Protein AF-0000000084384420 (afdb_homodimer)

Solvent-accessible surface area (backbone atoms only — not comparable to full-atom values): 23681 Å² total; per-residue (Å²): 130,63,54,29,36,36,32,38,37,40,47,90,44,54,33,41,25,32,50,52,41,36,42,75,72,52,31,43,47,34,39,24,30,66,80,54,64,86,73,62,70,37,65,38,90,86,78,58,31,35,37,35,56,37,54,49,58,39,52,69,42,40,53,47,50,55,51,52,48,22,66,72,71,74,45,54,49,39,31,39,34,44,50,50,74,52,70,59,60,27,83,38,77,90,33,63,60,53,36,53,63,70,58,46,49,51,33,29,30,34,33,26,49,20,45,50,50,44,51,32,52,40,52,52,30,45,62,74,59,61,42,89,86,60,46,38,28,38,37,34,64,50,51,58,48,72,80,46,70,58,69,45,48,58,45,42,40,32,32,22,16,51,21,23,32,46,36,45,35,43,23,49,17,62,56,28,33,84,79,65,48,27,43,25,31,34,39,20,59,29,36,92,88,62,44,70,44,74,94,63,73,52,23,65,28,48,7,51,30,51,48,41,57,61,74,64,53,78,84,56,64,34,72,35,36,25,40,85,36,35,84,44,91,123,130,64,54,29,34,37,34,38,37,43,47,89,42,55,33,42,24,32,50,53,42,37,43,74,72,54,30,42,46,35,37,23,30,66,78,53,66,86,72,62,71,36,64,37,90,86,78,59,32,34,36,36,55,35,54,48,58,38,54,69,43,40,54,46,51,55,52,51,49,22,68,73,70,73,46,55,50,40,31,39,36,44,49,51,75,53,71,58,60,24,83,38,78,90,33,64,61,55,35,54,64,69,57,48,50,51,34,27,29,34,32,27,48,19,45,50,50,45,50,33,53,40,53,51,30,45,61,73,59,62,40,89,87,63,48,38,30,39,38,36,64,50,51,56,49,71,81,45,70,59,67,46,47,58,46,41,41,33,32,22,15,50,21,22,33,46,36,45,34,41,23,49,17,61,57,29,33,84,80,65,50,26,43,24,30,35,40,19,60,30,37,92,87,62,45,70,43,74,93,61,74,52,23,63,28,47,7,49,32,52,48,43,56,64,74,64,51,79,85,57,62,34,73,35,38,25,39,85,37,34,82,45,90,124

Secondary structure (DSSP, 8-state):
---EEEEES--TTHHHHHHHHHHHTT-EEEEEETTPPSSSSEE-TTT-PEEEE--TTSHHHHHHHHHHHHHHHSS--SEEEE--------SSTT-GGGS-HHHHHHHHIIIIIIHHHHHHHHHHHHHHT--TT---EEEEE--GGGT-----GGGHHHHHHHHHHHHHHHHHHHHHHHHH--EEEEEEEB-TTS-B-TT---HHHHHHHHHHHHHT-TT--SEEEEETTEE---/---EEEEES--TTHHHHHHHHHHHTT-EEEEEETTPPSSSSEE-TTT-PEEEE--TTSHHHHHHHHHHHHHHHSS--SEEEE--------SSTT-GGGS-HHHHHHHHIIIIIIHHHHHHHHHHHHHHT--TT---EEEEE--GGGT-----GGGHHHHHHHHHHHHHHHHHHHHHHHHH--EEEEEEEB-TTS-B-TT---HHHHHHHHHHHHHT-TT--SEEEEETTEE---

Sequence (468 aa):
MAPVVLILGAGRNIGAGVAAHFSAAGYSVAVVTRSFPTPSPSPDPETGYLRIRADLSDVAQVRDTFAQARKHFGKAPRVVVYNAAALTPPPDAENLFSLPVEQVEADLRLMNSGAWVAAGEAVSGWTEDAEEGAKGRFIYTGNLLNAIPLPVPLLVSLGIGKNAAWSWVSVADAVYKEKKGWRFFYADERKADGSSIGNVPDAESNGKFYVELAEGAKDLPSTVTFVDGKYQKFMAPVVLILGAGRNIGAGVAAHFSAAGYSVAVVTRSFPTPSPSPDPETGYLRIRADLSDVAQVRDTFAQARKHFGKAPRVVVYNAAALTPPPDAENLFSLPVEQVEADLRLMNSGAWVAAGEAVSGWTEDAEEGAKGRFIYTGNLLNAIPLPVPLLVSLGIGKNAAWSWVSVADAVYKEKKGWRFFYADERKADGSSIGNVPDAESNGKFYVELAEGAKDLPSTVTFVDGKYQKF

Radius of gyration: 23.21 Å; Cα contacts (8 Å, |Δi|>4): 1020; chains: 2; bounding box: 40×70×51 Å

Structure (mmCIF, N/CA/C/O backbone):
data_AF-0000000084384420-model_v1
#
loop_
_entity.id
_entity.type
_entity.pdbx_description
1 polymer 'Short-chain dehydrogenase/reductase SDR'
#
loop_
_atom_site.group_PDB
_atom_site.id
_atom_site.type_symbol
_atom_site.label_atom_id
_atom_site.label_alt_id
_atom_site.label_comp_id
_atom_site.label_asym_id
_atom_site.label_entity_id
_atom_site.label_seq_id
_atom_site.pdbx_PDB_ins_code
_atom_site.Cartn_x
_atom_site.Cartn_y
_atom_site.Cartn_z
_atom_site.occupancy
_atom_site.B_iso_or_equiv
_atom_site.auth_seq_id
_atom_site.auth_comp_id
_atom_site.auth_asym_id
_atom_site.auth_atom_id
_atom_site.pdbx_PDB_model_num
ATOM 1 N N . MET A 1 1 ? 4.414 -34.5 -16.422 1 79.56 1 MET A N 1
ATOM 2 C CA . MET A 1 1 ? 3.615 -34.312 -15.219 1 79.56 1 MET A CA 1
ATOM 3 C C . MET A 1 1 ? 2.848 -33 -15.273 1 79.56 1 MET A C 1
ATOM 5 O O . MET A 1 1 ? 3.316 -32 -15.859 1 79.56 1 MET A O 1
ATOM 9 N N . ALA A 1 2 ? 1.581 -33 -14.828 1 93.12 2 ALA A N 1
ATOM 10 C CA . ALA A 1 2 ? 0.711 -31.844 -14.906 1 93.12 2 ALA A CA 1
ATOM 11 C C . ALA A 1 2 ? 1.294 -30.672 -14.125 1 93.12 2 ALA A C 1
ATOM 13 O O . ALA A 1 2 ? 1.86 -30.859 -13.047 1 93.12 2 ALA A O 1
ATOM 14 N N . PRO A 1 3 ? 1.291 -29.531 -14.781 1 95.62 3 PRO A N 1
ATOM 15 C CA . PRO A 1 3 ? 1.71 -28.391 -13.969 1 95.62 3 PRO A CA 1
ATOM 16 C C . PRO A 1 3 ? 0.812 -28.172 -12.758 1 95.62 3 PRO A C 1
ATOM 18 O O . PRO A 1 3 ? -0.347 -28.594 -12.75 1 95.62 3 PRO A O 1
ATOM 21 N N . VAL A 1 4 ? 1.348 -27.531 -11.719 1 97.88 4 VAL A N 1
ATOM 22 C CA . VAL A 1 4 ? 0.626 -27.344 -10.469 1 97.88 4 VAL A CA 1
ATOM 23 C C . VAL A 1 4 ? 0.204 -25.891 -10.328 1 97.88 4 VAL A C 1
ATOM 25 O O . VAL A 1 4 ? 0.979 -24.984 -10.633 1 97.88 4 VAL A O 1
ATOM 28 N N . VAL A 1 5 ? -1.028 -25.625 -9.898 1 98.69 5 VAL A N 1
ATOM 29 C CA . VAL A 1 5 ? -1.483 -24.312 -9.445 1 98.69 5 VAL A CA 1
ATOM 30 C C . VAL A 1 5 ? -1.773 -24.359 -7.949 1 98.69 5 VAL A C 1
ATOM 32 O O . VAL A 1 5 ? -2.352 -25.312 -7.445 1 98.69 5 VAL A O 1
ATOM 35 N N . LEU A 1 6 ? -1.242 -23.422 -7.219 1 98.94 6 LEU A N 1
ATOM 36 C CA . LEU A 1 6 ? -1.53 -23.219 -5.805 1 98.94 6 LEU A CA 1
ATOM 37 C C . LEU A 1 6 ? -2.395 -21.969 -5.613 1 98.94 6 LEU A C 1
ATOM 39 O O . LEU A 1 6 ? -1.98 -20.859 -5.953 1 98.94 6 LEU A O 1
ATOM 43 N N . ILE A 1 7 ? -3.59 -22.125 -5.109 1 98.94 7 ILE A N 1
ATOM 44 C CA . ILE A 1 7 ? -4.547 -21.047 -4.918 1 98.94 7 ILE A CA 1
ATOM 45 C C . ILE A 1 7 ? -4.664 -20.719 -3.432 1 98.94 7 ILE A C 1
ATOM 47 O O . ILE A 1 7 ? -5.184 -21.516 -2.652 1 98.94 7 ILE A O 1
ATOM 51 N N . LEU A 1 8 ? -4.152 -19.562 -3.043 1 98.88 8 LEU A N 1
ATOM 52 C CA . LEU A 1 8 ? -4.148 -19.094 -1.665 1 98.88 8 LEU A CA 1
ATOM 53 C C . LEU A 1 8 ? -5.363 -18.203 -1.394 1 98.88 8 LEU A C 1
ATOM 55 O O . LEU A 1 8 ? -5.5 -17.125 -1.976 1 98.88 8 LEU A O 1
ATOM 59 N N . GLY A 1 9 ? -6.141 -18.531 -0.451 1 97.25 9 GLY A N 1
ATOM 60 C CA . GLY A 1 9 ? -7.434 -17.891 -0.252 1 97.25 9 GLY A CA 1
ATOM 61 C C . GLY A 1 9 ? -8.516 -18.438 -1.165 1 97.25 9 GLY A C 1
ATOM 62 O O . GLY A 1 9 ? -9.195 -17.672 -1.856 1 97.25 9 GLY A O 1
ATOM 63 N N . ALA A 1 10 ? -8.711 -19.734 -1.108 1 95.19 10 ALA A N 1
ATOM 64 C CA . ALA A 1 10 ? -9.672 -20.391 -1.985 1 95.19 10 ALA A CA 1
ATOM 65 C C . ALA A 1 10 ? -11.062 -20.406 -1.362 1 95.19 10 ALA A C 1
ATOM 67 O O . ALA A 1 10 ? -11.508 -21.438 -0.852 1 95.19 10 ALA A O 1
ATOM 68 N N . GLY A 1 11 ? -11.719 -19.297 -1.511 1 89.62 11 GLY A N 1
ATOM 69 C CA . GLY A 1 11 ? -13.086 -19.219 -1.028 1 89.62 11 GLY A CA 1
ATOM 70 C C . GLY A 1 11 ? -14.094 -19.828 -1.995 1 89.62 11 GLY A C 1
ATOM 71 O O . GLY A 1 11 ? -13.719 -20.531 -2.928 1 89.62 11 GLY A O 1
ATOM 72 N N . ARG A 1 12 ? -15.352 -19.641 -1.817 1 89.31 12 ARG A N 1
ATOM 73 C CA . ARG A 1 12 ? -16.438 -20.359 -2.471 1 89.31 12 ARG A CA 1
ATOM 74 C C . ARG A 1 12 ? -16.781 -19.734 -3.82 1 89.31 12 ARG A C 1
ATOM 76 O O . ARG A 1 12 ? -17.562 -20.297 -4.594 1 89.31 12 ARG A O 1
ATOM 83 N N . ASN A 1 13 ? -16.156 -18.547 -4.152 1 95.94 13 ASN A N 1
ATOM 84 C CA . ASN A 1 13 ? -16.469 -17.906 -5.426 1 95.94 13 ASN A CA 1
ATOM 85 C C . ASN A 1 13 ? -15.242 -17.828 -6.332 1 95.94 13 ASN A C 1
ATOM 87 O O . ASN A 1 13 ? -14.93 -18.781 -7.051 1 95.94 13 ASN A O 1
ATOM 91 N N . ILE A 1 14 ? -14.43 -16.797 -6.191 1 97.44 14 ILE A N 1
ATOM 92 C CA . ILE A 1 14 ? -13.289 -16.625 -7.082 1 97.44 14 ILE A CA 1
ATOM 93 C C . ILE A 1 14 ? -12.367 -17.828 -6.977 1 97.44 14 ILE A C 1
ATOM 95 O O . ILE A 1 14 ? -11.992 -18.422 -7.988 1 97.44 14 ILE A O 1
ATOM 99 N N . GLY A 1 15 ? -12.047 -18.266 -5.762 1 97.5 15 GLY A N 1
ATOM 100 C CA . GLY A 1 15 ? -11.172 -19.406 -5.551 1 97.5 15 GLY A CA 1
ATOM 101 C C . GLY A 1 15 ? -11.695 -20.688 -6.172 1 97.5 15 GLY A C 1
ATOM 102 O O . GLY A 1 15 ? -10.945 -21.422 -6.809 1 97.5 15 GLY A O 1
ATOM 103 N N . ALA A 1 16 ? -12.984 -20.891 -5.996 1 97.06 16 ALA A N 1
ATOM 104 C CA . ALA A 1 16 ? -13.609 -22.094 -6.539 1 97.06 16 ALA A CA 1
ATOM 105 C C . ALA A 1 16 ? -13.609 -22.078 -8.062 1 97.06 16 ALA A C 1
ATOM 107 O O . ALA A 1 16 ? -13.312 -23.078 -8.711 1 97.06 16 ALA A O 1
ATOM 108 N N . GLY A 1 17 ? -13.977 -20.906 -8.656 1 98.44 17 GLY A N 1
ATOM 109 C CA . GLY A 1 17 ? -13.969 -20.781 -10.109 1 98.44 17 GLY A CA 1
ATOM 110 C C . GLY A 1 17 ? -12.594 -20.969 -10.719 1 98.44 17 GLY A C 1
ATOM 111 O O . GLY A 1 17 ? -12.445 -21.656 -11.727 1 98.44 17 GLY A O 1
ATOM 112 N N . VAL A 1 18 ? -11.609 -20.391 -10.078 1 98.88 18 VAL A N 1
ATOM 113 C CA . VAL A 1 18 ? -10.227 -20.5 -10.547 1 98.88 18 VAL A CA 1
ATOM 114 C C . VAL A 1 18 ? -9.766 -21.953 -10.461 1 98.88 18 VAL A C 1
ATOM 116 O O . VAL A 1 18 ? -9.195 -22.484 -11.414 1 98.88 18 VAL A O 1
ATOM 119 N N . ALA A 1 19 ? -10.047 -22.641 -9.359 1 98.75 19 ALA A N 1
ATOM 120 C CA . ALA A 1 19 ? -9.656 -24.031 -9.18 1 98.75 19 ALA A CA 1
ATOM 121 C C . ALA A 1 19 ? -10.273 -24.922 -10.266 1 98.75 19 ALA A C 1
ATOM 123 O O . ALA A 1 19 ? -9.578 -25.734 -10.875 1 98.75 19 ALA A O 1
ATOM 124 N N . ALA A 1 20 ? -11.508 -24.75 -10.523 1 98.62 20 ALA A N 1
ATOM 125 C CA . ALA A 1 20 ? -12.227 -25.562 -11.5 1 98.62 20 ALA A CA 1
ATOM 126 C C . ALA A 1 20 ? -11.648 -25.375 -12.898 1 98.62 20 ALA A C 1
ATOM 128 O O . ALA A 1 20 ? -11.469 -26.344 -13.641 1 98.62 20 ALA A O 1
ATOM 129 N N . HIS A 1 21 ? -11.375 -24.156 -13.234 1 98.81 21 HIS A N 1
ATOM 130 C CA . HIS A 1 21 ? -10.883 -23.875 -14.578 1 98.81 21 HIS A CA 1
ATOM 131 C C . HIS A 1 21 ? -9.469 -24.406 -14.773 1 98.81 21 HIS A C 1
ATOM 133 O O . HIS A 1 21 ? -9.141 -24.953 -15.828 1 98.81 21 HIS A O 1
ATOM 139 N N . PHE A 1 22 ? -8.617 -24.25 -13.758 1 98.75 22 PHE A N 1
ATOM 140 C CA . PHE A 1 22 ? -7.27 -24.797 -13.867 1 98.75 22 PHE A CA 1
ATOM 141 C C . PHE A 1 22 ? -7.316 -26.312 -13.93 1 98.75 22 PHE A C 1
ATOM 143 O O . PHE A 1 22 ? -6.555 -26.938 -14.68 1 98.75 22 PHE A O 1
ATOM 150 N N . SER A 1 23 ? -8.203 -26.922 -13.125 1 98.69 23 SER A N 1
ATOM 151 C CA . SER A 1 23 ? -8.367 -28.375 -13.188 1 98.69 23 SER A CA 1
ATOM 152 C C . SER A 1 23 ? -8.773 -28.812 -14.586 1 98.69 23 SER A C 1
ATOM 154 O O . SER A 1 23 ? -8.188 -29.75 -15.133 1 98.69 23 SER A O 1
ATOM 156 N N . ALA A 1 24 ? -9.695 -28.141 -15.156 1 98.38 24 ALA A N 1
ATOM 157 C CA . ALA A 1 24 ? -10.172 -28.453 -16.5 1 98.38 24 ALA A CA 1
ATOM 158 C C . ALA A 1 24 ? -9.062 -28.266 -17.531 1 98.38 24 ALA A C 1
ATOM 160 O O . ALA A 1 24 ? -9.039 -28.938 -18.562 1 98.38 24 ALA A O 1
ATOM 161 N N . ALA A 1 25 ? -8.156 -27.406 -17.25 1 97.81 25 ALA A N 1
ATOM 162 C CA . ALA A 1 25 ? -7.047 -27.109 -18.156 1 97.81 25 ALA A CA 1
ATOM 163 C C . ALA A 1 25 ? -5.898 -28.094 -17.953 1 97.81 25 ALA A C 1
ATOM 165 O O . ALA A 1 25 ? -4.84 -27.969 -18.578 1 97.81 25 ALA A O 1
ATOM 166 N N . GLY A 1 26 ? -6.066 -29.016 -16.969 1 97.81 26 GLY A N 1
ATOM 167 C CA . GLY A 1 26 ? -5.102 -30.109 -16.844 1 97.81 26 GLY A CA 1
ATOM 168 C C . GLY A 1 26 ? -4.105 -29.891 -15.727 1 97.81 26 GLY A C 1
ATOM 169 O O . GLY A 1 26 ? -3.135 -30.641 -15.602 1 97.81 26 GLY A O 1
ATOM 170 N N . TYR A 1 27 ? -4.336 -28.922 -14.898 1 98.12 27 TYR A N 1
ATOM 171 C CA . TYR A 1 27 ? -3.43 -28.656 -13.781 1 98.12 27 TYR A CA 1
ATOM 172 C C . TYR A 1 27 ? -3.74 -29.562 -12.602 1 98.12 27 TYR A C 1
ATOM 174 O O . TYR A 1 27 ? -4.898 -29.906 -12.367 1 98.12 27 TYR A O 1
ATOM 182 N N . SER A 1 28 ? -2.717 -29.938 -11.898 1 98.44 28 SER A N 1
ATOM 183 C CA . SER A 1 28 ? -2.906 -30.359 -10.508 1 98.44 28 SER A CA 1
ATOM 184 C C . SER A 1 28 ? -3.193 -29.172 -9.602 1 98.44 28 SER A C 1
ATOM 186 O O . SER A 1 28 ? -2.51 -28.141 -9.68 1 98.44 28 SER A O 1
ATOM 188 N N . VAL A 1 29 ? -4.199 -29.297 -8.727 1 98.81 29 VAL A N 1
ATOM 189 C CA . VAL A 1 29 ? -4.711 -28.109 -8.039 1 98.81 29 VAL A CA 1
ATOM 190 C C . VAL A 1 29 ? -4.527 -28.266 -6.535 1 98.81 29 VAL A C 1
ATOM 192 O O . VAL A 1 29 ? -4.906 -29.281 -5.957 1 98.81 29 VAL A O 1
ATOM 195 N N . ALA A 1 30 ? -3.93 -27.328 -5.883 1 98.88 30 ALA A N 1
ATOM 196 C CA . ALA A 1 30 ? -3.936 -27.156 -4.434 1 98.88 30 ALA A CA 1
ATOM 197 C C . ALA A 1 30 ? -4.695 -25.906 -4.031 1 98.88 30 ALA A C 1
ATOM 199 O O . ALA A 1 30 ? -4.539 -24.844 -4.652 1 98.88 30 ALA A O 1
ATOM 200 N N . VAL A 1 31 ? -5.539 -26.047 -3.023 1 98.69 31 VAL A N 1
ATOM 201 C CA . VAL A 1 31 ? -6.34 -24.938 -2.521 1 98.69 31 VAL A CA 1
ATOM 202 C C . VAL A 1 31 ? -6.074 -24.734 -1.029 1 98.69 31 VAL A C 1
ATOM 204 O O . VAL A 1 31 ? -5.898 -25.703 -0.291 1 98.69 31 VAL A O 1
ATOM 207 N N . VAL A 1 32 ? -6.016 -23.469 -0.608 1 98.75 32 VAL A N 1
ATOM 208 C CA . VAL A 1 32 ? -5.668 -23.141 0.771 1 98.75 32 VAL A CA 1
ATOM 209 C C . VAL A 1 32 ? -6.738 -22.234 1.37 1 98.75 32 VAL A C 1
ATOM 211 O O . VAL A 1 32 ? -7.102 -21.219 0.775 1 98.75 32 VAL A O 1
ATOM 214 N N . THR A 1 33 ? -7.254 -22.484 2.447 1 97.19 33 THR A N 1
ATOM 215 C CA . THR A 1 33 ? -8.094 -21.609 3.26 1 97.19 33 THR A CA 1
ATOM 216 C C . THR A 1 33 ? -7.977 -21.969 4.738 1 97.19 33 THR A C 1
ATOM 218 O O . THR A 1 33 ? -7.516 -23.062 5.082 1 97.19 33 THR A O 1
ATOM 221 N N . ARG A 1 34 ? -8.352 -21.125 5.586 1 95.38 34 ARG A N 1
ATOM 222 C CA . ARG A 1 34 ? -8.281 -21.344 7.027 1 95.38 34 ARG A CA 1
ATOM 223 C C . ARG A 1 34 ? -9.422 -22.25 7.492 1 95.38 34 ARG A C 1
ATOM 225 O O . ARG A 1 34 ? -9.383 -22.781 8.602 1 95.38 34 ARG A O 1
ATOM 232 N N . SER A 1 35 ? -10.398 -22.469 6.617 1 93.44 35 SER A N 1
ATOM 233 C CA . SER A 1 35 ? -11.641 -23.109 7.047 1 93.44 35 SER A CA 1
ATOM 234 C C . SER A 1 35 ? -11.602 -24.609 6.789 1 93.44 35 SER A C 1
ATOM 236 O O . SER A 1 35 ? -12.516 -25.344 7.191 1 93.44 35 SER A O 1
ATOM 238 N N . PHE A 1 36 ? -10.594 -25.094 6.121 1 93.5 36 PHE A N 1
ATOM 239 C CA . PHE A 1 36 ? -10.562 -26.516 5.82 1 93.5 36 PHE A CA 1
ATOM 240 C C . PHE A 1 36 ? -10.445 -27.328 7.102 1 93.5 36 PHE A C 1
ATOM 242 O O . PHE A 1 36 ? -9.797 -26.906 8.062 1 93.5 36 PHE A O 1
ATOM 249 N N . PRO A 1 37 ? -11.039 -28.391 7.117 1 88 37 PRO A N 1
ATOM 250 C CA . PRO A 1 37 ? -10.992 -29.234 8.312 1 88 37 PRO A CA 1
ATOM 251 C C . PRO A 1 37 ? -9.664 -29.984 8.461 1 88 37 PRO A C 1
ATOM 253 O O . PRO A 1 37 ? -8.875 -30.031 7.512 1 88 37 PRO A O 1
ATOM 256 N N . THR A 1 38 ? -9.414 -30.5 9.633 1 88.62 38 THR A N 1
ATOM 257 C CA . THR A 1 38 ? -8.336 -31.453 9.836 1 88.62 38 THR A CA 1
ATOM 258 C C . THR A 1 38 ? -8.758 -32.844 9.375 1 88.62 38 THR A C 1
ATOM 260 O O . THR A 1 38 ? -9.93 -33.219 9.5 1 88.62 38 THR A O 1
ATOM 263 N N . PRO A 1 39 ? -7.781 -33.656 8.805 1 92.88 39 PRO A N 1
ATOM 264 C CA . PRO A 1 39 ? -6.336 -33.438 8.703 1 92.88 39 PRO A CA 1
ATOM 265 C C . PRO A 1 39 ? -5.957 -32.531 7.535 1 92.88 39 PRO A C 1
ATOM 267 O O . PRO A 1 39 ? -6.68 -32.469 6.539 1 92.88 39 PRO A O 1
ATOM 270 N N . SER A 1 40 ? -4.996 -31.938 7.555 1 93.81 40 SER A N 1
ATOM 271 C CA . SER A 1 40 ? -4.371 -31.094 6.535 1 93.81 40 SER A CA 1
ATOM 272 C C . SER A 1 40 ? -2.865 -31.328 6.48 1 93.81 40 SER A C 1
ATOM 274 O O . SER A 1 40 ? -2.203 -31.391 7.52 1 93.81 40 SER A O 1
ATOM 276 N N . PRO A 1 41 ? -2.336 -31.547 5.219 1 97.12 41 PRO A N 1
ATOM 277 C CA . PRO A 1 41 ? -3.07 -31.5 3.953 1 97.12 41 PRO A CA 1
ATOM 278 C C . PRO A 1 41 ? -3.814 -32.812 3.656 1 97.12 41 PRO A C 1
ATOM 280 O O . PRO A 1 41 ? -3.461 -33.844 4.188 1 97.12 41 PRO A O 1
ATOM 283 N N . SER A 1 42 ? -4.816 -32.719 2.857 1 97.25 42 SER A N 1
ATOM 284 C CA . SER A 1 42 ? -5.547 -33.906 2.424 1 97.25 42 SER A CA 1
ATOM 285 C C . SER A 1 42 ? -6.191 -33.688 1.058 1 97.25 42 SER A C 1
ATOM 287 O O . SER A 1 42 ? -6.633 -32.594 0.744 1 97.25 42 SER A O 1
ATOM 289 N N . PRO A 1 43 ? -6.312 -34.75 0.247 1 96.88 43 PRO A N 1
ATOM 290 C CA . PRO A 1 43 ? -7.031 -34.625 -1.024 1 96.88 43 PRO A CA 1
ATOM 291 C C . PRO A 1 43 ? -8.547 -34.531 -0.843 1 96.88 43 PRO A C 1
ATOM 293 O O . PRO A 1 43 ? -9.109 -35.188 0.021 1 96.88 43 PRO A O 1
ATOM 296 N N . ASP A 1 44 ? -9.141 -33.594 -1.515 1 95.62 44 ASP A N 1
ATOM 297 C CA . ASP A 1 44 ? -10.602 -33.562 -1.575 1 95.62 44 ASP A CA 1
ATOM 298 C C . ASP A 1 44 ? -11.148 -34.781 -2.316 1 95.62 44 ASP A C 1
ATOM 300 O O . ASP A 1 44 ? -10.812 -35 -3.479 1 95.62 44 ASP A O 1
ATOM 304 N N . PRO A 1 45 ? -11.938 -35.594 -1.775 1 94.5 45 PRO A N 1
ATOM 305 C CA . PRO A 1 45 ? -12.383 -36.844 -2.4 1 94.5 45 PRO A CA 1
ATOM 306 C C . PRO A 1 45 ? -13.211 -36.625 -3.658 1 94.5 45 PRO A C 1
ATOM 308 O O . PRO A 1 45 ? -13.281 -37.5 -4.527 1 94.5 45 PRO A O 1
ATOM 311 N N . GLU A 1 46 ? -13.82 -35.469 -3.738 1 95.44 46 GLU A N 1
ATOM 312 C CA . GLU A 1 46 ? -14.688 -35.188 -4.879 1 95.44 46 GLU A CA 1
ATOM 313 C C . GLU A 1 46 ? -13.898 -34.594 -6.039 1 95.44 46 GLU A C 1
ATOM 315 O O . GLU A 1 46 ? -14.062 -35.031 -7.188 1 95.44 46 GLU A O 1
ATOM 320 N N . THR A 1 47 ? -13.008 -33.719 -5.797 1 95.94 47 THR A N 1
ATOM 321 C CA . THR A 1 47 ? -12.336 -32.969 -6.852 1 95.94 47 THR A CA 1
ATOM 322 C C . THR A 1 47 ? -10.914 -33.469 -7.055 1 95.94 47 THR A C 1
ATOM 324 O O . THR A 1 47 ? -10.289 -33.188 -8.086 1 95.94 47 THR A O 1
ATOM 327 N N . GLY A 1 48 ? -10.383 -34.062 -5.977 1 96.75 48 GLY A N 1
ATOM 328 C CA . GLY A 1 48 ? -8.984 -34.469 -6.008 1 96.75 48 GLY A CA 1
ATOM 329 C C . GLY A 1 48 ? -8.031 -33.344 -5.664 1 96.75 48 GLY A C 1
ATOM 330 O O . GLY A 1 48 ? -6.816 -33.562 -5.586 1 96.75 48 GLY A O 1
ATOM 331 N N . TYR A 1 49 ? -8.555 -32.156 -5.477 1 98.38 49 TYR A N 1
ATOM 332 C CA . TYR A 1 49 ? -7.688 -31.031 -5.117 1 98.38 49 TYR A CA 1
ATOM 333 C C . TYR A 1 49 ? -6.98 -31.297 -3.793 1 98.38 49 TYR A C 1
ATOM 335 O O . TYR A 1 49 ? -7.586 -31.828 -2.854 1 98.38 49 TYR A O 1
ATOM 343 N N . LEU A 1 50 ? -5.723 -30.984 -3.727 1 98.62 50 LEU A N 1
ATOM 344 C CA . LEU A 1 50 ? -5.078 -30.969 -2.416 1 98.62 50 LEU A CA 1
ATOM 345 C C . LEU A 1 50 ? -5.602 -29.828 -1.562 1 98.62 50 LEU A C 1
ATOM 347 O O . LEU A 1 50 ? -5.508 -28.656 -1.961 1 98.62 50 LEU A O 1
ATOM 351 N N . ARG A 1 51 ? -6.164 -30.156 -0.397 1 98.31 51 ARG A N 1
ATOM 352 C CA . ARG A 1 51 ? -6.625 -29.141 0.556 1 98.31 51 ARG A CA 1
ATOM 353 C C . ARG A 1 51 ? -5.578 -28.891 1.634 1 98.31 51 ARG A C 1
ATOM 355 O O . ARG A 1 51 ? -5.109 -29.828 2.287 1 98.31 51 ARG A O 1
ATOM 362 N N . ILE A 1 52 ? -5.211 -27.641 1.783 1 98.75 52 ILE A N 1
ATOM 363 C CA . ILE A 1 52 ? -4.266 -27.25 2.822 1 98.75 52 ILE A CA 1
ATOM 364 C C . ILE A 1 52 ? -4.898 -26.188 3.721 1 98.75 52 ILE A C 1
ATOM 366 O O . ILE A 1 52 ? -5.414 -25.172 3.234 1 98.75 52 ILE A O 1
ATOM 370 N N . ARG A 1 53 ? -4.926 -26.422 5.004 1 98.44 53 ARG A N 1
ATOM 371 C CA . ARG A 1 53 ? -5.41 -25.438 5.973 1 98.44 53 ARG A CA 1
ATOM 372 C C . ARG A 1 53 ? -4.293 -24.5 6.402 1 98.44 53 ARG A C 1
ATOM 374 O O . ARG A 1 53 ? -3.238 -24.938 6.863 1 98.44 53 ARG A O 1
ATOM 381 N N . ALA A 1 54 ? -4.52 -23.188 6.242 1 98.5 54 ALA A N 1
ATOM 382 C CA . ALA A 1 54 ? -3.514 -22.219 6.695 1 98.5 54 ALA A CA 1
ATOM 383 C C . ALA A 1 54 ? -4.133 -20.844 6.918 1 98.5 54 ALA A C 1
ATOM 385 O O . ALA A 1 54 ? -5.07 -20.453 6.219 1 98.5 54 ALA A O 1
ATOM 386 N N . ASP A 1 55 ? -3.672 -20.141 7.941 1 98.31 55 ASP A N 1
ATOM 387 C CA . ASP A 1 55 ? -3.877 -18.703 8.094 1 98.31 55 ASP A CA 1
ATOM 388 C C . ASP A 1 55 ? -2.83 -17.922 7.309 1 98.31 55 ASP A C 1
ATOM 390 O O . ASP A 1 55 ? -1.661 -17.875 7.699 1 98.31 55 ASP A O 1
ATOM 394 N N . LEU A 1 56 ? -3.234 -17.281 6.277 1 98.62 56 LEU A N 1
ATOM 395 C CA . LEU A 1 56 ? -2.305 -16.656 5.34 1 98.62 56 LEU A CA 1
ATOM 396 C C . LEU A 1 56 ? -1.782 -15.336 5.895 1 98.62 56 LEU A C 1
ATOM 398 O O . LEU A 1 56 ? -0.901 -14.711 5.297 1 98.62 56 LEU A O 1
ATOM 402 N N . SER A 1 57 ? -2.289 -14.828 7.055 1 98.06 57 SER A N 1
ATOM 403 C CA . SER A 1 57 ? -1.682 -13.703 7.746 1 98.06 57 SER A CA 1
ATOM 404 C C . SER A 1 57 ? -0.466 -14.133 8.555 1 98.06 57 SER A C 1
ATOM 406 O O . SER A 1 57 ? 0.301 -13.297 9.039 1 98.06 57 SER A O 1
ATOM 408 N N . ASP A 1 58 ? -0.367 -15.391 8.766 1 98.44 58 ASP A N 1
ATOM 409 C CA . ASP A 1 58 ? 0.812 -15.977 9.391 1 98.44 58 ASP A CA 1
ATOM 410 C C . ASP A 1 58 ? 1.834 -16.422 8.344 1 98.44 58 ASP A C 1
ATOM 412 O O . ASP A 1 58 ? 1.668 -17.453 7.703 1 98.44 58 ASP A O 1
ATOM 416 N N . VAL A 1 59 ? 2.934 -15.742 8.219 1 98.19 59 VAL A N 1
ATOM 417 C CA . VAL A 1 59 ? 3.865 -15.914 7.105 1 98.19 59 VAL A CA 1
ATOM 418 C C . VAL A 1 59 ? 4.547 -17.281 7.207 1 98.19 59 VAL A C 1
ATOM 420 O O . VAL A 1 59 ? 4.918 -17.859 6.188 1 98.19 59 VAL A O 1
ATOM 423 N N . ALA A 1 60 ? 4.707 -17.797 8.398 1 98.69 60 ALA A N 1
ATOM 424 C CA . ALA A 1 60 ? 5.25 -19.141 8.547 1 98.69 60 ALA A CA 1
ATOM 425 C C . ALA A 1 60 ? 4.305 -20.172 7.938 1 98.69 60 ALA A C 1
ATOM 427 O O . ALA A 1 60 ? 4.75 -21.141 7.32 1 98.69 60 ALA A O 1
ATOM 428 N N . GLN A 1 61 ? 3.037 -19.984 8.148 1 98.81 61 GLN A N 1
ATOM 429 C CA . GLN A 1 61 ? 2.062 -20.906 7.578 1 98.81 61 GLN A CA 1
ATOM 430 C C . GLN A 1 61 ? 2.014 -20.797 6.059 1 98.81 61 GLN A C 1
ATOM 432 O O . GLN A 1 61 ? 1.767 -21.781 5.359 1 98.81 61 GLN A O 1
ATOM 437 N N . VAL A 1 62 ? 2.24 -19.594 5.527 1 98.88 62 VAL A N 1
ATOM 438 C CA . VAL A 1 62 ? 2.336 -19.422 4.082 1 98.88 62 VAL A CA 1
ATOM 439 C C . VAL A 1 62 ? 3.48 -20.266 3.533 1 98.88 62 VAL A C 1
ATOM 441 O O . VAL A 1 62 ? 3.303 -21.016 2.568 1 98.88 62 VAL A O 1
ATOM 444 N N . ARG A 1 63 ? 4.605 -20.188 4.176 1 98.81 63 ARG A N 1
ATOM 445 C CA . ARG A 1 63 ? 5.754 -20.984 3.748 1 98.81 63 ARG A CA 1
ATOM 446 C C . ARG A 1 63 ? 5.441 -22.469 3.818 1 98.81 63 ARG A C 1
ATOM 448 O O . ARG A 1 63 ? 5.789 -23.234 2.91 1 98.81 63 ARG A O 1
ATOM 455 N N . ASP A 1 64 ? 4.805 -22.828 4.844 1 98.75 64 ASP A N 1
ATOM 456 C CA . ASP A 1 64 ? 4.457 -24.234 5.047 1 98.75 64 ASP A CA 1
ATOM 457 C C . ASP A 1 64 ? 3.529 -24.734 3.945 1 98.75 64 ASP A C 1
ATOM 459 O O . ASP A 1 64 ? 3.613 -25.891 3.537 1 98.75 64 ASP A O 1
ATOM 463 N N . THR A 1 65 ? 2.605 -23.891 3.502 1 98.81 65 THR A N 1
ATOM 464 C CA . THR A 1 65 ? 1.695 -24.281 2.43 1 98.81 65 THR A CA 1
ATOM 465 C C . THR A 1 65 ? 2.471 -24.672 1.173 1 98.81 65 THR A C 1
ATOM 467 O O . THR A 1 65 ? 2.119 -25.625 0.485 1 98.81 65 THR A O 1
ATOM 470 N N . PHE A 1 66 ? 3.482 -23.922 0.818 1 98.88 66 PHE A N 1
ATOM 471 C CA . PHE A 1 66 ? 4.305 -24.234 -0.347 1 98.88 66 PHE A CA 1
ATOM 472 C C . PHE A 1 66 ? 5.059 -25.531 -0.153 1 98.88 66 PHE A C 1
ATOM 474 O O . PHE A 1 66 ? 5.148 -26.344 -1.076 1 98.88 66 PHE A O 1
ATOM 481 N N . ALA A 1 67 ? 5.582 -25.719 1.065 1 98.75 67 ALA A N 1
ATOM 482 C CA . ALA A 1 67 ? 6.285 -26.969 1.381 1 98.75 67 ALA A CA 1
ATOM 483 C C . ALA A 1 67 ? 5.355 -28.172 1.249 1 98.75 67 ALA A C 1
ATOM 485 O O . ALA A 1 67 ? 5.742 -29.203 0.689 1 98.75 67 ALA A O 1
ATOM 486 N N . GLN A 1 68 ? 4.152 -28.062 1.742 1 98.75 68 GLN A N 1
ATOM 487 C CA . GLN A 1 68 ? 3.172 -29.141 1.686 1 98.75 68 GLN A CA 1
ATOM 488 C C . GLN A 1 68 ? 2.777 -29.453 0.244 1 98.75 68 GLN A C 1
ATOM 490 O O . GLN A 1 68 ? 2.672 -30.609 -0.14 1 98.75 68 GLN A O 1
ATOM 495 N N . ALA A 1 69 ? 2.541 -28.391 -0.558 1 98.75 69 ALA A N 1
ATOM 496 C CA . ALA A 1 69 ? 2.205 -28.594 -1.965 1 98.75 69 ALA A CA 1
ATOM 497 C C . ALA A 1 69 ? 3.342 -29.297 -2.705 1 98.75 69 ALA A C 1
ATOM 499 O O . ALA A 1 69 ? 3.113 -30.25 -3.451 1 98.75 69 ALA A O 1
ATOM 500 N N . ARG A 1 70 ? 4.535 -28.828 -2.479 1 97.94 70 ARG A N 1
ATOM 501 C CA . ARG A 1 70 ? 5.695 -29.438 -3.131 1 97.94 70 ARG A CA 1
ATOM 502 C C . ARG A 1 70 ? 5.848 -30.891 -2.732 1 97.94 70 ARG A C 1
ATOM 504 O O . ARG A 1 70 ? 6.133 -31.75 -3.578 1 97.94 70 ARG A O 1
ATOM 511 N N . LYS A 1 71 ? 5.742 -31.125 -1.466 1 98.19 71 LYS A N 1
ATOM 512 C CA . LYS A 1 71 ? 5.848 -32.5 -0.99 1 98.19 71 LYS A CA 1
ATOM 513 C C . LYS A 1 71 ? 4.812 -33.406 -1.666 1 98.19 71 LYS A C 1
ATOM 515 O O . LYS A 1 71 ? 5.117 -34.531 -2.045 1 98.19 71 LYS A O 1
ATOM 520 N N . HIS A 1 72 ? 3.607 -32.938 -1.83 1 98.38 72 HIS A N 1
ATOM 521 C CA . HIS A 1 72 ? 2.514 -33.719 -2.387 1 98.38 72 HIS A CA 1
ATOM 522 C C . HIS A 1 72 ? 2.705 -33.969 -3.881 1 98.38 72 HIS A C 1
ATOM 524 O O . HIS A 1 72 ? 2.521 -35.062 -4.371 1 98.38 72 HIS A O 1
ATOM 530 N N . PHE A 1 73 ? 3.092 -32.906 -4.602 1 97.94 73 PHE A N 1
ATOM 531 C CA . PHE A 1 73 ? 3.092 -33 -6.059 1 97.94 73 PHE A CA 1
ATOM 532 C C . PHE A 1 73 ? 4.484 -33.312 -6.586 1 97.94 73 PHE A C 1
ATOM 534 O O . PHE A 1 73 ? 4.641 -33.656 -7.762 1 97.94 73 PHE A O 1
ATOM 541 N N . GLY A 1 74 ? 5.531 -33.156 -5.73 1 97 74 GLY A N 1
ATOM 542 C CA . GLY A 1 74 ? 6.902 -33.469 -6.109 1 97 74 GLY A CA 1
ATOM 543 C C . GLY A 1 74 ? 7.582 -32.344 -6.867 1 97 74 GLY A C 1
ATOM 544 O O . GLY A 1 74 ? 8.672 -32.531 -7.41 1 97 74 GLY A O 1
ATOM 545 N N . LYS A 1 75 ? 6.934 -31.25 -7 1 96.12 75 LYS A N 1
ATOM 546 C CA . LYS A 1 75 ? 7.473 -30.094 -7.691 1 96.12 75 LYS A CA 1
ATOM 547 C C . LYS A 1 75 ? 6.812 -28.797 -7.195 1 96.12 75 LYS A C 1
ATOM 549 O O . LYS A 1 75 ? 5.766 -28.844 -6.547 1 96.12 75 LYS A O 1
ATOM 554 N N . ALA A 1 76 ? 7.414 -27.688 -7.508 1 96.88 76 ALA A N 1
ATOM 555 C CA . ALA A 1 76 ? 6.867 -26.391 -7.133 1 96.88 76 ALA A CA 1
ATOM 556 C C . ALA A 1 76 ? 5.676 -26.016 -8.008 1 96.88 76 ALA A C 1
ATOM 558 O O . ALA A 1 76 ? 5.621 -26.391 -9.18 1 96.88 76 ALA A O 1
ATOM 559 N N . PRO A 1 77 ? 4.75 -25.266 -7.41 1 97.88 77 PRO A N 1
ATOM 560 C CA . PRO A 1 77 ? 3.684 -24.75 -8.273 1 97.88 77 PRO A CA 1
ATOM 561 C C . PRO A 1 77 ? 4.203 -23.812 -9.359 1 97.88 77 PRO A C 1
ATOM 563 O O . PRO A 1 77 ? 4.957 -22.875 -9.062 1 97.88 77 PRO A O 1
ATOM 566 N N . ARG A 1 78 ? 3.799 -24.078 -10.547 1 97.12 78 ARG A N 1
ATOM 567 C CA . ARG A 1 78 ? 4.121 -23.188 -11.656 1 97.12 78 ARG A CA 1
ATOM 568 C C . ARG A 1 78 ? 3.303 -21.906 -11.578 1 97.12 78 ARG A C 1
ATOM 570 O O . ARG A 1 78 ? 3.789 -20.828 -11.938 1 97.12 78 ARG A O 1
ATOM 577 N N . VAL A 1 79 ? 2.061 -22 -11.172 1 98.31 79 VAL A N 1
ATOM 578 C CA . VAL A 1 79 ? 1.147 -20.875 -11.047 1 98.31 79 VAL A CA 1
ATOM 579 C C . VAL A 1 79 ? 0.731 -20.703 -9.586 1 98.31 79 VAL A C 1
ATOM 581 O O . VAL A 1 79 ? 0.364 -21.672 -8.922 1 98.31 79 VAL A O 1
ATOM 584 N N . VAL A 1 80 ? 0.887 -19.516 -9.07 1 98.88 80 VAL A N 1
ATOM 585 C CA . VAL A 1 80 ? 0.401 -19.156 -7.742 1 98.88 80 VAL A CA 1
ATOM 586 C C . VAL A 1 80 ? -0.636 -18.047 -7.852 1 98.88 80 VAL A C 1
ATOM 588 O O . VAL A 1 80 ? -0.387 -17.016 -8.492 1 98.88 80 VAL A O 1
ATOM 591 N N . VAL A 1 81 ? -1.805 -18.281 -7.328 1 98.94 81 VAL A N 1
ATOM 592 C CA . VAL A 1 81 ? -2.859 -17.281 -7.246 1 98.94 81 VAL A CA 1
ATOM 593 C C . VAL A 1 81 ? -3.033 -16.828 -5.797 1 98.94 81 VAL A C 1
ATOM 595 O O . VAL A 1 81 ? -3.25 -17.641 -4.906 1 98.94 81 VAL A O 1
ATOM 598 N N . TYR A 1 82 ? -2.85 -15.609 -5.559 1 98.94 82 TYR A N 1
ATOM 599 C CA . TYR A 1 82 ? -3.121 -15.039 -4.242 1 98.94 82 TYR A CA 1
ATOM 600 C C . TYR A 1 82 ? -4.445 -14.289 -4.238 1 98.94 82 TYR A C 1
ATOM 602 O O . TYR A 1 82 ? -4.527 -13.156 -4.723 1 98.94 82 TYR A O 1
ATOM 610 N N . ASN A 1 83 ? -5.395 -14.875 -3.619 1 98.5 83 ASN A N 1
ATOM 611 C CA . ASN A 1 83 ? -6.762 -14.375 -3.668 1 98.5 83 ASN A CA 1
ATOM 612 C C . ASN A 1 83 ? -7.242 -13.914 -2.291 1 98.5 83 ASN A C 1
ATOM 614 O O . ASN A 1 83 ? -8.297 -13.289 -2.172 1 98.5 83 ASN A O 1
ATOM 618 N N . ALA A 1 84 ? -6.477 -14.188 -1.247 1 97.94 84 ALA A N 1
ATOM 619 C CA . ALA A 1 84 ? -6.887 -13.828 0.109 1 97.94 84 ALA A CA 1
ATOM 620 C C . ALA A 1 84 ? -6.988 -12.312 0.271 1 97.94 84 ALA A C 1
ATOM 622 O O . ALA A 1 84 ? -6.121 -11.57 -0.201 1 97.94 84 ALA A O 1
ATOM 623 N N . ALA A 1 85 ? -8.023 -11.852 0.861 1 96.94 85 ALA A N 1
ATOM 624 C CA . ALA A 1 85 ? -8.234 -10.43 1.104 1 96.94 85 ALA A CA 1
ATOM 625 C C . ALA A 1 85 ? -9.031 -10.203 2.381 1 96.94 85 ALA A C 1
ATOM 627 O O . ALA A 1 85 ? -9.711 -11.109 2.863 1 96.94 85 ALA A O 1
ATOM 628 N N . ALA A 1 86 ? -8.898 -9.062 2.883 1 96.69 86 ALA A N 1
ATOM 629 C CA . ALA A 1 86 ? -9.656 -8.656 4.062 1 96.69 86 ALA A CA 1
ATOM 630 C C . ALA A 1 86 ? -10.117 -7.203 3.943 1 96.69 86 ALA A C 1
ATOM 632 O O . ALA A 1 86 ? -9.484 -6.398 3.252 1 96.69 86 ALA A O 1
ATOM 633 N N . LEU A 1 87 ? -11.188 -6.953 4.473 1 96.56 87 LEU A N 1
ATOM 634 C CA . LEU A 1 87 ? -11.828 -5.652 4.617 1 96.56 87 LEU A CA 1
ATOM 635 C C . LEU A 1 87 ? -12.367 -5.465 6.031 1 96.56 87 LEU A C 1
ATOM 637 O O . LEU A 1 87 ? -13.148 -6.285 6.516 1 96.56 87 LEU A O 1
ATOM 641 N N . THR A 1 88 ? -11.906 -4.422 6.77 1 98.44 88 THR A N 1
ATOM 642 C CA . THR A 1 88 ? -12.414 -4.074 8.094 1 98.44 88 THR A CA 1
ATOM 643 C C . THR A 1 88 ? -13.023 -2.676 8.086 1 98.44 88 THR A C 1
ATOM 645 O O . THR A 1 88 ? -12.312 -1.688 7.875 1 98.44 88 THR A O 1
ATOM 648 N N . PRO A 1 89 ? -14.25 -2.584 8.344 1 97.62 89 PRO A N 1
ATOM 649 C CA . PRO A 1 89 ? -14.898 -1.267 8.32 1 97.62 89 PRO A CA 1
ATOM 650 C C . PRO A 1 89 ? -14.477 -0.388 9.5 1 97.62 89 PRO A C 1
ATOM 652 O O . PRO A 1 89 ? -14.281 -0.889 10.609 1 97.62 89 PRO A O 1
ATOM 655 N N . PRO A 1 90 ? -14.344 0.964 9.25 1 98.56 90 PRO A N 1
ATOM 656 C CA . PRO A 1 90 ? -14.203 1.847 10.414 1 98.56 90 PRO A CA 1
ATOM 657 C C . PRO A 1 90 ? -15.422 1.804 11.328 1 98.56 90 PRO A C 1
ATOM 659 O O . PRO A 1 90 ? -16.562 1.776 10.852 1 98.56 90 PRO A O 1
ATOM 662 N N . PRO A 1 91 ? -15.211 1.746 12.648 1 98.5 91 PRO A N 1
ATOM 663 C CA . PRO A 1 91 ? -16.344 1.759 13.578 1 98.5 91 PRO A CA 1
ATOM 664 C C . PRO A 1 91 ? -17.281 2.953 13.359 1 98.5 91 PRO A C 1
ATOM 666 O O . PRO A 1 91 ? -18.5 2.826 13.492 1 98.5 91 PRO A O 1
ATOM 669 N N . ASP A 1 92 ? -16.688 4.094 13.031 1 97.44 92 ASP A N 1
ATOM 670 C CA . ASP A 1 92 ? -17.438 5.285 12.648 1 97.44 92 ASP A CA 1
ATOM 671 C C . ASP A 1 92 ? -17.391 5.508 11.141 1 97.44 92 ASP A C 1
ATOM 673 O O . ASP A 1 92 ? -16.359 5.906 10.602 1 97.44 92 ASP A O 1
ATOM 677 N N . ALA A 1 93 ? -18.547 5.336 10.484 1 94.38 93 ALA A N 1
ATOM 678 C CA . ALA A 1 93 ? -18.625 5.367 9.023 1 94.38 93 ALA A CA 1
ATOM 679 C C . ALA A 1 93 ? -18.25 6.75 8.492 1 94.38 93 ALA A C 1
ATOM 681 O O . ALA A 1 93 ? -17.938 6.898 7.305 1 94.38 93 ALA A O 1
ATOM 682 N N . GLU A 1 94 ? -18.297 7.75 9.336 1 91.88 94 GLU A N 1
ATOM 683 C CA . GLU A 1 94 ? -18.031 9.117 8.891 1 91.88 94 GLU A CA 1
ATOM 684 C C . GLU A 1 94 ? -16.609 9.547 9.227 1 91.88 94 GLU A C 1
ATOM 686 O O . GLU A 1 94 ? -16.219 10.68 8.938 1 91.88 94 GLU A O 1
ATOM 691 N N . ASN A 1 95 ? -15.922 8.664 9.883 1 95.62 95 ASN A N 1
ATOM 692 C CA . ASN A 1 95 ? -14.539 8.938 10.258 1 95.62 95 ASN A CA 1
ATOM 693 C C . ASN A 1 95 ? -13.617 7.781 9.875 1 95.62 95 ASN A C 1
ATOM 695 O O . ASN A 1 95 ? -13.5 6.809 10.617 1 95.62 95 ASN A O 1
ATOM 699 N N . LEU A 1 96 ? -12.961 7.941 8.836 1 96.62 96 LEU A N 1
ATOM 700 C CA . LEU A 1 96 ? -12.039 6.949 8.297 1 96.62 96 LEU A CA 1
ATOM 701 C C . LEU A 1 96 ? -11.039 6.496 9.359 1 96.62 96 LEU A C 1
ATOM 703 O O . LEU A 1 96 ? -10.727 5.309 9.453 1 96.62 96 LEU A O 1
ATOM 707 N N . PHE A 1 97 ? -10.633 7.387 10.148 1 98.5 97 PHE A N 1
ATOM 708 C CA . PHE A 1 97 ? -9.516 7.152 11.062 1 98.5 97 PHE A CA 1
ATOM 709 C C . PHE A 1 97 ? -10.008 6.598 12.391 1 98.5 97 PHE A C 1
ATOM 711 O O . PHE A 1 97 ? -9.227 6.402 13.32 1 98.5 97 PHE A O 1
ATOM 718 N N . SER A 1 98 ? -11.336 6.289 12.453 1 98.62 98 SER A N 1
ATOM 719 C CA . SER A 1 98 ? -11.859 5.531 13.586 1 98.62 98 SER A CA 1
ATOM 720 C C . SER A 1 98 ? -11.453 4.062 13.5 1 98.62 98 SER A C 1
ATOM 722 O O . SER A 1 98 ? -11.578 3.318 14.477 1 98.62 98 SER A O 1
ATOM 724 N N . LEU A 1 99 ? -11 3.65 12.344 1 98.81 99 LEU A N 1
ATOM 725 C CA . LEU A 1 99 ? -10.438 2.311 12.219 1 98.81 99 LEU A CA 1
ATOM 726 C C . LEU A 1 99 ? -9.117 2.199 12.977 1 98.81 99 LEU A C 1
ATOM 728 O O . LEU A 1 99 ? -8.141 2.873 12.641 1 98.81 99 LEU A O 1
ATOM 732 N N . PRO A 1 100 ? -9.07 1.363 13.984 1 98.75 100 PRO A N 1
ATOM 733 C CA . PRO A 1 100 ? -7.828 1.241 14.742 1 98.75 100 PRO A CA 1
ATOM 734 C C . PRO A 1 100 ? -6.648 0.797 13.875 1 98.75 100 PRO A C 1
ATOM 736 O O . PRO A 1 100 ? -6.812 -0.044 12.992 1 98.75 100 PRO A O 1
ATOM 739 N N . VAL A 1 101 ? -5.492 1.333 14.164 1 98.88 101 VAL A N 1
ATOM 740 C CA . VAL A 1 101 ? -4.312 1.08 13.352 1 98.88 101 VAL A CA 1
ATOM 741 C C . VAL A 1 101 ? -3.977 -0.409 13.375 1 98.88 101 VAL A C 1
ATOM 743 O O . VAL A 1 101 ? -3.506 -0.961 12.375 1 98.88 101 VAL A O 1
ATOM 746 N N . GLU A 1 102 ? -4.258 -1.065 14.484 1 98.69 102 GLU A N 1
ATOM 747 C CA . GLU A 1 102 ? -3.975 -2.492 14.609 1 98.69 102 GLU A CA 1
ATOM 748 C C . GLU A 1 102 ? -4.762 -3.303 13.578 1 98.69 102 GLU A C 1
ATOM 750 O O . GLU A 1 102 ? -4.281 -4.324 13.086 1 98.69 102 GLU A O 1
ATOM 755 N N . GLN A 1 103 ? -5.965 -2.828 13.266 1 98.81 103 GLN A N 1
ATOM 756 C CA . GLN A 1 103 ? -6.785 -3.518 12.273 1 98.81 103 GLN A CA 1
ATOM 757 C C . GLN A 1 103 ? -6.297 -3.227 10.859 1 98.81 103 GLN A C 1
ATOM 759 O O . GLN A 1 103 ? -6.348 -4.098 9.984 1 98.81 103 GLN A O 1
ATOM 764 N N . VAL A 1 104 ? -5.82 -2.031 10.609 1 98.88 104 VAL A N 1
ATOM 765 C CA . VAL A 1 104 ? -5.184 -1.705 9.336 1 98.88 104 VAL A CA 1
ATOM 766 C C . VAL A 1 104 ? -3.984 -2.625 9.109 1 98.88 104 VAL A C 1
ATOM 768 O O . VAL A 1 104 ? -3.848 -3.221 8.039 1 98.88 104 VAL A O 1
ATOM 771 N N . GLU A 1 105 ? -3.195 -2.781 10.164 1 98.75 105 GLU A N 1
ATOM 772 C CA . GLU A 1 105 ? -1.986 -3.596 10.078 1 98.75 105 GLU A CA 1
ATOM 773 C C . GLU A 1 105 ? -2.326 -5.07 9.883 1 98.75 105 GLU A C 1
ATOM 775 O O . GLU A 1 105 ? -1.621 -5.785 9.164 1 98.75 105 GLU A O 1
ATOM 780 N N . ALA A 1 106 ? -3.334 -5.496 10.531 1 98.75 106 ALA A N 1
ATOM 781 C CA . ALA A 1 106 ? -3.752 -6.887 10.383 1 98.75 106 ALA A CA 1
ATOM 782 C C . ALA A 1 106 ? -4.176 -7.18 8.945 1 98.75 106 ALA A C 1
ATOM 784 O O . ALA A 1 106 ? -3.787 -8.203 8.367 1 98.75 106 ALA A O 1
ATOM 785 N N . ASP A 1 107 ? -4.938 -6.305 8.367 1 98.81 107 ASP A N 1
ATOM 786 C CA . ASP A 1 107 ? -5.363 -6.477 6.984 1 98.81 107 ASP A CA 1
ATOM 787 C C . ASP A 1 107 ? -4.168 -6.426 6.031 1 98.81 107 ASP A C 1
ATOM 789 O O . ASP A 1 107 ? -4.098 -7.203 5.078 1 98.81 107 ASP A O 1
ATOM 793 N N . LEU A 1 108 ? -3.238 -5.559 6.289 1 98.69 108 LEU A N 1
ATOM 794 C CA . LEU A 1 108 ? -2.023 -5.449 5.488 1 98.69 108 LEU A CA 1
ATOM 795 C C . LEU A 1 108 ? -1.202 -6.73 5.57 1 98.69 108 LEU A C 1
ATOM 797 O O . LEU A 1 108 ? -0.595 -7.148 4.578 1 98.69 108 LEU A O 1
ATOM 801 N N . ARG A 1 109 ? -1.15 -7.246 6.762 1 98.56 109 ARG A N 1
ATOM 802 C CA . ARG A 1 109 ? -0.388 -8.484 6.93 1 98.56 109 ARG A CA 1
ATOM 803 C C . ARG A 1 109 ? -0.924 -9.586 6.02 1 98.56 109 ARG A C 1
ATOM 805 O O . ARG A 1 109 ? -0.151 -10.281 5.363 1 98.56 109 ARG A O 1
ATOM 812 N N . LEU A 1 110 ? -2.16 -9.711 5.984 1 98.75 110 LEU A N 1
ATOM 813 C CA . LEU A 1 110 ? -2.779 -10.711 5.125 1 98.75 110 LEU A CA 1
ATOM 814 C C . LEU A 1 110 ? -2.547 -10.383 3.654 1 98.75 110 LEU A C 1
ATOM 816 O O . LEU A 1 110 ? -2.045 -11.219 2.898 1 98.75 110 LEU A O 1
ATOM 820 N N . MET A 1 111 ? -2.791 -9.164 3.236 1 98.88 111 MET A N 1
ATOM 821 C CA . MET A 1 111 ? -2.914 -8.836 1.82 1 98.88 111 MET A CA 1
ATOM 822 C C . MET A 1 111 ? -1.551 -8.508 1.218 1 98.88 111 MET A C 1
ATOM 824 O O . MET A 1 111 ? -1.373 -8.578 0.001 1 98.88 111 MET A O 1
ATOM 828 N N . ASN A 1 112 ? -0.644 -8.133 2.119 1 98.88 112 ASN A N 1
ATOM 829 C CA . ASN A 1 112 ? 0.658 -7.758 1.58 1 98.88 112 ASN A CA 1
ATOM 830 C C . ASN A 1 112 ? 1.758 -8.703 2.055 1 98.88 112 ASN A C 1
ATOM 832 O O . ASN A 1 112 ? 2.439 -9.328 1.241 1 98.88 112 ASN A O 1
ATOM 836 N N . SER A 1 113 ? 1.889 -8.859 3.387 1 98.88 113 SER A N 1
ATOM 837 C CA . SER A 1 113 ? 2.971 -9.688 3.91 1 98.88 113 SER A CA 1
ATOM 838 C C . SER A 1 113 ? 2.809 -11.141 3.486 1 98.88 113 SER A C 1
ATOM 840 O O . SER A 1 113 ? 3.773 -11.781 3.059 1 98.88 113 SER A O 1
ATOM 842 N N . GLY A 1 114 ? 1.606 -11.648 3.643 1 98.94 114 GLY A N 1
ATOM 843 C CA . GLY A 1 114 ? 1.345 -13 3.176 1 98.94 114 GLY A CA 1
ATOM 844 C C . GLY A 1 114 ? 1.626 -13.188 1.697 1 98.94 114 GLY A C 1
ATOM 845 O O . GLY A 1 114 ? 2.27 -14.164 1.3 1 98.94 114 GLY A O 1
ATOM 846 N N . ALA A 1 115 ? 1.207 -12.25 0.896 1 98.94 115 ALA A N 1
ATOM 847 C CA . ALA A 1 115 ? 1.415 -12.305 -0.549 1 98.94 115 ALA A CA 1
ATOM 848 C C . ALA A 1 115 ? 2.895 -12.172 -0.896 1 98.94 115 ALA A C 1
ATOM 850 O O . ALA A 1 115 ? 3.387 -12.844 -1.808 1 98.94 115 ALA A O 1
ATOM 851 N N . TRP A 1 116 ? 3.582 -11.305 -0.227 1 98.94 116 TRP A N 1
ATOM 852 C CA . TRP A 1 116 ? 5.016 -11.109 -0.421 1 98.94 116 TRP A CA 1
ATOM 853 C C . TRP A 1 116 ? 5.781 -12.406 -0.195 1 98.94 116 TRP A C 1
ATOM 855 O O . TRP A 1 116 ? 6.598 -12.805 -1.026 1 98.94 116 TRP A O 1
ATOM 865 N N . VAL A 1 117 ? 5.461 -13.039 0.883 1 98.94 117 VAL A N 1
ATOM 866 C CA . VAL A 1 117 ? 6.121 -14.297 1.233 1 98.94 117 VAL A CA 1
ATOM 867 C C . VAL A 1 117 ? 5.754 -15.375 0.217 1 98.94 117 VAL A C 1
A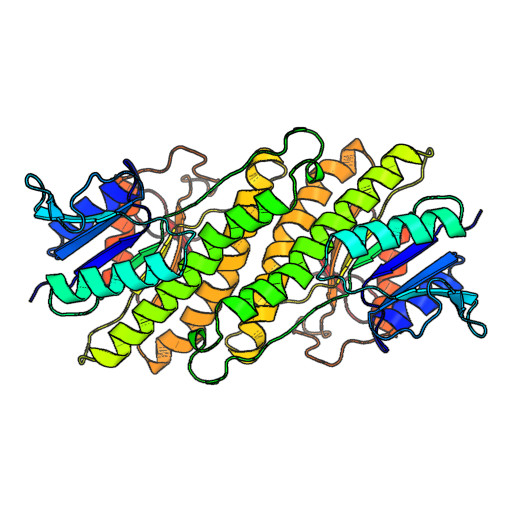TOM 869 O O . VAL A 1 117 ? 6.613 -16.141 -0.224 1 98.94 117 VAL A O 1
ATOM 872 N N . ALA A 1 118 ? 4.516 -15.414 -0.174 1 98.94 118 ALA A N 1
ATOM 873 C CA . ALA A 1 118 ? 4.082 -16.375 -1.188 1 98.94 118 ALA A CA 1
ATOM 874 C C . ALA A 1 118 ? 4.859 -16.188 -2.486 1 98.94 118 ALA A C 1
ATOM 876 O O . ALA A 1 118 ? 5.301 -17.156 -3.1 1 98.94 118 ALA A O 1
ATOM 877 N N . ALA A 1 119 ? 4.992 -14.938 -2.898 1 98.94 119 ALA A N 1
ATOM 878 C CA . ALA A 1 119 ? 5.73 -14.641 -4.121 1 98.94 119 ALA A CA 1
ATOM 879 C C . ALA A 1 119 ? 7.188 -15.07 -4 1 98.94 119 ALA A C 1
ATOM 881 O O . ALA A 1 119 ? 7.766 -15.609 -4.949 1 98.94 119 ALA A O 1
ATOM 882 N N . GLY A 1 120 ? 7.762 -14.82 -2.824 1 98.75 120 GLY A N 1
ATOM 883 C CA . GLY A 1 120 ? 9.117 -15.289 -2.588 1 98.75 120 GLY A CA 1
ATOM 884 C C . GLY A 1 120 ? 9.258 -16.797 -2.691 1 98.75 120 GLY A C 1
ATOM 885 O O . GLY A 1 120 ? 10.211 -17.297 -3.287 1 98.75 120 GLY A O 1
ATOM 886 N N . GLU A 1 121 ? 8.32 -17.484 -2.127 1 98.81 121 GLU A N 1
ATOM 887 C CA . GLU A 1 121 ? 8.32 -18.953 -2.207 1 98.81 121 GLU A CA 1
ATOM 888 C C . GLU A 1 121 ? 8.148 -19.422 -3.648 1 98.81 121 GLU A C 1
ATOM 890 O O . GLU A 1 121 ? 8.766 -20.406 -4.062 1 98.81 121 GLU A O 1
ATOM 895 N N . ALA A 1 122 ? 7.293 -18.734 -4.395 1 98.56 122 ALA A N 1
ATOM 896 C CA . ALA A 1 122 ? 7.102 -19.078 -5.801 1 98.56 122 ALA A CA 1
ATOM 897 C C . ALA A 1 122 ? 8.406 -18.938 -6.582 1 98.56 122 ALA A C 1
ATOM 899 O O . ALA A 1 122 ? 8.82 -19.859 -7.285 1 98.56 122 ALA A O 1
ATOM 900 N N . VAL A 1 123 ? 9.039 -17.812 -6.414 1 97.38 123 VAL A N 1
ATOM 901 C CA . VAL A 1 123 ? 10.281 -17.516 -7.121 1 97.38 123 VAL A CA 1
ATOM 902 C C . VAL A 1 123 ? 11.352 -18.547 -6.738 1 97.38 123 VAL A C 1
ATOM 904 O O . VAL A 1 123 ? 12.086 -19.031 -7.602 1 97.38 123 VAL A O 1
ATOM 907 N N . SER A 1 124 ? 11.406 -18.875 -5.473 1 97.19 124 SER A N 1
ATOM 908 C CA . SER A 1 124 ? 12.344 -19.906 -5.023 1 97.19 124 SER A CA 1
ATOM 909 C C . SER A 1 124 ? 12.062 -21.234 -5.695 1 97.19 124 SER A C 1
ATOM 911 O O . SER A 1 124 ? 12.984 -21.906 -6.176 1 97.19 124 SER A O 1
ATOM 913 N N . GLY A 1 125 ? 10.859 -21.594 -5.77 1 97.19 125 GLY A N 1
ATOM 914 C CA . GLY A 1 125 ? 10.469 -22.828 -6.43 1 97.19 125 GLY A CA 1
ATOM 915 C C . GLY A 1 125 ? 10.766 -22.828 -7.914 1 97.19 125 GLY A C 1
ATOM 916 O O . GLY A 1 125 ? 11.25 -23.828 -8.453 1 97.19 125 GLY A O 1
ATOM 917 N N . TRP A 1 126 ? 10.422 -21.688 -8.539 1 96.88 126 TRP A N 1
ATOM 918 C CA . TRP A 1 126 ? 10.68 -21.562 -9.969 1 96.88 126 TRP A CA 1
ATOM 919 C C . TRP A 1 126 ? 12.172 -21.672 -10.266 1 96.88 126 TRP A C 1
ATOM 921 O O . TRP A 1 126 ? 12.578 -22.203 -11.305 1 96.88 126 TRP A O 1
ATOM 931 N N . THR A 1 127 ? 12.953 -21.141 -9.367 1 94.62 127 THR A N 1
ATOM 932 C CA . THR A 1 127 ? 14.398 -21.188 -9.508 1 94.62 127 THR A CA 1
ATOM 933 C C . THR A 1 127 ? 14.906 -22.625 -9.336 1 94.62 127 THR A C 1
ATOM 935 O O . THR A 1 127 ? 15.727 -23.094 -10.117 1 94.62 127 THR A O 1
ATOM 938 N N . GLU A 1 128 ? 14.359 -23.25 -8.398 1 94.19 128 GLU A N 1
ATOM 939 C CA . GLU A 1 128 ? 14.82 -24.594 -8.062 1 94.19 128 GLU A CA 1
ATOM 940 C C . GLU A 1 128 ? 14.406 -25.609 -9.141 1 94.19 128 GLU A C 1
ATOM 942 O O . GLU A 1 128 ? 15.172 -26.5 -9.477 1 94.19 128 GLU A O 1
ATOM 947 N N . ASP A 1 129 ? 13.188 -25.375 -9.609 1 91.94 129 ASP A N 1
ATOM 948 C CA . ASP A 1 129 ? 12.648 -26.344 -10.57 1 91.94 129 ASP A CA 1
ATOM 949 C C . ASP A 1 129 ? 12.859 -25.859 -12 1 91.94 129 ASP A C 1
ATOM 951 O O . ASP A 1 129 ? 12.195 -26.328 -12.922 1 91.94 129 ASP A O 1
ATOM 955 N N . ALA A 1 130 ? 13.766 -25.031 -12.148 1 80.44 130 ALA A N 1
ATOM 956 C CA . ALA A 1 130 ? 13.977 -24.359 -13.43 1 80.44 130 ALA A CA 1
ATOM 957 C C . ALA A 1 130 ? 14.047 -25.375 -14.57 1 80.44 130 ALA A C 1
ATOM 959 O O . ALA A 1 130 ? 14.805 -26.344 -14.5 1 80.44 130 ALA A O 1
ATOM 960 N N . GLU A 1 131 ? 12.961 -25.344 -15.273 1 68.88 131 GLU A N 1
ATOM 961 C CA . GLU A 1 131 ? 12.938 -26.125 -16.516 1 68.88 131 GLU A CA 1
ATOM 962 C C . GLU A 1 131 ? 12.805 -25.203 -17.719 1 68.88 131 GLU A C 1
ATOM 964 O O . GLU A 1 131 ? 12.148 -24.156 -17.656 1 68.88 131 GLU A O 1
ATOM 969 N N . GLU A 1 132 ? 13.453 -25.641 -18.656 1 61.66 132 GLU A N 1
ATOM 970 C CA . GLU A 1 132 ? 13.383 -24.859 -19.906 1 61.66 132 GLU A CA 1
ATOM 971 C C . GLU A 1 132 ? 11.938 -24.656 -20.328 1 61.66 132 GLU A C 1
ATOM 973 O O . GLU A 1 132 ? 11.148 -25.594 -20.391 1 61.66 132 GLU A O 1
ATOM 978 N N . GLY A 1 133 ? 11.531 -23.5 -20.531 1 59.66 133 GLY A N 1
ATOM 979 C CA . GLY A 1 133 ? 10.188 -23.219 -21.031 1 59.66 133 GLY A CA 1
ATOM 980 C C . GLY A 1 133 ? 9.195 -22.953 -19.906 1 59.66 133 GLY A C 1
ATOM 981 O O . GLY A 1 133 ? 8.094 -22.469 -20.156 1 59.66 133 GLY A O 1
ATOM 982 N N . ALA A 1 134 ? 9.594 -23.5 -18.703 1 62.47 134 ALA A N 1
ATOM 983 C CA . ALA A 1 134 ? 8.648 -23.328 -17.609 1 62.47 134 ALA A CA 1
ATOM 984 C C . ALA A 1 134 ? 8.602 -21.875 -17.156 1 62.47 134 ALA A C 1
ATOM 986 O O . ALA A 1 134 ? 9.641 -21.281 -16.844 1 62.47 134 ALA A O 1
ATOM 987 N N . LYS A 1 135 ? 7.383 -21.391 -17.297 1 86.12 135 LYS A N 1
ATOM 988 C CA . LYS A 1 135 ? 7.242 -19.969 -17.031 1 86.12 135 LYS A CA 1
ATOM 989 C C . LYS A 1 135 ? 6.383 -19.719 -15.797 1 86.12 135 LYS A C 1
ATOM 991 O O . LYS A 1 135 ? 5.188 -20 -15.797 1 86.12 135 LYS A O 1
ATOM 996 N N . GLY A 1 136 ? 6.965 -19.312 -14.711 1 95.56 136 GLY A N 1
ATOM 997 C CA . GLY A 1 136 ? 6.301 -18.984 -13.453 1 95.56 136 GLY A CA 1
ATOM 998 C C . GLY A 1 136 ? 5.312 -17.844 -13.578 1 95.56 136 GLY A C 1
ATOM 999 O O . GLY A 1 136 ? 5.566 -16.875 -14.297 1 95.56 136 GLY A O 1
ATOM 1000 N N . ARG A 1 137 ? 4.066 -18.078 -13.086 1 97.81 137 ARG A N 1
ATOM 1001 C CA . ARG A 1 137 ? 3.031 -17.047 -13.062 1 97.81 137 ARG A CA 1
ATOM 1002 C C . ARG A 1 137 ? 2.529 -16.812 -11.641 1 97.81 137 ARG A C 1
ATOM 1004 O O . ARG A 1 137 ? 2.172 -17.75 -10.938 1 97.81 137 ARG A O 1
ATOM 1011 N N . PHE A 1 138 ? 2.645 -15.578 -11.219 1 98.62 138 PHE A N 1
ATOM 1012 C CA . PHE A 1 138 ? 2.023 -15.141 -9.969 1 98.62 138 PHE A CA 1
ATOM 1013 C C . PHE A 1 138 ? 0.865 -14.188 -10.25 1 98.62 138 PHE A C 1
ATOM 1015 O O . PHE A 1 138 ? 1.05 -13.141 -10.875 1 98.62 138 PHE A O 1
ATOM 1022 N N . ILE A 1 139 ? -0.332 -14.578 -9.789 1 98.94 139 ILE A N 1
ATOM 1023 C CA . ILE A 1 139 ? -1.524 -13.773 -10.039 1 98.94 139 ILE A CA 1
ATOM 1024 C C . ILE A 1 139 ? -2.102 -13.289 -8.711 1 98.94 139 ILE A C 1
ATOM 1026 O O . ILE A 1 139 ? -2.525 -14.094 -7.879 1 98.94 139 ILE A O 1
ATOM 1030 N N . TYR A 1 140 ? -2.041 -12.031 -8.492 1 98.94 140 TYR A N 1
ATOM 1031 C CA . TYR A 1 140 ? -2.678 -11.367 -7.363 1 98.94 140 TYR A CA 1
ATOM 1032 C C . TYR A 1 140 ? -4.074 -10.875 -7.73 1 98.94 140 TYR A C 1
ATOM 1034 O O . TYR A 1 140 ? -4.23 -10.094 -8.672 1 98.94 140 TYR A O 1
ATOM 1042 N N . THR A 1 141 ? -5.09 -11.367 -7.023 1 98.75 141 THR A N 1
ATOM 1043 C CA . THR A 1 141 ? -6.445 -10.891 -7.266 1 98.75 141 THR A CA 1
ATOM 1044 C C . THR A 1 141 ? -6.609 -9.461 -6.758 1 98.75 141 THR A C 1
ATOM 1046 O O . THR A 1 141 ? -6.699 -9.234 -5.547 1 98.75 141 THR A O 1
ATOM 1049 N N . GLY A 1 142 ? -6.617 -8.586 -7.699 1 98.19 142 GLY A N 1
ATOM 1050 C CA . GLY A 1 142 ? -6.699 -7.168 -7.367 1 98.19 142 GLY A CA 1
ATOM 1051 C C . GLY A 1 142 ? -8.094 -6.594 -7.555 1 98.19 142 GLY A C 1
ATOM 1052 O O . GLY A 1 142 ? -9.086 -7.297 -7.383 1 98.19 142 GLY A O 1
ATOM 1053 N N . ASN A 1 143 ? -8.234 -5.391 -7.691 1 97.88 143 ASN A N 1
ATOM 1054 C CA . ASN A 1 143 ? -9.438 -4.613 -7.996 1 97.88 143 ASN A CA 1
ATOM 1055 C C . ASN A 1 143 ? -9.086 -3.209 -8.484 1 97.88 143 ASN A C 1
ATOM 1057 O O . ASN A 1 143 ? -7.922 -2.924 -8.781 1 97.88 143 ASN A O 1
ATOM 1061 N N . LEU A 1 144 ? -10.062 -2.354 -8.531 1 97.69 144 LEU A N 1
ATOM 1062 C CA . LEU A 1 144 ? -9.969 -1.065 -9.211 1 97.69 144 LEU A CA 1
ATOM 1063 C C . LEU A 1 144 ? -9.289 -0.029 -8.32 1 97.69 144 LEU A C 1
ATOM 1065 O O . LEU A 1 144 ? -8.961 1.068 -8.773 1 97.69 144 LEU A O 1
ATOM 1069 N N . LEU A 1 145 ? -8.961 -0.265 -7.078 1 96.81 145 LEU A N 1
ATOM 1070 C CA . LEU A 1 145 ? -8.695 0.762 -6.078 1 96.81 145 LEU A CA 1
ATOM 1071 C C . LEU A 1 145 ? -7.285 1.322 -6.242 1 96.81 145 LEU A C 1
ATOM 1073 O O . LEU A 1 145 ? -6.961 2.377 -5.691 1 96.81 145 LEU A O 1
ATOM 1077 N N . ASN A 1 146 ? -6.422 0.625 -6.984 1 95.31 146 ASN A N 1
ATOM 1078 C CA . ASN A 1 146 ? -5.098 1.172 -7.27 1 95.31 146 ASN A CA 1
ATOM 1079 C C . ASN A 1 146 ? -5.168 2.285 -8.312 1 95.31 146 ASN A C 1
ATOM 1081 O O . ASN A 1 146 ? -4.242 3.094 -8.422 1 95.31 146 ASN A O 1
ATOM 1085 N N . ALA A 1 147 ? -6.273 2.299 -9.055 1 94.56 147 ALA A N 1
ATOM 1086 C CA . ALA A 1 147 ? -6.41 3.244 -10.164 1 94.56 147 ALA A CA 1
ATOM 1087 C C . ALA A 1 147 ? -7.375 4.371 -9.805 1 94.56 147 ALA A C 1
ATOM 1089 O O . ALA A 1 147 ? -7.195 5.512 -10.234 1 94.56 147 ALA A O 1
ATOM 1090 N N . ILE A 1 148 ? -8.367 4.035 -9.039 1 94.06 148 ILE A N 1
ATOM 1091 C CA . ILE A 1 148 ? -9.422 4.992 -8.727 1 94.06 148 ILE A CA 1
ATOM 1092 C C . ILE A 1 148 ? -9.742 4.938 -7.23 1 94.06 148 ILE A C 1
ATOM 1094 O O . ILE A 1 148 ? -10.422 4.023 -6.766 1 94.06 148 ILE A O 1
ATOM 1098 N N . PRO A 1 149 ? -9.289 5.949 -6.547 1 92.12 149 PRO A N 1
ATOM 1099 C CA . PRO A 1 149 ? -9.727 6.012 -5.152 1 92.12 149 PRO A CA 1
ATOM 1100 C C . PRO A 1 149 ? -11.227 6.254 -5.012 1 92.12 149 PRO A C 1
ATOM 1102 O O . PRO A 1 149 ? -11.758 7.207 -5.582 1 92.12 149 PRO A O 1
ATOM 1105 N N . LEU A 1 150 ? -11.938 5.406 -4.344 1 95.12 150 LEU A N 1
ATOM 1106 C CA . LEU A 1 150 ? -13.359 5.574 -4.078 1 95.12 150 LEU A CA 1
ATOM 1107 C C . LEU A 1 150 ? -13.586 6.191 -2.701 1 95.12 150 LEU A C 1
ATOM 1109 O O . LEU A 1 150 ? -13.039 5.715 -1.705 1 95.12 150 LEU A O 1
ATOM 1113 N N . PRO A 1 151 ? -14.391 7.246 -2.641 1 95.62 151 PRO A N 1
ATOM 1114 C CA . PRO A 1 151 ? -14.656 7.891 -1.353 1 95.62 151 PRO A CA 1
ATOM 1115 C C . PRO A 1 151 ? -15.633 7.094 -0.484 1 95.62 151 PRO A C 1
ATOM 1117 O O . PRO A 1 151 ? -16.672 7.621 -0.067 1 95.62 151 PRO A O 1
ATOM 1120 N N . VAL A 1 152 ? -15.328 5.855 -0.215 1 95.81 152 VAL A N 1
ATOM 1121 C CA . VAL A 1 152 ? -16.109 4.91 0.571 1 95.81 152 VAL A CA 1
ATOM 1122 C C . VAL A 1 152 ? -15.281 4.395 1.744 1 95.81 152 VAL A C 1
ATOM 1124 O O . VAL A 1 152 ? -14.531 3.43 1.601 1 95.81 152 VAL A O 1
ATOM 1127 N N . PRO A 1 153 ? -15.484 4.996 2.955 1 97.19 153 PRO A N 1
ATOM 1128 C CA . PRO A 1 153 ? -14.672 4.652 4.121 1 97.19 153 PRO A CA 1
ATOM 1129 C C . PRO A 1 153 ? -14.641 3.15 4.402 1 97.19 153 PRO A C 1
ATOM 1131 O O . PRO A 1 153 ? -13.617 2.617 4.836 1 97.19 153 PRO A O 1
ATOM 1134 N N . LEU A 1 154 ? -15.695 2.48 4.078 1 97.12 154 LEU A N 1
ATOM 1135 C CA . LEU A 1 154 ? -15.82 1.04 4.285 1 97.12 154 LEU A CA 1
ATOM 1136 C C . LEU A 1 154 ? -14.68 0.296 3.586 1 97.12 154 LEU A C 1
ATOM 1138 O O . LEU A 1 154 ? -14.242 -0.758 4.055 1 97.12 154 LEU A O 1
ATOM 1142 N N . LEU A 1 155 ? -14.094 0.839 2.512 1 97.62 155 LEU A N 1
ATOM 1143 C CA . LEU A 1 155 ? -13.156 0.142 1.644 1 97.62 155 LEU A CA 1
ATOM 1144 C C . LEU A 1 155 ? -11.719 0.532 1.978 1 97.62 155 LEU A C 1
ATOM 1146 O O . LEU A 1 155 ? -10.781 0.074 1.323 1 97.62 155 LEU A O 1
ATOM 1150 N N . VAL A 1 156 ? -11.531 1.306 3.016 1 98.38 156 VAL A N 1
ATOM 1151 C CA . VAL A 1 156 ? -10.242 1.983 3.166 1 98.38 156 VAL A CA 1
ATOM 1152 C C . VAL A 1 156 ? -9.148 0.957 3.443 1 98.38 156 VAL A C 1
ATOM 1154 O O . VAL A 1 156 ? -8.07 1.014 2.848 1 98.38 156 VAL A O 1
ATOM 1157 N N . SER A 1 157 ? -9.414 -0.028 4.344 1 98.62 157 SER A N 1
ATOM 1158 C CA . SER A 1 157 ? -8.352 -0.983 4.648 1 98.62 157 SER A CA 1
ATOM 11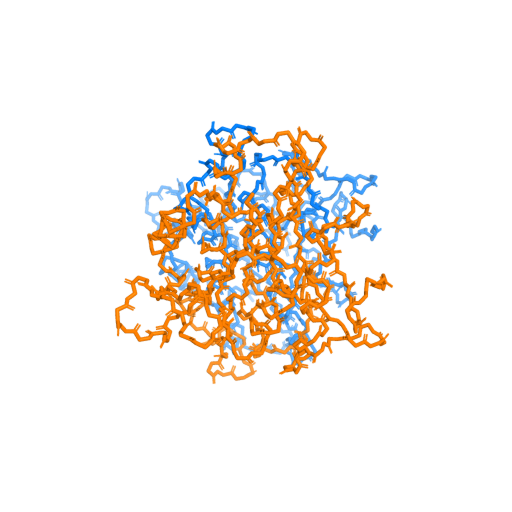59 C C . SER A 1 157 ? -8.086 -1.909 3.469 1 98.62 157 SER A C 1
ATOM 1161 O O . SER A 1 157 ? -6.941 -2.311 3.234 1 98.62 157 SER A O 1
ATOM 1163 N N . LEU A 1 158 ? -9.109 -2.238 2.711 1 98.44 158 LEU A N 1
ATOM 1164 C CA . LEU A 1 158 ? -8.953 -3.027 1.494 1 98.44 158 LEU A CA 1
ATOM 1165 C C . LEU A 1 158 ? -8.07 -2.301 0.487 1 98.44 158 LEU A C 1
ATOM 1167 O O . LEU A 1 158 ? -7.148 -2.895 -0.079 1 98.44 158 LEU A O 1
ATOM 1171 N N . GLY A 1 159 ? -8.359 -1.008 0.299 1 98.44 159 GLY A N 1
ATOM 1172 C CA . GLY A 1 159 ? -7.562 -0.194 -0.608 1 98.44 159 GLY A CA 1
ATOM 1173 C C . GLY A 1 159 ? -6.102 -0.11 -0.21 1 98.44 159 GLY A C 1
ATOM 1174 O O . GLY A 1 159 ? -5.211 -0.226 -1.058 1 98.44 159 GLY A O 1
ATOM 1175 N N . ILE A 1 160 ? -5.855 0.054 1.081 1 98.81 160 ILE A N 1
ATOM 1176 C CA . ILE A 1 160 ? -4.488 0.134 1.58 1 98.81 160 ILE A CA 1
ATOM 1177 C C . ILE A 1 160 ? -3.736 -1.15 1.238 1 98.81 160 ILE A C 1
ATOM 1179 O O . ILE A 1 160 ? -2.645 -1.105 0.666 1 98.81 160 ILE A O 1
ATOM 1183 N N . GLY A 1 161 ? -4.309 -2.25 1.543 1 98.75 161 GLY A N 1
ATOM 1184 C CA . GLY A 1 161 ? -3.662 -3.533 1.32 1 98.75 161 GLY A CA 1
ATOM 1185 C C . GLY A 1 161 ? -3.416 -3.832 -0.147 1 98.75 161 GLY A C 1
ATOM 1186 O O . GLY A 1 161 ? -2.326 -4.266 -0.524 1 98.75 161 GLY A O 1
ATOM 1187 N N . LYS A 1 162 ? -4.41 -3.611 -0.965 1 98.5 162 LYS A N 1
ATOM 1188 C CA . LYS A 1 162 ? -4.297 -3.945 -2.383 1 98.5 162 LYS A CA 1
ATOM 1189 C C . LYS A 1 162 ? -3.322 -3.012 -3.092 1 98.5 162 LYS A C 1
ATOM 1191 O O . LYS A 1 162 ? -2.627 -3.422 -4.023 1 98.5 162 LYS A O 1
ATOM 1196 N N . ASN A 1 163 ? -3.258 -1.776 -2.684 1 98.69 163 ASN A N 1
ATOM 1197 C CA . ASN A 1 163 ? -2.295 -0.848 -3.268 1 98.69 163 ASN A CA 1
ATOM 1198 C C . ASN A 1 163 ? -0.863 -1.203 -2.875 1 98.69 163 ASN A C 1
ATOM 1200 O O . ASN A 1 163 ? 0.053 -1.104 -3.691 1 98.69 163 ASN A O 1
ATOM 1204 N N . ALA A 1 164 ? -0.682 -1.576 -1.6 1 98.81 164 ALA A N 1
ATOM 1205 C CA . ALA A 1 164 ? 0.636 -2.051 -1.187 1 98.81 164 ALA A CA 1
ATOM 1206 C C . ALA A 1 164 ? 1.1 -3.213 -2.062 1 98.81 164 ALA A C 1
ATOM 1208 O O . ALA A 1 164 ? 2.225 -3.205 -2.566 1 98.81 164 ALA A O 1
ATOM 1209 N N . ALA A 1 165 ? 0.219 -4.129 -2.318 1 98.81 165 ALA A N 1
ATOM 1210 C CA . ALA A 1 165 ? 0.553 -5.312 -3.105 1 98.81 165 ALA A CA 1
ATOM 1211 C C . ALA A 1 165 ? 0.772 -4.953 -4.57 1 98.81 165 ALA A C 1
ATOM 1213 O O . ALA A 1 165 ? 1.704 -5.453 -5.207 1 98.81 165 ALA A O 1
ATOM 1214 N N . TRP A 1 166 ? -0.087 -4.121 -5.086 1 98.75 166 TRP A N 1
ATOM 1215 C CA . TRP A 1 166 ? 0.065 -3.715 -6.477 1 98.75 166 TRP A CA 1
ATOM 1216 C C . TRP A 1 166 ? 1.468 -3.178 -6.738 1 98.75 166 TRP A C 1
ATOM 1218 O O . TRP A 1 166 ? 2.051 -3.436 -7.797 1 98.75 166 TRP A O 1
ATOM 1228 N N . SER A 1 167 ? 1.982 -2.465 -5.805 1 98.69 167 SER A N 1
ATOM 1229 C CA . SER A 1 167 ? 3.293 -1.835 -5.941 1 98.69 167 SER A CA 1
ATOM 1230 C C . SER A 1 167 ? 4.371 -2.865 -6.258 1 98.69 167 SER A C 1
ATOM 1232 O O . SER A 1 167 ? 5.043 -2.771 -7.289 1 98.69 167 SER A O 1
ATOM 1234 N N . TRP A 1 168 ? 4.465 -3.889 -5.48 1 98.81 168 TRP A N 1
ATOM 1235 C CA . TRP A 1 168 ? 5.57 -4.816 -5.676 1 98.81 168 TRP A CA 1
ATOM 1236 C C . TRP A 1 168 ? 5.25 -5.828 -6.77 1 98.81 168 TRP A C 1
ATOM 1238 O O . TRP A 1 168 ? 6.152 -6.359 -7.418 1 98.81 168 TRP A O 1
ATOM 1248 N N . VAL A 1 169 ? 3.971 -6.121 -7.027 1 98.88 169 VAL A N 1
ATOM 1249 C CA . VAL A 1 169 ? 3.604 -7.004 -8.125 1 98.88 169 VAL A CA 1
ATOM 1250 C C . VAL A 1 169 ? 4.082 -6.41 -9.453 1 98.88 169 VAL A C 1
ATOM 1252 O O . VAL A 1 169 ? 4.68 -7.105 -10.273 1 98.88 169 VAL A O 1
ATOM 1255 N N . SER A 1 170 ? 3.84 -5.137 -9.625 1 98.19 170 SER A N 1
ATOM 1256 C CA . SER A 1 170 ? 4.238 -4.445 -10.852 1 98.19 170 SER A CA 1
ATOM 1257 C C . SER A 1 170 ? 5.754 -4.41 -10.992 1 98.19 170 SER A C 1
ATOM 1259 O O . SER A 1 170 ? 6.285 -4.633 -12.086 1 98.19 170 SER A O 1
ATOM 1261 N N . VAL A 1 171 ? 6.418 -4.18 -9.914 1 98.12 171 VAL A N 1
ATOM 1262 C CA . VAL A 1 171 ? 7.875 -4.141 -9.93 1 98.12 171 VAL A CA 1
ATOM 1263 C C . VAL A 1 171 ? 8.43 -5.527 -10.242 1 98.12 171 VAL A C 1
ATOM 1265 O O . VAL A 1 171 ? 9.336 -5.672 -11.062 1 98.12 171 VAL A O 1
ATOM 1268 N N . ALA A 1 172 ? 7.883 -6.512 -9.617 1 98.44 172 ALA A N 1
ATOM 1269 C CA . ALA A 1 172 ? 8.336 -7.883 -9.844 1 98.44 172 ALA A CA 1
ATOM 1270 C C . ALA A 1 172 ? 8.195 -8.273 -11.312 1 98.44 172 ALA A C 1
ATOM 1272 O O . ALA A 1 172 ? 9.117 -8.844 -11.906 1 98.44 172 ALA A O 1
ATOM 1273 N N . ASP A 1 173 ? 7.059 -7.961 -11.891 1 97.19 173 ASP A N 1
ATOM 1274 C CA . ASP A 1 173 ? 6.852 -8.273 -13.297 1 97.19 173 ASP A CA 1
ATOM 1275 C C . ASP A 1 173 ? 7.922 -7.625 -14.172 1 97.19 173 ASP A C 1
ATOM 1277 O O . ASP A 1 173 ? 8.531 -8.289 -15.016 1 97.19 173 ASP A O 1
ATOM 1281 N N . ALA A 1 174 ? 8.133 -6.379 -13.914 1 96.44 174 ALA A N 1
ATOM 1282 C CA . ALA A 1 174 ? 9.078 -5.613 -14.727 1 96.44 174 ALA A CA 1
ATOM 1283 C C . ALA A 1 174 ? 10.492 -6.156 -14.578 1 96.44 174 ALA A C 1
ATOM 1285 O O . ALA A 1 174 ? 11.273 -6.137 -15.531 1 96.44 174 ALA A O 1
ATOM 1286 N N . VAL A 1 175 ? 10.812 -6.656 -13.43 1 96.06 175 VAL A N 1
ATOM 1287 C CA . VAL A 1 175 ? 12.164 -7.102 -13.117 1 96.06 175 VAL A CA 1
ATOM 1288 C C . VAL A 1 175 ? 12.398 -8.492 -13.711 1 96.06 175 VAL A C 1
ATOM 1290 O O . VAL A 1 175 ? 13.484 -8.773 -14.234 1 96.06 175 VAL A O 1
ATOM 1293 N N . TYR A 1 176 ? 11.359 -9.305 -13.758 1 94.75 176 TYR A N 1
ATOM 1294 C CA . TYR A 1 176 ? 11.633 -10.719 -13.984 1 94.75 176 TYR A CA 1
ATOM 1295 C C . TYR A 1 176 ? 11.195 -11.133 -15.383 1 94.75 176 TYR A C 1
ATOM 1297 O O . TYR A 1 176 ? 11.68 -12.141 -15.914 1 94.75 176 TYR A O 1
ATOM 1305 N N . LYS A 1 177 ? 10.281 -10.422 -15.992 1 94.12 177 LYS A N 1
ATOM 1306 C CA . LYS A 1 177 ? 9.625 -10.938 -17.203 1 94.12 177 LYS A CA 1
ATOM 1307 C C . LYS A 1 177 ? 10.633 -11.148 -18.328 1 94.12 177 LYS A C 1
ATOM 1309 O O . LYS A 1 177 ? 10.625 -12.195 -18.984 1 94.12 177 LYS A O 1
ATOM 1314 N N . GLU A 1 178 ? 11.531 -10.227 -18.562 1 91.56 178 GLU A N 1
ATOM 1315 C CA . GLU A 1 178 ? 12.461 -10.352 -19.672 1 91.56 178 GLU A CA 1
ATOM 1316 C C . GLU A 1 178 ? 13.602 -11.312 -19.344 1 91.56 178 GLU A C 1
ATOM 1318 O O . GLU A 1 178 ? 14.008 -12.117 -20.188 1 91.56 178 GLU A O 1
ATOM 1323 N N . LYS A 1 179 ? 14.047 -11.344 -18.141 1 90.06 179 LYS A N 1
ATOM 1324 C CA . LYS A 1 179 ? 15.25 -12.086 -17.781 1 90.06 179 LYS A CA 1
ATOM 1325 C C . LYS A 1 179 ? 14.914 -13.539 -17.438 1 90.06 179 LYS A C 1
ATOM 1327 O O . LYS A 1 179 ? 15.719 -14.438 -17.688 1 90.06 179 LYS A O 1
ATOM 1332 N N . LYS A 1 180 ? 13.734 -13.742 -16.844 1 91.44 180 LYS A N 1
ATOM 1333 C CA . LYS A 1 180 ? 13.43 -15.07 -16.312 1 91.44 180 LYS A CA 1
ATOM 1334 C C . LYS A 1 180 ? 12.227 -15.68 -17.031 1 91.44 180 LYS A C 1
ATOM 1336 O O . LYS A 1 180 ? 11.992 -16.891 -16.938 1 91.44 180 LYS A O 1
ATOM 1341 N N . GLY A 1 181 ? 11.5 -14.836 -17.672 1 92.5 181 GLY A N 1
ATOM 1342 C CA . GLY A 1 181 ? 10.266 -15.305 -18.281 1 92.5 181 GLY A CA 1
ATOM 1343 C C . GLY A 1 181 ? 9.125 -15.461 -17.297 1 92.5 181 GLY A C 1
ATOM 1344 O O . GLY A 1 181 ? 8.07 -15.992 -17.641 1 92.5 181 GLY A O 1
ATOM 1345 N N . TRP A 1 182 ? 9.328 -15.086 -16 1 95.44 182 TRP A N 1
ATOM 1346 C CA . TRP A 1 182 ? 8.266 -15.094 -15 1 95.44 182 TRP A CA 1
ATOM 1347 C C . TRP A 1 182 ? 7.375 -13.867 -15.141 1 95.44 182 TRP A C 1
ATOM 1349 O O . TRP A 1 182 ? 7.848 -12.789 -15.508 1 95.44 182 TRP A O 1
ATOM 1359 N N . ARG A 1 183 ? 6.121 -14.047 -14.883 1 97 183 ARG A N 1
ATOM 1360 C CA . ARG A 1 183 ? 5.195 -12.922 -14.93 1 97 183 ARG A CA 1
ATOM 1361 C C . ARG A 1 183 ? 4.465 -12.766 -13.602 1 97 183 ARG A C 1
ATOM 1363 O O . ARG A 1 183 ? 4.145 -13.758 -12.938 1 97 183 ARG A O 1
ATOM 1370 N N . PHE A 1 184 ? 4.266 -11.602 -13.227 1 97.94 184 PHE A N 1
ATOM 1371 C CA . PHE A 1 184 ? 3.445 -11.203 -12.094 1 97.94 184 PHE A CA 1
ATOM 1372 C C . PHE A 1 184 ? 2.295 -10.312 -12.547 1 97.94 184 PHE A C 1
ATOM 1374 O O . PHE A 1 184 ? 2.506 -9.328 -13.258 1 97.94 184 PHE A O 1
ATOM 1381 N N . PHE A 1 185 ? 1.069 -10.688 -12.102 1 98.5 185 PHE A N 1
ATOM 1382 C CA . PHE A 1 185 ? -0.099 -9.938 -12.555 1 98.5 185 PHE A CA 1
ATOM 1383 C C . PHE A 1 185 ? -0.921 -9.453 -11.367 1 98.5 185 PHE A C 1
ATOM 1385 O O . PHE A 1 185 ? -1.094 -10.172 -10.391 1 98.5 185 PHE A O 1
ATOM 1392 N N . TYR A 1 186 ? -1.329 -8.242 -11.398 1 98.69 186 TYR A N 1
ATOM 1393 C CA . TYR A 1 186 ? -2.443 -7.688 -10.641 1 98.69 186 TYR A CA 1
ATOM 1394 C C . TYR A 1 186 ? -3.719 -7.672 -11.469 1 98.69 186 TYR A C 1
ATOM 1396 O O . TYR A 1 186 ? -3.852 -6.871 -12.398 1 98.69 186 TYR A O 1
ATOM 1404 N N . ALA A 1 187 ? -4.672 -8.547 -11.133 1 98.75 187 ALA A N 1
ATOM 1405 C CA . ALA A 1 187 ? -5.816 -8.773 -12.008 1 98.75 187 ALA A CA 1
ATOM 1406 C C . ALA A 1 187 ? -7.066 -8.094 -11.469 1 98.75 187 ALA A C 1
ATOM 1408 O O . ALA A 1 187 ? -7.508 -8.383 -10.352 1 98.75 187 ALA A O 1
ATOM 1409 N N . ASP A 1 188 ? -7.684 -7.254 -12.234 1 98.62 188 ASP A N 1
ATOM 1410 C CA . ASP A 1 188 ? -8.789 -6.383 -11.844 1 98.62 188 ASP A CA 1
ATOM 1411 C C . ASP A 1 188 ? -10.016 -6.621 -12.719 1 98.62 188 ASP A C 1
ATOM 1413 O O . ASP A 1 188 ? -10.055 -6.176 -13.867 1 98.62 188 ASP A O 1
ATOM 1417 N N . GLU A 1 189 ? -10.961 -7.355 -12.18 1 98.69 189 GLU A N 1
ATOM 1418 C CA . GLU A 1 189 ? -12.227 -7.551 -12.891 1 98.69 189 GLU A CA 1
ATOM 1419 C C . GLU A 1 189 ? -13.07 -6.285 -12.875 1 98.69 189 GLU A C 1
ATOM 1421 O O . GLU A 1 189 ? -13.211 -5.637 -11.836 1 98.69 189 GLU A O 1
ATOM 1426 N N . ARG A 1 190 ? -13.609 -5.945 -13.992 1 98.5 190 ARG A N 1
ATOM 1427 C CA . ARG A 1 190 ? -14.422 -4.746 -14.164 1 98.5 190 ARG A CA 1
ATOM 1428 C C . ARG A 1 190 ? -15.781 -5.09 -14.766 1 98.5 190 ARG A C 1
ATOM 1430 O O . ARG A 1 190 ? -15.953 -6.152 -15.359 1 98.5 190 ARG A O 1
ATOM 1437 N N . LYS A 1 191 ? -16.781 -4.168 -14.531 1 97.75 191 LYS A N 1
ATOM 1438 C CA . LYS A 1 191 ? -17.984 -4.172 -15.367 1 97.75 191 LYS A CA 1
ATOM 1439 C C . LYS A 1 191 ? -17.656 -3.707 -16.781 1 97.75 191 LYS A C 1
ATOM 1441 O O . LYS A 1 191 ? -16.594 -3.139 -17.031 1 97.75 191 LYS A O 1
ATOM 1446 N N . ALA A 1 192 ? -18.562 -3.914 -17.656 1 97.56 192 ALA A N 1
ATOM 1447 C CA . ALA A 1 192 ? -18.344 -3.617 -19.062 1 97.56 192 ALA A CA 1
ATOM 1448 C C . ALA A 1 192 ? -18.016 -2.141 -19.281 1 97.56 192 ALA A C 1
ATOM 1450 O O . ALA A 1 192 ? -17.25 -1.788 -20.172 1 97.56 192 ALA A O 1
ATOM 1451 N N . ASP A 1 193 ? -18.5 -1.249 -18.453 1 97.31 193 ASP A N 1
ATOM 1452 C CA . ASP A 1 193 ? -18.297 0.187 -18.609 1 97.31 193 ASP A CA 1
ATOM 1453 C C . ASP A 1 193 ? -17 0.628 -17.906 1 97.31 193 ASP A C 1
ATOM 1455 O O . ASP A 1 193 ? -16.703 1.823 -17.844 1 97.31 193 ASP A O 1
ATOM 1459 N N . GLY A 1 194 ? -16.266 -0.312 -17.328 1 97.44 194 GLY A N 1
ATOM 1460 C CA . GLY A 1 194 ? -14.992 -0.024 -16.719 1 97.44 194 GLY A CA 1
ATOM 1461 C C . GLY A 1 194 ? -15.094 0.219 -15.219 1 97.44 194 GLY A C 1
ATOM 1462 O O . GLY A 1 194 ? -14.078 0.345 -14.531 1 97.44 194 GLY A O 1
ATOM 1463 N N . SER A 1 195 ? -16.328 0.24 -14.742 1 96.75 195 SER A N 1
ATOM 1464 C CA . SER A 1 195 ? -16.5 0.467 -13.312 1 96.75 195 SER A CA 1
ATOM 1465 C C . SER A 1 195 ? -16.25 -0.807 -12.516 1 96.75 195 SER A C 1
ATOM 1467 O O . SER A 1 195 ? -16.062 -1.88 -13.086 1 96.75 195 SER A O 1
ATOM 1469 N N . SER A 1 196 ? -16.141 -0.66 -11.242 1 95.94 196 SER A N 1
ATOM 1470 C CA . SER A 1 196 ? -15.836 -1.761 -10.328 1 95.94 196 SER A CA 1
ATOM 1471 C C . SER A 1 196 ? -16.906 -2.846 -10.406 1 95.94 196 SER A C 1
ATOM 1473 O O . SER A 1 196 ? -18.094 -2.545 -10.523 1 95.94 196 SER A O 1
ATOM 1475 N N . ILE A 1 197 ? -16.5 -4.074 -10.211 1 96.25 197 ILE A N 1
ATOM 1476 C CA . ILE A 1 197 ? -17.422 -5.199 -10.164 1 96.25 197 ILE A CA 1
ATOM 1477 C C . ILE A 1 197 ? -18.109 -5.242 -8.805 1 96.25 197 ILE A C 1
ATOM 1479 O O . ILE A 1 197 ? -19.094 -5.965 -8.625 1 96.25 197 ILE A O 1
ATOM 1483 N N . GLY A 1 198 ? -17.578 -4.461 -7.84 1 92.62 198 GLY A N 1
ATOM 1484 C CA . GLY A 1 198 ? -18.156 -4.398 -6.508 1 92.62 198 GLY A CA 1
ATOM 1485 C C . GLY A 1 198 ? -18 -5.695 -5.734 1 92.62 198 GLY A C 1
ATOM 1486 O O . GLY A 1 198 ? -16.922 -6.289 -5.715 1 92.62 198 GLY A O 1
ATOM 1487 N N . ASN A 1 199 ? -19.016 -6.129 -5.062 1 90.94 199 ASN A N 1
ATOM 1488 C CA . ASN A 1 199 ? -18.938 -7.297 -4.188 1 90.94 199 ASN A CA 1
ATOM 1489 C C . ASN A 1 199 ? -19.5 -8.539 -4.863 1 90.94 199 ASN A C 1
ATOM 1491 O O . ASN A 1 199 ? -19.812 -9.523 -4.195 1 90.94 199 ASN A O 1
ATOM 1495 N N . VAL A 1 200 ? -19.562 -8.492 -6.199 1 93.56 200 VAL A N 1
ATOM 1496 C CA . VAL A 1 200 ? -20.172 -9.625 -6.887 1 93.56 200 VAL A CA 1
ATOM 1497 C C . VAL A 1 200 ? -19.25 -10.109 -8.008 1 93.56 200 VAL A C 1
ATOM 1499 O O . VAL A 1 200 ? -19.688 -10.266 -9.148 1 93.56 200 VAL A O 1
ATOM 1502 N N . PRO A 1 201 ? -18 -10.383 -7.641 1 95.69 201 PRO A N 1
ATOM 1503 C CA . PRO A 1 201 ? -17.125 -10.922 -8.695 1 95.69 201 PRO A CA 1
ATOM 1504 C C . PRO A 1 201 ? -17.656 -12.234 -9.273 1 95.69 201 PRO A C 1
ATOM 1506 O O . PRO A 1 201 ? -18.422 -12.945 -8.617 1 95.69 201 PRO A O 1
ATOM 1509 N N . ASP A 1 202 ? -17.297 -12.477 -10.492 1 97.69 202 ASP A N 1
ATOM 1510 C CA . ASP A 1 202 ? -17.812 -13.617 -11.234 1 97.69 202 ASP A CA 1
ATOM 1511 C C . ASP A 1 202 ? -16.797 -14.766 -11.25 1 97.69 202 ASP A C 1
ATOM 1513 O O . ASP A 1 202 ? -15.695 -14.625 -11.781 1 97.69 202 ASP A O 1
ATOM 1517 N N . ALA A 1 203 ? -17.172 -15.883 -10.727 1 97.94 203 ALA A N 1
ATOM 1518 C CA . ALA A 1 203 ? -16.312 -17.062 -10.602 1 97.94 203 ALA A CA 1
ATOM 1519 C C . ALA A 1 203 ? -15.82 -17.531 -11.969 1 97.94 203 ALA A C 1
ATOM 1521 O O . ALA A 1 203 ? -14.641 -17.844 -12.133 1 97.94 203 ALA A O 1
ATOM 1522 N N . GLU A 1 204 ? -16.734 -17.578 -12.906 1 98.12 204 GLU A N 1
ATOM 1523 C CA . GLU A 1 204 ? -16.391 -18.031 -14.25 1 98.12 204 GLU A CA 1
ATOM 1524 C C . GLU A 1 204 ? -15.438 -17.062 -14.945 1 98.12 204 GLU A C 1
ATOM 1526 O O . GLU A 1 204 ? -14.477 -17.5 -15.594 1 98.12 204 GLU A O 1
ATOM 1531 N N . SER A 1 205 ? -15.789 -15.805 -14.812 1 98.62 205 SER A N 1
ATOM 1532 C CA . SER A 1 205 ? -14.953 -14.773 -15.414 1 98.62 205 SER A CA 1
ATOM 1533 C C . SER A 1 205 ? -13.523 -14.852 -14.898 1 98.62 205 SER A C 1
ATOM 1535 O O . SER A 1 205 ? -12.57 -14.859 -15.68 1 98.62 205 SER A O 1
ATOM 1537 N N . ASN A 1 206 ? -13.312 -14.945 -13.602 1 98.75 206 ASN A N 1
ATOM 1538 C CA . ASN A 1 206 ? -11.992 -15.016 -12.992 1 98.75 206 ASN A CA 1
ATOM 1539 C C . ASN A 1 206 ? -11.266 -16.312 -13.367 1 98.75 206 ASN A C 1
ATOM 1541 O O . ASN A 1 206 ? -10.094 -16.281 -13.734 1 98.75 206 ASN A O 1
ATOM 1545 N N . GLY A 1 207 ? -11.977 -17.406 -13.289 1 98.69 207 GLY A N 1
ATOM 1546 C CA . GLY A 1 207 ? -11.375 -18.688 -13.648 1 98.69 207 GLY A CA 1
ATOM 1547 C C . GLY A 1 207 ? -10.828 -18.703 -15.062 1 98.69 207 GLY A C 1
ATOM 1548 O O . GLY A 1 207 ? -9.672 -19.078 -15.281 1 98.69 207 GLY A O 1
ATOM 1549 N N . LYS A 1 208 ? -11.68 -18.281 -15.992 1 98 208 LYS A N 1
ATOM 1550 C CA . LYS A 1 208 ? -11.289 -18.25 -17.406 1 98 208 LYS A CA 1
ATOM 1551 C C . LYS A 1 208 ? -10.07 -17.359 -17.609 1 98 208 LYS A C 1
ATOM 1553 O O . LYS A 1 208 ? -9.102 -17.766 -18.266 1 98 208 LYS A O 1
ATOM 1558 N N . PHE A 1 209 ? -10.078 -16.172 -17.078 1 98.56 209 PHE A N 1
ATOM 1559 C CA . PHE A 1 209 ? -9.031 -15.203 -17.328 1 98.56 209 PHE A CA 1
ATOM 1560 C C . PHE A 1 209 ? -7.723 -15.625 -16.672 1 98.56 209 PHE A C 1
ATOM 1562 O O . PHE A 1 209 ? -6.645 -15.398 -17.234 1 98.56 209 PHE A O 1
ATOM 1569 N N . TYR A 1 210 ? -7.758 -16.219 -15.469 1 98.69 210 TYR A N 1
ATOM 1570 C CA . TYR A 1 210 ? -6.535 -16.594 -14.766 1 98.69 210 TYR A CA 1
ATOM 1571 C C . TYR A 1 210 ? -5.82 -17.719 -15.484 1 98.69 210 TYR A C 1
ATOM 1573 O O . TYR A 1 210 ? -4.59 -17.766 -15.516 1 98.69 210 TYR A O 1
ATOM 1581 N N . VAL A 1 211 ? -6.582 -18.641 -16.094 1 98.12 211 VAL A N 1
ATOM 1582 C CA . VAL A 1 211 ? -5.957 -19.672 -16.922 1 98.12 211 VAL A CA 1
ATOM 1583 C C . VAL A 1 211 ? -5.297 -19.016 -18.141 1 98.12 211 VAL A C 1
ATOM 1585 O O . VAL A 1 211 ? -4.191 -19.391 -18.531 1 98.12 211 VAL A O 1
ATOM 1588 N N . GLU A 1 212 ? -6.016 -18.047 -18.703 1 96.94 212 GLU A N 1
ATOM 1589 C CA . GLU A 1 212 ? -5.422 -17.312 -19.812 1 96.94 212 GLU A CA 1
ATOM 1590 C C . GLU A 1 212 ? -4.113 -16.641 -19.406 1 96.94 212 GLU A C 1
ATOM 1592 O O . GLU A 1 212 ? -3.135 -16.672 -20.156 1 96.94 212 GLU A O 1
ATOM 1597 N N . LEU A 1 213 ? -4.066 -16.031 -18.203 1 97.62 213 LEU A N 1
ATOM 1598 C CA . LEU A 1 213 ? -2.846 -15.406 -17.719 1 97.62 213 LEU A CA 1
ATOM 1599 C C . LEU A 1 213 ? -1.74 -16.438 -17.531 1 97.62 213 LEU A C 1
ATOM 1601 O O . LEU A 1 213 ? -0.566 -16.156 -17.766 1 97.62 213 LEU A O 1
ATOM 1605 N N . ALA A 1 214 ? -2.047 -17.625 -17.125 1 96.19 214 ALA A N 1
ATOM 1606 C CA . ALA A 1 214 ? -1.082 -18.688 -16.859 1 96.19 214 ALA A CA 1
ATOM 1607 C C . ALA A 1 214 ? -0.482 -19.219 -18.156 1 96.19 214 ALA A C 1
ATOM 1609 O O . ALA A 1 214 ? 0.701 -19.562 -18.203 1 96.19 214 ALA A O 1
ATOM 1610 N N . GLU A 1 215 ? -1.231 -19.219 -19.281 1 92 215 GLU A N 1
ATOM 1611 C CA . GLU A 1 215 ? -0.822 -19.953 -20.469 1 92 215 GLU A CA 1
ATOM 1612 C C . GLU A 1 215 ? -0.469 -19 -21.609 1 92 215 GLU A C 1
ATOM 1614 O O . GLU A 1 215 ? 0.249 -19.375 -22.547 1 92 215 GLU A O 1
ATOM 1619 N N . GLY A 1 216 ? -1.005 -17.859 -21.719 1 77.38 216 GLY A N 1
ATOM 1620 C CA . GLY A 1 216 ? -0.933 -17.172 -23 1 77.38 216 GLY A CA 1
ATOM 1621 C C . GLY A 1 216 ? -0.541 -15.719 -22.875 1 77.38 216 GLY A C 1
ATOM 1622 O O . GLY A 1 216 ? -0.265 -15.062 -23.891 1 77.38 216 GLY A O 1
ATOM 1623 N N . ALA A 1 217 ? -0.499 -15.055 -21.812 1 68.62 217 ALA A N 1
ATOM 1624 C CA . ALA A 1 217 ? -0.588 -13.602 -21.719 1 68.62 217 ALA A CA 1
ATOM 1625 C C . ALA A 1 217 ? 0.796 -12.961 -21.781 1 68.62 217 ALA A C 1
ATOM 1627 O O . ALA A 1 217 ? 1.146 -12.141 -20.938 1 68.62 217 ALA A O 1
ATOM 1628 N N . LYS A 1 218 ? 1.452 -13.148 -22.969 1 72.75 218 LYS A N 1
ATOM 1629 C CA . LYS A 1 218 ? 2.84 -12.688 -23 1 72.75 218 LYS A CA 1
ATOM 1630 C C . LYS A 1 218 ? 2.916 -11.172 -23.094 1 72.75 218 LYS A C 1
ATOM 1632 O O . LYS A 1 218 ? 3.771 -10.547 -22.469 1 72.75 218 LYS A O 1
ATOM 1637 N N . ASP A 1 219 ? 1.921 -10.586 -23.766 1 88.69 219 ASP A N 1
ATOM 1638 C CA . ASP A 1 219 ? 2.105 -9.164 -24.031 1 88.69 219 ASP A CA 1
ATOM 1639 C C . ASP A 1 219 ? 1.18 -8.32 -23.156 1 88.69 219 ASP A C 1
ATOM 1641 O O . ASP A 1 219 ? 1.008 -7.121 -23.406 1 88.69 219 ASP A O 1
ATOM 1645 N N . LEU A 1 220 ? 0.648 -8.883 -22.188 1 95.62 220 LEU A N 1
ATOM 1646 C CA . LEU A 1 220 ? -0.253 -8.133 -21.328 1 95.62 220 LEU A CA 1
ATOM 1647 C C . LEU A 1 220 ? 0.531 -7.324 -20.297 1 95.62 220 LEU A C 1
ATOM 1649 O O . LEU A 1 220 ? 1.622 -7.727 -19.891 1 95.62 220 LEU A O 1
ATOM 1653 N N . PRO A 1 221 ? 0.004 -6.137 -19.969 1 96.25 221 PRO A N 1
ATOM 1654 C CA . PRO A 1 221 ? 0.632 -5.426 -18.844 1 96.25 221 PRO A CA 1
ATOM 1655 C C . PRO A 1 221 ? 0.494 -6.172 -17.516 1 96.25 221 PRO A C 1
ATOM 1657 O O . PRO A 1 221 ? -0.27 -7.137 -17.422 1 96.25 221 PRO A O 1
ATOM 1660 N N . SER A 1 222 ? 1.3 -5.852 -16.578 1 96.81 222 SER A N 1
ATOM 1661 C CA . SER A 1 222 ? 1.242 -6.5 -15.273 1 96.81 222 SER A CA 1
ATOM 1662 C C . SER A 1 222 ? -0.073 -6.199 -14.562 1 96.81 222 SER A C 1
ATOM 1664 O O . SER A 1 222 ? -0.619 -7.059 -13.867 1 96.81 222 SER A O 1
ATOM 1666 N N . THR A 1 223 ? -0.543 -4.93 -14.656 1 97.5 223 THR A N 1
ATOM 1667 C CA . THR A 1 223 ? -1.88 -4.586 -14.188 1 97.5 223 THR A CA 1
ATOM 1668 C C . THR A 1 223 ? -2.918 -4.824 -15.281 1 97.5 223 THR A C 1
ATOM 1670 O O . THR A 1 223 ? -3.006 -4.055 -16.234 1 97.5 223 THR A O 1
ATOM 1673 N N . VAL A 1 224 ? -3.701 -5.855 -15.109 1 98 224 VAL A N 1
ATOM 1674 C CA . VAL A 1 224 ? -4.633 -6.234 -16.172 1 98 224 VAL A CA 1
ATOM 1675 C C . VAL A 1 224 ? -6.066 -6.039 -15.688 1 98 224 VAL A C 1
ATOM 1677 O O . VAL A 1 224 ? -6.383 -6.32 -14.523 1 98 224 VAL A O 1
ATOM 1680 N N . THR A 1 225 ? -6.867 -5.512 -16.531 1 98.25 225 THR A N 1
ATOM 1681 C CA . THR A 1 225 ? -8.312 -5.441 -16.328 1 98.25 225 THR A CA 1
ATOM 1682 C C . THR A 1 225 ? -9.031 -6.422 -17.25 1 98.25 225 THR A C 1
ATOM 1684 O O . THR A 1 225 ? -8.539 -6.734 -18.344 1 98.25 225 THR A O 1
ATOM 1687 N N . PHE A 1 226 ? -10.148 -6.898 -16.781 1 98.31 226 PHE A N 1
ATOM 1688 C CA . PHE A 1 226 ? -10.852 -7.848 -17.641 1 98.31 226 PHE A CA 1
ATOM 1689 C C . PHE A 1 226 ? -12.352 -7.816 -17.359 1 98.31 226 PHE A C 1
ATOM 1691 O O . PHE A 1 226 ? -12.781 -7.391 -16.281 1 98.31 226 PHE A O 1
ATOM 1698 N N . VAL A 1 227 ? -13.109 -8.172 -18.297 1 98.38 227 VAL A N 1
ATOM 1699 C CA . VAL A 1 227 ? -14.57 -8.289 -18.297 1 98.38 227 VAL A CA 1
ATOM 1700 C C . VAL A 1 227 ? -14.977 -9.633 -18.891 1 98.38 227 VAL A C 1
ATOM 1702 O O . VAL A 1 227 ? -14.539 -9.992 -19.984 1 98.38 227 VAL A O 1
ATOM 1705 N N . ASP A 1 228 ? -15.672 -10.406 -18.156 1 97.38 228 ASP A N 1
ATOM 1706 C CA . ASP A 1 228 ? -16.203 -11.68 -18.641 1 97.38 228 ASP A CA 1
ATOM 1707 C C . ASP A 1 228 ? -15.078 -12.602 -19.109 1 97.38 228 ASP A C 1
ATOM 1709 O O . ASP A 1 228 ? -15.164 -13.188 -20.188 1 97.38 228 ASP A O 1
ATOM 1713 N N . GLY A 1 229 ? -14.016 -12.617 -18.438 1 97.12 229 GLY A N 1
ATOM 1714 C CA . GLY A 1 229 ? -12.922 -13.539 -18.672 1 97.12 229 GLY A CA 1
ATOM 1715 C C . GLY A 1 229 ? -12.023 -13.133 -19.828 1 97.12 229 GLY A C 1
ATOM 1716 O O . GLY A 1 229 ? -11.273 -13.953 -20.375 1 97.12 229 GLY A O 1
ATOM 1717 N N . LYS A 1 230 ? -12.125 -11.867 -20.25 1 96.75 230 LYS A N 1
ATOM 1718 C CA . LYS A 1 230 ? -11.32 -11.375 -21.375 1 96.75 230 LYS A CA 1
ATOM 1719 C C . LYS A 1 230 ? -10.656 -10.047 -21.016 1 96.75 230 LYS A C 1
ATOM 1721 O O . LYS A 1 230 ? -11.281 -9.172 -20.406 1 96.75 230 LYS A O 1
ATOM 1726 N N . TYR A 1 231 ? -9.398 -9.984 -21.422 1 97.19 231 TYR A N 1
ATOM 1727 C CA . TYR A 1 231 ? -8.664 -8.75 -21.203 1 97.19 231 TYR A CA 1
ATOM 1728 C C . TYR A 1 231 ? -9.367 -7.57 -21.859 1 97.19 231 TYR A C 1
ATOM 1730 O O . TYR A 1 231 ? -9.812 -7.672 -23.016 1 97.19 231 TYR A O 1
ATOM 1738 N N . GLN A 1 232 ? -9.555 -6.543 -21.172 1 97.25 232 GLN A N 1
ATOM 1739 C CA . GLN A 1 232 ? -10.078 -5.289 -21.703 1 97.25 232 GLN A CA 1
ATOM 1740 C C . GLN A 1 232 ? -9.328 -4.09 -21.141 1 97.25 232 GLN A C 1
ATOM 1742 O O . GLN A 1 232 ? -9.242 -3.93 -19.922 1 97.25 232 GLN A O 1
ATOM 1747 N N . LYS A 1 233 ? -8.781 -3.258 -22 1 95.25 233 LYS A N 1
ATOM 1748 C CA . LYS A 1 233 ? -8.125 -2.025 -21.578 1 95.25 233 LYS A CA 1
ATOM 1749 C C . LYS A 1 233 ? -9.141 -0.908 -21.344 1 95.25 233 LYS A C 1
ATOM 1751 O O . LYS A 1 233 ? -10.062 -0.732 -22.141 1 95.25 233 LYS A O 1
ATOM 1756 N N . PHE A 1 234 ? -9.117 -0.301 -20.328 1 95.25 234 PHE A N 1
ATOM 1757 C CA . PHE A 1 234 ? -9.961 0.856 -20.062 1 95.25 234 PHE A CA 1
ATOM 1758 C C . PHE A 1 234 ? -9.133 2.135 -20.016 1 95.25 234 PHE A C 1
ATOM 1760 O O . PHE A 1 234 ? -7.945 2.102 -19.688 1 95.25 234 PHE A O 1
ATOM 1767 N N . MET B 1 1 ? -3.781 34.031 17.141 1 79.56 1 MET B N 1
ATOM 1768 C CA . MET B 1 1 ? -2.623 33.188 17.391 1 79.56 1 MET B CA 1
ATOM 1769 C C . MET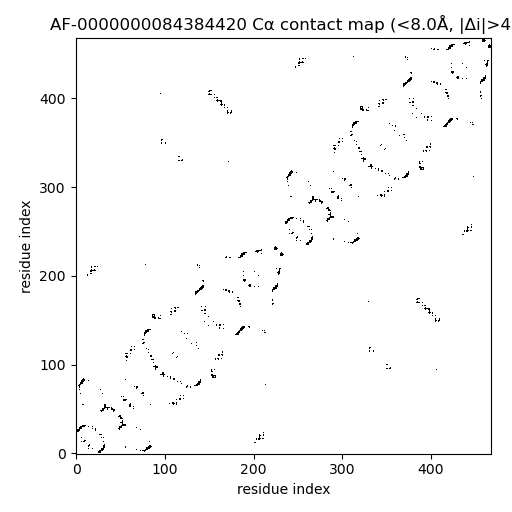 B 1 1 ? -2.168 32.5 16.125 1 79.56 1 MET B C 1
ATOM 1771 O O . MET B 1 1 ? -2.986 32.188 15.25 1 79.56 1 MET B O 1
ATOM 1775 N N . ALA B 1 2 ? -0.848 32.406 15.922 1 93.12 2 ALA B N 1
ATOM 1776 C CA . ALA B 1 2 ? -0.288 31.828 14.695 1 93.12 2 ALA B CA 1
ATOM 1777 C C . ALA B 1 2 ? -0.726 30.375 14.516 1 93.12 2 ALA B C 1
ATOM 1779 O O . ALA B 1 2 ? -0.804 29.625 15.484 1 93.12 2 ALA B O 1
ATOM 1780 N N . PRO B 1 3 ? -1.156 30.109 13.312 1 95.62 3 PRO B N 1
ATOM 1781 C CA . PRO B 1 3 ? -1.43 28.688 13.109 1 95.62 3 PRO B CA 1
ATOM 1782 C C . PRO B 1 3 ? -0.194 27.812 13.312 1 95.62 3 PRO B C 1
ATOM 1784 O O . PRO B 1 3 ? 0.935 28.297 13.188 1 95.62 3 PRO B O 1
ATOM 1787 N N . VAL B 1 4 ? -0.41 26.547 13.648 1 97.88 4 VAL B N 1
ATOM 1788 C CA . VAL B 1 4 ? 0.686 25.641 13.969 1 97.88 4 VAL B CA 1
ATOM 1789 C C . VAL B 1 4 ? 0.871 24.641 12.828 1 97.88 4 VAL B C 1
ATOM 1791 O O . VAL B 1 4 ? -0.107 24.125 12.281 1 97.88 4 VAL B O 1
ATOM 1794 N N . VAL B 1 5 ? 2.109 24.359 12.43 1 98.69 5 VAL B N 1
ATOM 1795 C CA . VAL B 1 5 ? 2.467 23.25 11.562 1 98.69 5 VAL B CA 1
ATOM 1796 C C . VAL B 1 5 ? 3.301 22.234 12.344 1 98.69 5 VAL B C 1
ATOM 1798 O O . VAL B 1 5 ? 4.18 22.609 13.117 1 98.69 5 VAL B O 1
ATOM 1801 N N . LEU B 1 6 ? 2.932 21 12.281 1 98.94 6 LEU B N 1
ATOM 1802 C CA . LEU B 1 6 ? 3.688 19.875 12.828 1 98.94 6 LEU B CA 1
ATOM 1803 C C . LEU B 1 6 ? 4.332 19.062 11.711 1 98.94 6 LEU B C 1
ATOM 1805 O O . LEU B 1 6 ? 3.633 18.5 10.867 1 98.94 6 LEU B O 1
ATOM 1809 N N . ILE B 1 7 ? 5.625 19 11.664 1 98.94 7 ILE B N 1
ATOM 1810 C CA . ILE B 1 7 ? 6.383 18.297 10.633 1 98.94 7 ILE B CA 1
ATOM 1811 C C . ILE B 1 7 ? 6.988 17.031 11.211 1 98.94 7 ILE B C 1
ATOM 1813 O O . ILE B 1 7 ? 7.891 17.094 12.047 1 98.94 7 ILE B O 1
ATOM 1817 N N . LEU B 1 8 ? 6.469 15.891 10.781 1 98.88 8 LEU B N 1
ATOM 1818 C CA . LEU B 1 8 ? 6.898 14.57 11.234 1 98.88 8 LEU B CA 1
ATOM 1819 C C . LEU B 1 8 ? 7.957 14 10.289 1 98.88 8 LEU B C 1
ATOM 1821 O O . LEU B 1 8 ? 7.668 13.719 9.125 1 98.88 8 LEU B O 1
ATOM 1825 N N . GLY B 1 9 ? 9.07 13.672 10.766 1 97.25 9 GLY B N 1
ATOM 1826 C CA . GLY B 1 9 ? 10.219 13.328 9.938 1 97.25 9 GLY B CA 1
ATOM 1827 C C . GLY B 1 9 ? 10.945 14.547 9.398 1 97.25 9 GLY B C 1
ATOM 1828 O O . GLY B 1 9 ? 11.172 14.656 8.188 1 97.25 9 GLY B O 1
ATOM 1829 N N . ALA B 1 10 ? 11.375 15.391 10.305 1 95.31 10 ALA B N 1
ATOM 1830 C CA . ALA B 1 10 ? 12.039 16.641 9.922 1 95.31 10 ALA B CA 1
ATOM 1831 C C . ALA B 1 10 ? 13.539 16.438 9.766 1 95.31 10 ALA B C 1
ATOM 1833 O O . ALA B 1 10 ? 14.32 16.828 10.633 1 95.31 10 ALA B O 1
ATOM 1834 N N . GLY B 1 11 ? 13.875 15.914 8.617 1 89.81 11 GLY B N 1
ATOM 1835 C CA . GLY B 1 11 ? 15.289 15.75 8.32 1 89.81 11 GLY B CA 1
ATOM 1836 C C . GLY B 1 11 ? 15.945 17.016 7.82 1 89.81 11 GLY B C 1
ATOM 1837 O O . GLY B 1 11 ? 15.383 18.109 7.945 1 89.81 11 GLY B O 1
ATOM 1838 N N . ARG B 1 12 ? 17.141 17 7.309 1 89.88 12 ARG B N 1
ATOM 1839 C CA . ARG B 1 12 ? 18.016 18.141 7.043 1 89.88 12 ARG B CA 1
ATOM 1840 C C . ARG B 1 12 ? 17.703 18.766 5.688 1 89.88 12 ARG B C 1
ATOM 1842 O O . ARG B 1 12 ? 18.219 19.828 5.363 1 89.88 12 ARG B O 1
ATOM 1849 N N . ASN B 1 13 ? 16.797 18.109 4.871 1 96.06 13 ASN B N 1
ATOM 1850 C CA . ASN B 1 13 ? 16.484 18.656 3.561 1 96.06 13 ASN B CA 1
ATOM 1851 C C . ASN B 1 13 ? 15.023 19.047 3.447 1 96.06 13 ASN B C 1
ATOM 1853 O O . ASN B 1 13 ? 14.633 20.141 3.861 1 96.06 13 ASN B O 1
ATOM 1857 N N . ILE B 1 14 ? 14.156 18.125 3.074 1 97.5 14 ILE B N 1
ATOM 1858 C CA . ILE B 1 14 ? 12.75 18.453 2.875 1 97.5 14 ILE B CA 1
ATOM 1859 C C . ILE B 1 14 ? 12.164 19.016 4.168 1 97.5 14 ILE B C 1
ATOM 1861 O O . ILE B 1 14 ? 11.547 20.094 4.16 1 97.5 14 ILE B O 1
ATOM 1865 N N . GLY B 1 15 ? 12.414 18.375 5.293 1 97.56 15 GLY B N 1
ATOM 1866 C CA . GLY B 1 15 ? 11.891 18.828 6.574 1 97.56 15 GLY B CA 1
ATOM 1867 C C . GLY B 1 15 ? 12.359 20.219 6.949 1 97.56 15 GLY B C 1
ATOM 1868 O O . GLY B 1 15 ? 11.562 21.047 7.41 1 97.56 15 GLY B O 1
ATOM 1869 N N . ALA B 1 16 ? 13.633 20.453 6.727 1 97.12 16 ALA B N 1
ATOM 1870 C CA . ALA B 1 16 ? 14.211 21.75 7.051 1 97.12 16 ALA B CA 1
ATOM 1871 C C . ALA B 1 16 ? 13.633 22.844 6.16 1 97.12 16 ALA B C 1
ATOM 1873 O O . ALA B 1 16 ? 13.297 23.938 6.637 1 97.12 16 ALA B O 1
ATOM 1874 N N . GLY B 1 17 ? 13.531 22.578 4.836 1 98.5 17 GLY B N 1
ATOM 1875 C CA . GLY B 1 17 ? 12.953 23.547 3.908 1 98.5 17 GLY B CA 1
ATOM 1876 C C . GLY B 1 17 ? 11.508 23.875 4.211 1 98.5 17 GLY B C 1
ATOM 1877 O O . GLY B 1 17 ? 11.109 25.031 4.184 1 98.5 17 GLY B O 1
ATOM 1878 N N . VAL B 1 18 ? 10.758 22.859 4.547 1 98.88 18 VAL B N 1
ATOM 1879 C CA . VAL B 1 18 ? 9.344 23.016 4.871 1 98.88 18 VAL B CA 1
ATOM 1880 C C . VAL B 1 18 ? 9.203 23.844 6.152 1 98.88 18 VAL B C 1
ATOM 1882 O O . VAL B 1 18 ? 8.414 24.797 6.199 1 98.88 18 VAL B O 1
ATOM 1885 N N . ALA B 1 19 ? 10 23.547 7.172 1 98.81 19 ALA B N 1
ATOM 1886 C CA . ALA B 1 19 ? 9.953 24.281 8.438 1 98.81 19 ALA B CA 1
ATOM 1887 C C . ALA B 1 19 ? 10.258 25.766 8.219 1 98.81 19 ALA B C 1
ATOM 1889 O O . ALA B 1 19 ? 9.539 26.625 8.727 1 98.81 19 ALA B O 1
ATOM 1890 N N . ALA B 1 20 ? 11.258 26.047 7.48 1 98.62 20 ALA B N 1
ATOM 1891 C CA . ALA B 1 20 ? 11.688 27.422 7.242 1 98.62 20 ALA B CA 1
ATOM 1892 C C . ALA B 1 20 ? 10.602 28.219 6.516 1 98.62 20 ALA B C 1
ATOM 1894 O O . ALA B 1 20 ? 10.32 29.375 6.863 1 98.62 20 ALA B O 1
ATOM 1895 N N . HIS B 1 21 ? 10.008 27.609 5.547 1 98.81 21 HIS B N 1
ATOM 1896 C CA . HIS B 1 21 ? 9.008 28.312 4.75 1 98.81 21 HIS B CA 1
ATOM 1897 C C . HIS B 1 21 ? 7.738 28.562 5.559 1 98.81 21 HIS B C 1
ATOM 1899 O O . HIS B 1 21 ? 7.141 29.625 5.469 1 98.81 21 HIS B O 1
ATOM 1905 N N . PHE B 1 22 ? 7.324 27.562 6.344 1 98.75 22 PHE B N 1
ATOM 1906 C CA . PHE B 1 22 ? 6.156 27.781 7.191 1 98.75 22 PHE B CA 1
ATOM 1907 C C . PHE B 1 22 ? 6.438 28.844 8.242 1 98.75 22 PHE B C 1
ATOM 1909 O O . PHE B 1 22 ? 5.57 29.672 8.547 1 98.75 22 PHE B O 1
ATOM 1916 N N . SER B 1 23 ? 7.652 28.812 8.82 1 98.69 23 SER B N 1
ATOM 1917 C CA . SER B 1 23 ? 8.031 29.844 9.773 1 98.69 23 SER B CA 1
ATOM 1918 C C . SER B 1 23 ? 7.953 31.234 9.141 1 98.69 23 SER B C 1
ATOM 1920 O O . SER B 1 23 ? 7.379 32.156 9.719 1 98.69 23 SER B O 1
ATOM 1922 N N . ALA B 1 24 ? 8.453 31.359 7.961 1 98.44 24 ALA B N 1
ATOM 1923 C CA . ALA B 1 24 ? 8.438 32.625 7.234 1 98.44 24 ALA B CA 1
ATOM 1924 C C . ALA B 1 24 ? 7.008 33.062 6.926 1 98.44 24 ALA B C 1
ATOM 1926 O O . ALA B 1 24 ? 6.719 34.25 6.828 1 98.44 24 ALA B O 1
ATOM 1927 N N . ALA B 1 25 ? 6.137 32.125 6.809 1 97.81 25 ALA B N 1
ATOM 1928 C CA . ALA B 1 25 ? 4.738 32.406 6.496 1 97.81 25 ALA B CA 1
ATOM 1929 C C . ALA B 1 25 ? 3.943 32.688 7.762 1 97.81 25 ALA B C 1
ATOM 1931 O O . ALA B 1 25 ? 2.725 32.875 7.707 1 97.81 25 ALA B O 1
ATOM 1932 N N . GLY B 1 26 ? 4.621 32.625 8.93 1 97.81 26 GLY B N 1
ATOM 1933 C CA . GLY B 1 26 ? 3.984 33.094 10.156 1 97.81 26 GLY B CA 1
ATOM 1934 C C . GLY B 1 26 ? 3.463 31.953 11.016 1 97.81 26 GLY B C 1
ATOM 1935 O O . GLY B 1 26 ? 2.764 32.188 12.008 1 97.81 26 GLY B O 1
ATOM 1936 N N . TYR B 1 27 ? 3.809 30.75 10.695 1 98.19 27 TYR B N 1
ATOM 1937 C CA . TYR B 1 27 ? 3.355 29.625 11.484 1 98.19 27 TYR B CA 1
ATOM 1938 C C . TYR B 1 27 ? 4.238 29.422 12.711 1 98.19 27 TYR B C 1
ATOM 1940 O O . TYR B 1 27 ? 5.441 29.672 12.664 1 98.19 27 TYR B O 1
ATOM 1948 N N . SER B 1 28 ? 3.639 28.969 13.773 1 98.44 28 SER B N 1
ATOM 1949 C CA . SER B 1 28 ? 4.402 28.281 14.805 1 98.44 28 SER B CA 1
ATOM 1950 C C . SER B 1 28 ? 4.801 26.875 14.359 1 98.44 28 SER B C 1
ATOM 1952 O O . SER B 1 28 ? 3.973 26.125 13.828 1 98.44 28 SER B O 1
ATOM 1954 N N . VAL B 1 29 ? 6.07 26.5 14.562 1 98.81 29 VAL B N 1
ATOM 1955 C CA . VAL B 1 29 ? 6.59 25.297 13.906 1 98.81 29 VAL B CA 1
ATOM 1956 C C . VAL B 1 29 ? 7.016 24.281 14.953 1 98.81 29 VAL B C 1
ATOM 1958 O O . VAL B 1 29 ? 7.758 24.609 15.883 1 98.81 29 VAL B O 1
ATOM 1961 N N . ALA B 1 30 ? 6.555 23.078 14.875 1 98.88 30 ALA B N 1
ATOM 1962 C CA . ALA B 1 30 ? 7.074 21.922 15.586 1 98.88 30 ALA B CA 1
ATOM 1963 C C . ALA B 1 30 ? 7.699 20.922 14.617 1 98.88 30 ALA B C 1
ATOM 1965 O O . ALA B 1 30 ? 7.141 20.641 13.547 1 98.88 30 ALA B O 1
ATOM 1966 N N . VAL B 1 31 ? 8.867 20.422 14.992 1 98.69 31 VAL B N 1
ATOM 1967 C CA . VAL B 1 31 ? 9.594 19.453 14.172 1 98.69 31 VAL B CA 1
ATOM 1968 C C . VAL B 1 31 ? 9.875 18.203 14.984 1 98.69 31 VAL B C 1
ATOM 1970 O O . VAL B 1 31 ? 10.156 18.281 16.188 1 98.69 31 VAL B O 1
ATOM 1973 N N . VAL B 1 32 ? 9.758 17.047 14.32 1 98.75 32 VAL B N 1
ATOM 1974 C CA . VAL B 1 32 ? 9.906 15.766 15 1 98.75 32 VAL B CA 1
ATOM 1975 C C . VAL B 1 32 ? 10.945 14.914 14.281 1 98.75 32 VAL B C 1
ATOM 1977 O O . VAL B 1 32 ? 10.875 14.727 13.07 1 98.75 32 VAL B O 1
ATOM 1980 N N . THR B 1 33 ? 11.867 14.383 14.898 1 97.25 33 THR B N 1
ATOM 1981 C CA . THR B 1 33 ? 12.781 13.359 14.414 1 97.25 33 THR B CA 1
ATOM 1982 C C . THR B 1 33 ? 13.289 12.5 15.57 1 97.25 33 THR B C 1
ATOM 1984 O O . THR B 1 33 ? 13.18 12.891 16.734 1 97.25 33 THR B O 1
ATOM 1987 N N . ARG B 1 34 ? 13.789 11.383 15.297 1 95.44 34 ARG B N 1
ATOM 1988 C CA . ARG B 1 34 ? 14.312 10.477 16.312 1 95.44 34 ARG B CA 1
ATOM 1989 C C . ARG B 1 34 ? 15.672 10.938 16.812 1 95.44 34 ARG B C 1
ATOM 1991 O O . ARG B 1 34 ? 16.156 10.469 17.844 1 95.44 34 ARG B O 1
ATOM 1998 N N . SER B 1 35 ? 16.281 11.883 16.109 1 93.5 35 SER B N 1
ATOM 1999 C CA . SER B 1 35 ? 17.688 12.211 16.359 1 93.5 35 SER B CA 1
ATOM 2000 C C . SER B 1 35 ? 17.812 13.391 17.312 1 93.5 35 SER B C 1
ATOM 2002 O O . SER B 1 35 ? 18.922 13.742 17.719 1 93.5 35 SER B O 1
ATOM 2004 N N . PHE B 1 36 ? 16.734 14.016 17.656 1 93.5 36 PHE B N 1
ATOM 2005 C CA . PHE B 1 36 ? 16.828 15.18 18.531 1 93.5 36 PHE B CA 1
ATOM 2006 C C . PHE B 1 36 ? 17.344 14.773 19.906 1 93.5 36 PHE B C 1
ATOM 2008 O O . PHE B 1 36 ? 17.047 13.68 20.391 1 93.5 36 PHE B O 1
ATOM 2015 N N . PRO B 1 37 ? 18.078 15.57 20.469 1 87.94 37 PRO B N 1
ATOM 2016 C CA . PRO B 1 37 ? 18.641 15.25 21.781 1 87.94 37 PRO B CA 1
ATOM 2017 C C . PRO B 1 37 ? 17.609 15.406 22.906 1 87.94 37 PRO B C 1
ATOM 2019 O O . PRO B 1 37 ? 16.547 15.992 22.688 1 87.94 37 PRO B O 1
ATOM 2022 N N . THR B 1 38 ? 17.906 14.852 24.047 1 88.62 38 THR B N 1
ATOM 2023 C CA . THR B 1 38 ? 17.172 15.148 25.266 1 88.62 38 THR B CA 1
ATOM 2024 C C . THR B 1 38 ? 17.625 16.484 25.859 1 88.62 38 THR B C 1
ATOM 2026 O O . THR B 1 38 ? 18.797 16.844 25.766 1 88.62 38 THR B O 1
ATOM 2029 N N . PRO B 1 39 ? 16.672 17.266 26.484 1 92.75 39 PRO B N 1
ATOM 2030 C CA . PRO B 1 39 ? 15.273 16.953 26.797 1 92.75 39 PRO B CA 1
ATOM 2031 C C . PRO B 1 39 ? 14.336 17.141 25.609 1 92.75 39 PRO B C 1
ATOM 2033 O O . PRO B 1 39 ? 14.617 17.953 24.719 1 92.75 39 PRO B O 1
ATOM 2036 N N . SER B 1 40 ? 13.367 16.562 25.531 1 93.75 40 SER B N 1
ATOM 2037 C CA . SER B 1 40 ? 12.266 16.641 24.578 1 93.75 40 SER B CA 1
ATOM 2038 C C . SER B 1 40 ? 10.914 16.578 25.281 1 93.75 40 SER B C 1
ATOM 2040 O O . SER B 1 40 ? 10.711 15.75 26.188 1 93.75 40 SER B O 1
ATOM 2042 N N . PRO B 1 41 ? 9.992 17.531 24.922 1 97.06 41 PRO B N 1
ATOM 2043 C CA . PRO B 1 41 ? 10.172 18.562 23.875 1 97.06 41 PRO B CA 1
ATOM 2044 C C . PRO B 1 41 ? 10.961 19.766 24.375 1 97.06 41 PRO B C 1
ATOM 2046 O O . PRO B 1 41 ? 11.016 20.031 25.578 1 97.06 41 PRO B O 1
ATOM 2049 N N . SER B 1 42 ? 11.57 20.469 23.484 1 97.25 42 SER B N 1
ATOM 2050 C CA . SER B 1 42 ? 12.273 21.703 23.812 1 97.25 42 SER B CA 1
ATOM 2051 C C . SER B 1 42 ? 12.312 22.656 22.641 1 97.25 42 SER B C 1
ATOM 2053 O O . SER B 1 42 ? 12.406 22.219 21.484 1 97.25 42 SER B O 1
ATOM 2055 N N . PRO B 1 43 ? 12.297 23.953 22.875 1 96.81 43 PRO B N 1
ATOM 2056 C CA . PRO B 1 43 ? 12.445 24.922 21.797 1 96.81 43 PRO B CA 1
ATOM 2057 C C . PRO B 1 43 ? 13.875 25 21.266 1 96.81 43 PRO B C 1
ATOM 2059 O O . PRO B 1 43 ? 14.828 24.906 22.047 1 96.81 43 PRO B O 1
ATOM 2062 N N . ASP B 1 44 ? 14.016 24.969 19.984 1 95.62 44 ASP B N 1
ATOM 2063 C CA . ASP B 1 44 ? 15.32 25.234 19.375 1 95.62 44 ASP B CA 1
ATOM 2064 C C . ASP B 1 44 ? 15.75 26.672 19.641 1 95.62 44 ASP B C 1
ATOM 2066 O O . ASP B 1 44 ? 15.055 27.625 19.25 1 95.62 44 ASP B O 1
ATOM 2070 N N . PRO B 1 45 ? 16.828 26.969 20.234 1 94.44 45 PRO B N 1
ATOM 2071 C CA . PRO B 1 45 ? 17.203 28.328 20.625 1 94.44 45 PRO B CA 1
ATOM 2072 C C . PRO B 1 45 ? 17.453 29.234 19.422 1 94.44 45 PRO B C 1
ATOM 2074 O O . PRO B 1 45 ? 17.359 30.469 19.531 1 94.44 45 PRO B O 1
ATOM 2077 N N . GLU B 1 46 ? 17.781 28.641 18.312 1 95.38 46 GLU B N 1
ATOM 2078 C CA . GLU B 1 46 ? 18.094 29.422 17.125 1 95.38 46 GLU B CA 1
ATOM 2079 C C . GLU B 1 46 ? 16.844 29.75 16.328 1 95.38 46 GLU B C 1
ATOM 2081 O O . GLU B 1 46 ? 16.641 30.875 15.898 1 95.38 46 GLU B O 1
ATOM 2086 N N . THR B 1 47 ? 15.953 28.828 16.156 1 95.88 47 THR B N 1
ATOM 2087 C CA . THR B 1 47 ? 14.828 28.969 15.258 1 95.88 47 THR B CA 1
ATOM 2088 C C . THR B 1 47 ? 13.531 29.203 16.031 1 95.88 47 THR B C 1
ATOM 2090 O O . THR B 1 47 ? 12.531 29.656 15.469 1 95.88 47 THR B O 1
ATOM 2093 N N . GLY B 1 48 ? 13.562 28.75 17.297 1 96.75 48 GLY B N 1
ATOM 2094 C CA . GLY B 1 48 ? 12.352 28.797 18.109 1 96.75 48 GLY B CA 1
ATOM 2095 C C . GLY B 1 48 ? 11.406 27.625 17.844 1 96.75 48 GLY B C 1
ATOM 2096 O O . GLY B 1 48 ? 10.367 27.516 18.5 1 96.75 48 GLY B O 1
ATOM 2097 N N . TYR B 1 49 ? 11.742 26.797 16.875 1 98.38 49 TYR B N 1
ATOM 2098 C CA . TYR B 1 49 ? 10.898 25.641 16.594 1 98.38 49 TYR B CA 1
ATOM 2099 C C . TYR B 1 49 ? 10.797 24.719 17.812 1 98.38 49 TYR B C 1
ATOM 2101 O O . TYR B 1 49 ? 11.789 24.5 18.516 1 98.38 49 TYR B O 1
ATOM 2109 N N . LEU B 1 50 ? 9.617 24.25 18.109 1 98.62 50 LEU B N 1
ATOM 2110 C CA . LEU B 1 50 ? 9.523 23.188 19.094 1 98.62 50 LEU B CA 1
ATOM 2111 C C . LEU B 1 50 ? 10.117 21.891 18.547 1 98.62 50 LEU B C 1
ATOM 2113 O O . LEU B 1 50 ? 9.688 21.391 17.5 1 98.62 50 LEU B O 1
ATOM 2117 N N . ARG B 1 51 ? 11.125 21.344 19.25 1 98.31 51 ARG B N 1
ATOM 2118 C CA . ARG B 1 51 ? 11.734 20.062 18.891 1 98.31 51 ARG B CA 1
ATOM 2119 C C . ARG B 1 51 ? 11.133 18.938 19.719 1 98.31 51 ARG B C 1
ATOM 2121 O O . ARG B 1 51 ? 11.117 19 20.953 1 98.31 51 ARG B O 1
ATOM 2128 N N . ILE B 1 52 ? 10.648 17.938 19.031 1 98.75 52 ILE B N 1
ATOM 2129 C CA . ILE B 1 52 ? 10.109 16.75 19.703 1 98.75 52 ILE B CA 1
ATOM 2130 C C . ILE B 1 52 ? 10.836 15.508 19.203 1 98.75 52 ILE B C 1
ATOM 2132 O O . ILE B 1 52 ? 10.953 15.281 18 1 98.75 52 ILE B O 1
ATOM 2136 N N . ARG B 1 53 ? 11.383 14.734 20.094 1 98.44 53 ARG B N 1
ATOM 2137 C CA . ARG B 1 53 ? 12.016 13.461 19.766 1 98.44 53 ARG B CA 1
ATOM 2138 C C . ARG B 1 53 ? 10.992 12.336 19.75 1 98.44 53 ARG B C 1
ATOM 2140 O O . ARG B 1 53 ? 10.281 12.117 20.734 1 98.44 53 ARG B O 1
ATOM 2147 N N . ALA B 1 54 ? 10.914 11.617 18.609 1 98.5 54 ALA B N 1
ATOM 2148 C CA . ALA B 1 54 ? 10 10.484 18.562 1 98.5 54 ALA B CA 1
ATOM 2149 C C . ALA B 1 54 ? 10.406 9.508 17.453 1 98.5 54 ALA B C 1
ATOM 2151 O O . ALA B 1 54 ? 10.93 9.922 16.422 1 98.5 54 ALA B O 1
ATOM 2152 N N . ASP B 1 55 ? 10.25 8.219 17.703 1 98.38 55 ASP B N 1
ATOM 2153 C CA . ASP B 1 55 ? 10.242 7.188 16.672 1 98.38 55 ASP B CA 1
ATOM 2154 C C . ASP B 1 55 ? 8.859 7.051 16.047 1 98.38 55 ASP B C 1
ATOM 2156 O O . ASP B 1 55 ? 7.934 6.531 16.672 1 98.38 55 ASP B O 1
ATOM 2160 N N . LEU B 1 56 ? 8.734 7.445 14.828 1 98.62 56 LEU B N 1
ATOM 2161 C CA . LEU B 1 56 ? 7.43 7.547 14.188 1 98.62 56 LEU B CA 1
ATOM 2162 C C . LEU B 1 56 ? 6.934 6.176 13.742 1 98.62 56 LEU B C 1
ATOM 2164 O O . LEU B 1 56 ? 5.797 6.043 13.273 1 98.62 56 LEU B O 1
ATOM 2168 N N . SER B 1 57 ? 7.742 5.094 13.859 1 98.12 57 SER B N 1
ATOM 2169 C CA . SER B 1 57 ? 7.254 3.732 13.664 1 98.12 57 SER B CA 1
ATOM 2170 C C . SER B 1 57 ? 6.527 3.223 14.898 1 98.12 57 SER B C 1
ATOM 2172 O O . SER B 1 57 ? 5.867 2.182 14.859 1 98.12 57 SER B O 1
ATOM 2174 N N . ASP B 1 58 ? 6.734 3.889 15.969 1 98.5 58 ASP B N 1
ATOM 2175 C CA . ASP B 1 58 ? 6 3.617 17.203 1 98.5 58 ASP B CA 1
ATOM 2176 C C . ASP B 1 58 ? 4.754 4.492 17.297 1 98.5 58 ASP B C 1
ATOM 2178 O O . ASP B 1 58 ? 4.844 5.68 17.625 1 98.5 58 ASP B O 1
ATOM 2182 N N . VAL B 1 59 ? 3.578 3.945 17.156 1 98.25 59 VAL B N 1
ATOM 2183 C CA . VAL B 1 59 ? 2.346 4.707 16.984 1 98.25 59 VAL B CA 1
ATOM 2184 C C . VAL B 1 59 ? 1.997 5.422 18.297 1 98.25 59 VAL B C 1
ATOM 2186 O O . VAL B 1 59 ? 1.384 6.488 18.281 1 98.25 59 VAL B O 1
ATOM 2189 N N . ALA B 1 60 ? 2.391 4.871 19.406 1 98.69 60 ALA B N 1
ATOM 2190 C CA . ALA B 1 60 ? 2.188 5.57 20.672 1 98.69 60 ALA B CA 1
ATOM 2191 C C . ALA B 1 60 ? 2.998 6.863 20.734 1 98.69 60 ALA B C 1
ATOM 2193 O O . ALA B 1 60 ? 2.527 7.879 21.25 1 98.69 60 ALA B O 1
ATOM 2194 N N . GLN B 1 61 ? 4.191 6.805 20.234 1 98.81 61 GLN B N 1
ATOM 2195 C CA . GLN B 1 61 ? 5.027 8 20.203 1 98.81 61 GLN B CA 1
ATOM 2196 C C . GLN B 1 61 ? 4.477 9.031 19.234 1 98.81 61 GLN B C 1
ATOM 2198 O O . GLN B 1 61 ? 4.609 10.242 19.453 1 98.81 61 GLN B O 1
ATOM 2203 N N . VAL B 1 62 ? 3.871 8.586 18.141 1 98.88 62 VAL B N 1
ATOM 2204 C CA . VAL B 1 62 ? 3.211 9.508 17.219 1 98.88 62 VAL B CA 1
ATOM 2205 C C . VAL B 1 62 ? 2.113 10.273 17.953 1 98.88 62 VAL B C 1
ATOM 2207 O O . VAL B 1 62 ? 2.043 11.5 17.859 1 98.88 62 VAL B O 1
ATOM 2210 N N . ARG B 1 63 ? 1.311 9.555 18.688 1 98.81 63 ARG B N 1
ATOM 2211 C CA . ARG B 1 63 ? 0.247 10.203 19.453 1 98.81 63 ARG B CA 1
ATOM 2212 C C . ARG B 1 63 ? 0.818 11.195 20.453 1 98.81 63 ARG B C 1
ATOM 2214 O O . ARG B 1 63 ? 0.291 12.297 20.609 1 98.81 63 ARG B O 1
ATOM 2221 N N . ASP B 1 64 ? 1.853 10.797 21.047 1 98.75 64 ASP B N 1
ATOM 2222 C CA . ASP B 1 64 ? 2.49 11.641 22.062 1 98.75 64 ASP B CA 1
ATOM 2223 C C . ASP B 1 64 ? 3.006 12.938 21.438 1 98.75 64 ASP B C 1
ATOM 2225 O O . ASP B 1 64 ? 2.975 13.992 22.078 1 98.75 64 ASP B O 1
ATOM 2229 N N . THR B 1 65 ? 3.525 12.867 20.219 1 98.81 65 THR B N 1
ATOM 2230 C CA . THR B 1 65 ? 4.02 14.062 19.547 1 98.81 65 THR B CA 1
ATOM 2231 C C . THR B 1 65 ? 2.904 15.094 19.406 1 98.81 65 THR B C 1
ATOM 2233 O O . THR B 1 65 ? 3.135 16.297 19.578 1 98.81 65 THR B O 1
ATOM 2236 N N . PHE B 1 66 ? 1.719 14.68 19.047 1 98.88 66 PHE B N 1
ATOM 2237 C CA . PHE B 1 66 ? 0.584 15.586 18.906 1 98.88 66 PHE B CA 1
ATOM 2238 C C . PHE B 1 66 ? 0.199 16.188 20.25 1 98.88 66 PHE B C 1
ATOM 2240 O O . PHE B 1 66 ? -0.089 17.375 20.344 1 98.88 66 PHE B O 1
ATOM 2247 N N . ALA B 1 67 ? 0.214 15.328 21.281 1 98.75 67 ALA B N 1
ATOM 2248 C CA . ALA B 1 67 ? -0.092 15.797 22.625 1 98.75 67 ALA B CA 1
ATOM 2249 C C . ALA B 1 67 ? 0.912 16.859 23.078 1 98.75 67 ALA B C 1
ATOM 2251 O O . ALA B 1 67 ? 0.529 17.875 23.641 1 98.75 67 ALA B O 1
ATOM 2252 N N . GLN B 1 68 ? 2.176 16.641 22.828 1 98.75 68 GLN B N 1
ATOM 2253 C CA . GLN B 1 68 ? 3.234 17.562 23.203 1 98.75 68 GLN B CA 1
ATOM 2254 C C . GLN B 1 68 ? 3.105 18.891 22.453 1 98.75 68 GLN B C 1
ATOM 2256 O O . GLN B 1 68 ? 3.264 19.953 23.031 1 98.75 68 GLN B O 1
ATOM 2261 N N . ALA B 1 69 ? 2.832 18.812 21.141 1 98.75 69 ALA B N 1
ATOM 2262 C CA . ALA B 1 69 ? 2.646 20.031 20.344 1 98.75 69 ALA B CA 1
ATOM 2263 C C . ALA B 1 69 ? 1.452 20.828 20.844 1 98.75 69 ALA B C 1
ATOM 2265 O O . ALA B 1 69 ? 1.546 22.047 21.016 1 98.75 69 ALA B O 1
ATOM 2266 N N . ARG B 1 70 ? 0.374 20.156 21.109 1 97.88 70 ARG B N 1
ATOM 2267 C CA . ARG B 1 70 ? -0.823 20.828 21.594 1 97.88 70 ARG B CA 1
ATOM 2268 C C . ARG B 1 70 ? -0.562 21.484 22.953 1 97.88 70 ARG B C 1
ATOM 2270 O O . ARG B 1 70 ? -0.989 22.609 23.188 1 97.88 70 ARG B O 1
ATOM 2277 N N . LYS B 1 71 ? 0.058 20.734 23.812 1 98.19 71 LYS B N 1
ATOM 2278 C CA . LYS B 1 71 ? 0.38 21.297 25.125 1 98.19 71 LYS B CA 1
ATOM 2279 C C . LYS B 1 71 ? 1.224 22.562 25 1 98.19 71 LYS B C 1
ATOM 2281 O O . LYS B 1 71 ? 1 23.531 25.719 1 98.19 71 LYS B O 1
ATOM 2286 N N . HIS B 1 72 ? 2.178 22.578 24.109 1 98.38 72 HIS B N 1
ATOM 2287 C CA . HIS B 1 72 ? 3.105 23.688 23.953 1 98.38 72 HIS B CA 1
ATOM 2288 C C . HIS B 1 72 ? 2.414 24.906 23.328 1 98.38 72 HIS B C 1
ATOM 2290 O O . HIS B 1 72 ? 2.598 26.031 23.781 1 98.38 72 HIS B O 1
ATOM 2296 N N . PHE B 1 73 ? 1.618 24.672 22.312 1 97.88 73 PHE B N 1
ATOM 2297 C CA . PHE B 1 73 ? 1.085 25.766 21.516 1 97.88 73 PHE B CA 1
ATOM 2298 C C . PHE B 1 73 ? -0.321 26.141 21.984 1 97.88 73 PHE B C 1
ATOM 2300 O O . PHE B 1 73 ? -0.846 27.188 21.609 1 97.88 73 PHE B O 1
ATOM 2307 N N . GLY B 1 74 ? -0.981 25.234 22.734 1 96.94 74 GLY B N 1
ATOM 2308 C CA . GLY B 1 74 ? -2.314 25.469 23.266 1 96.94 74 GLY B CA 1
AT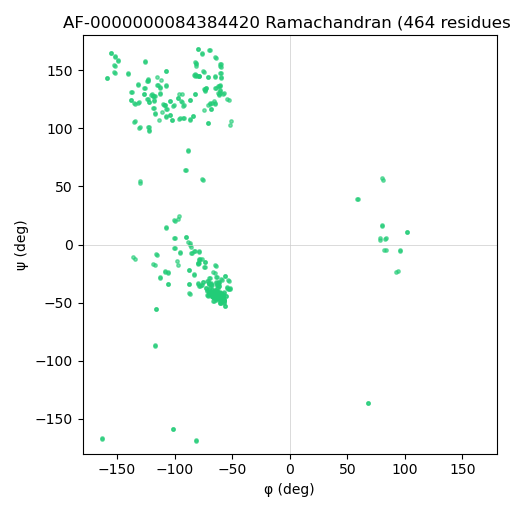OM 2309 C C . GLY B 1 74 ? -3.416 25.156 22.266 1 96.94 74 GLY B C 1
ATOM 2310 O O . GLY B 1 74 ? -4.578 25.5 22.5 1 96.94 74 GLY B O 1
ATOM 2311 N N . LYS B 1 75 ? -3.062 24.641 21.156 1 96.06 75 LYS B N 1
ATOM 2312 C CA . LYS B 1 75 ? -4.016 24.266 20.109 1 96.06 75 LYS B CA 1
ATOM 2313 C C . LYS B 1 75 ? -3.453 23.172 19.219 1 96.06 75 LYS B C 1
ATOM 2315 O O . LYS B 1 75 ? -2.25 22.906 19.234 1 96.06 75 LYS B O 1
ATOM 2320 N N . ALA B 1 76 ? -4.316 22.547 18.453 1 96.69 76 ALA B N 1
ATOM 2321 C CA . ALA B 1 76 ? -3.908 21.5 17.516 1 96.69 76 ALA B CA 1
ATOM 2322 C C . ALA B 1 76 ? -3.213 22.094 16.297 1 96.69 76 ALA B C 1
ATOM 2324 O O . ALA B 1 76 ? -3.539 23.203 15.867 1 96.69 76 ALA B O 1
ATOM 2325 N N . PRO B 1 77 ? -2.277 21.328 15.758 1 97.81 77 PRO B N 1
ATOM 2326 C CA . PRO B 1 77 ? -1.72 21.781 14.484 1 97.81 77 PRO B CA 1
ATOM 2327 C C . PRO B 1 77 ? -2.766 21.859 13.375 1 97.81 77 PRO B C 1
ATOM 2329 O O . PRO B 1 77 ? -3.508 20.906 13.148 1 97.81 77 PRO B O 1
ATOM 2332 N N . ARG B 1 78 ? -2.805 22.969 12.727 1 97.06 78 ARG B N 1
ATOM 2333 C CA . ARG B 1 78 ? -3.672 23.125 11.562 1 97.06 78 ARG B CA 1
ATOM 2334 C C . ARG B 1 78 ? -3.121 22.359 10.367 1 97.06 78 ARG B C 1
ATOM 2336 O O . ARG B 1 78 ? -3.885 21.812 9.562 1 97.06 78 ARG B O 1
ATOM 2343 N N . VAL B 1 79 ? -1.819 22.344 10.219 1 98.31 79 VAL B N 1
ATOM 2344 C CA . VAL B 1 79 ? -1.136 21.656 9.125 1 98.31 79 VAL B CA 1
ATOM 2345 C C . VAL B 1 79 ? -0.237 20.562 9.68 1 98.31 79 VAL B C 1
ATOM 2347 O O . VAL B 1 79 ? 0.517 20.781 10.633 1 98.31 79 VAL B O 1
ATOM 2350 N N . VAL B 1 80 ? -0.39 19.375 9.172 1 98.88 80 VAL B N 1
ATOM 2351 C CA . VAL B 1 80 ? 0.492 18.25 9.5 1 98.88 80 VAL B CA 1
ATOM 2352 C C . VAL B 1 80 ? 1.202 17.781 8.234 1 98.88 80 VAL B C 1
ATOM 2354 O O . VAL B 1 80 ? 0.559 17.5 7.215 1 98.88 80 VAL B O 1
ATOM 2357 N N . VAL B 1 81 ? 2.508 17.75 8.266 1 98.94 81 VAL B N 1
ATOM 2358 C CA . VAL B 1 81 ? 3.322 17.203 7.184 1 98.94 81 VAL B CA 1
ATOM 2359 C C . VAL B 1 81 ? 3.947 15.883 7.621 1 98.94 81 VAL B C 1
ATOM 2361 O O . VAL B 1 81 ? 4.621 15.82 8.648 1 98.94 81 VAL B O 1
ATOM 2364 N N . TYR B 1 82 ? 3.662 14.867 6.945 1 98.94 82 TYR B N 1
ATOM 2365 C CA . TYR B 1 82 ? 4.305 13.578 7.188 1 98.94 82 TYR B CA 1
ATOM 2366 C C . TYR B 1 82 ? 5.383 13.305 6.145 1 98.94 82 TYR B C 1
ATOM 2368 O O . TYR B 1 82 ? 5.078 12.922 5.016 1 98.94 82 TYR B O 1
ATOM 2376 N N . ASN B 1 83 ? 6.582 13.414 6.574 1 98.5 83 ASN B N 1
ATOM 2377 C CA . ASN B 1 83 ? 7.719 13.352 5.664 1 98.5 83 ASN B CA 1
ATOM 2378 C C . ASN B 1 83 ? 8.602 12.133 5.953 1 98.5 83 ASN B C 1
ATOM 2380 O O . ASN B 1 83 ? 9.508 11.828 5.18 1 98.5 83 ASN B O 1
ATOM 2384 N N . ALA B 1 84 ? 8.336 11.422 7.027 1 98 84 ALA B N 1
ATOM 2385 C CA . ALA B 1 84 ? 9.156 10.273 7.391 1 98 84 ALA B CA 1
ATOM 2386 C C . ALA B 1 84 ? 9.047 9.164 6.348 1 98 84 ALA B C 1
ATOM 2388 O O . ALA B 1 84 ? 7.953 8.867 5.863 1 98 84 ALA B O 1
ATOM 2389 N N . ALA B 1 85 ? 10.125 8.609 5.965 1 96.94 85 ALA B N 1
ATOM 2390 C CA . ALA B 1 85 ? 10.164 7.523 4.992 1 96.94 85 ALA B CA 1
ATOM 2391 C C . ALA B 1 85 ? 11.336 6.582 5.262 1 96.94 85 ALA B C 1
ATOM 2393 O O . ALA B 1 85 ? 12.297 6.957 5.941 1 96.94 85 ALA B O 1
ATOM 2394 N N . ALA B 1 86 ? 11.211 5.434 4.777 1 96.69 86 ALA B N 1
ATOM 2395 C CA . ALA B 1 86 ? 12.266 4.434 4.879 1 96.69 86 ALA B CA 1
ATOM 2396 C C . ALA B 1 86 ? 12.391 3.635 3.586 1 96.69 86 ALA B C 1
ATOM 2398 O O . ALA B 1 86 ? 11.414 3.482 2.846 1 96.69 86 ALA B O 1
ATOM 2399 N N . LEU B 1 87 ? 13.516 3.268 3.311 1 96.62 87 LEU B N 1
ATOM 2400 C CA . LEU B 1 87 ? 13.922 2.406 2.207 1 96.62 87 LEU B CA 1
ATOM 2401 C C . LEU B 1 87 ? 14.914 1.347 2.682 1 96.62 87 LEU B C 1
ATOM 2403 O O . LEU B 1 87 ? 15.945 1.675 3.275 1 96.62 87 LEU B O 1
ATOM 2407 N N . THR B 1 88 ? 14.594 0.046 2.51 1 98.38 88 THR B N 1
ATOM 2408 C CA . THR B 1 88 ? 15.492 -1.06 2.824 1 98.38 88 THR B CA 1
ATOM 2409 C C . THR B 1 88 ? 15.797 -1.879 1.575 1 98.38 88 THR B C 1
ATOM 2411 O O . THR B 1 88 ? 14.906 -2.502 0.999 1 98.38 88 THR B O 1
ATOM 2414 N N . PRO B 1 89 ? 17 -1.917 1.191 1 97.62 89 PRO B N 1
ATOM 2415 C CA . PRO B 1 89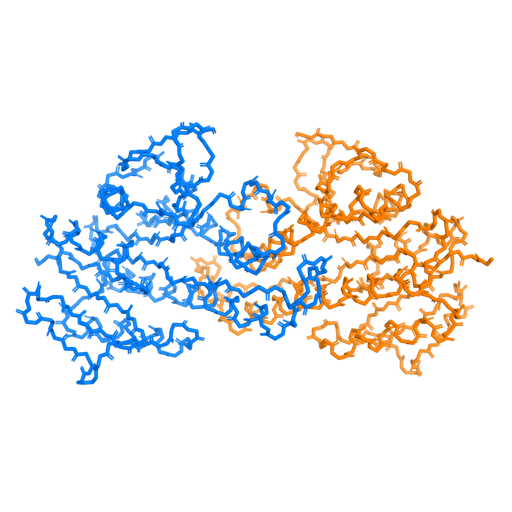 ? 17.344 -2.664 -0.021 1 97.62 89 PRO B CA 1
ATOM 2416 C C . PRO B 1 89 ? 17.25 -4.176 0.171 1 97.62 89 PRO B C 1
ATOM 2418 O O . PRO B 1 89 ? 17.578 -4.688 1.245 1 97.62 89 PRO B O 1
ATOM 2421 N N . PRO B 1 90 ? 16.797 -4.91 -0.903 1 98.56 90 PRO B N 1
ATOM 2422 C CA . PRO B 1 90 ? 16.953 -6.367 -0.829 1 98.56 90 PRO B CA 1
ATOM 2423 C C . PRO B 1 90 ? 18.422 -6.793 -0.725 1 98.56 90 PRO B C 1
ATOM 2425 O O . PRO B 1 90 ? 19.281 -6.234 -1.407 1 98.56 90 PRO B O 1
ATOM 2428 N N . PRO B 1 91 ? 18.734 -7.742 0.153 1 98.5 91 PRO B N 1
ATOM 2429 C CA . PRO B 1 91 ? 20.109 -8.227 0.255 1 98.5 91 PRO B CA 1
ATOM 2430 C C . PRO B 1 91 ? 20.672 -8.703 -1.082 1 98.5 91 PRO B C 1
ATOM 2432 O O . PRO B 1 91 ? 21.859 -8.508 -1.371 1 98.5 91 PRO B O 1
ATOM 2435 N N . ASP B 1 92 ? 19.812 -9.328 -1.881 1 97.5 92 ASP B N 1
ATOM 2436 C CA . ASP B 1 92 ? 20.156 -9.727 -3.244 1 97.5 92 ASP B CA 1
ATOM 2437 C C . ASP B 1 92 ? 19.516 -8.789 -4.262 1 97.5 92 ASP B C 1
ATOM 2439 O O . ASP B 1 92 ? 18.297 -8.844 -4.477 1 97.5 92 ASP B O 1
ATOM 2443 N N . ALA B 1 93 ? 20.344 -8 -4.953 1 94.38 93 ALA B N 1
ATOM 2444 C CA . ALA B 1 93 ? 19.859 -6.953 -5.848 1 94.38 93 ALA B CA 1
ATOM 2445 C C . ALA B 1 93 ? 19.094 -7.555 -7.02 1 94.38 93 ALA B C 1
ATOM 2447 O O . ALA B 1 93 ? 18.312 -6.855 -7.688 1 94.38 93 ALA B O 1
ATOM 2448 N N . GLU B 1 94 ? 19.281 -8.828 -7.266 1 91.75 94 GLU B N 1
ATOM 2449 C CA . GLU B 1 94 ? 18.641 -9.461 -8.414 1 91.75 94 GLU B CA 1
ATOM 2450 C C . GLU B 1 94 ? 17.391 -10.242 -7.996 1 91.75 94 GLU B C 1
ATOM 2452 O O . GLU B 1 94 ? 16.719 -10.852 -8.836 1 91.75 94 GLU B O 1
ATOM 2457 N N . ASN B 1 95 ? 17.172 -10.242 -6.715 1 95.69 95 ASN B N 1
ATOM 2458 C CA . ASN B 1 95 ? 16 -10.93 -6.18 1 95.69 95 ASN B CA 1
ATOM 2459 C C . ASN B 1 95 ? 15.211 -10.039 -5.223 1 95.69 95 ASN B C 1
ATOM 2461 O O . ASN B 1 95 ? 15.539 -9.945 -4.039 1 95.69 95 ASN B O 1
ATOM 2465 N N . LEU B 1 96 ? 14.195 -9.516 -5.699 1 96.75 96 LEU B N 1
ATOM 2466 C CA . LEU B 1 96 ? 13.32 -8.617 -4.953 1 96.75 96 LEU B CA 1
ATOM 2467 C C . LEU B 1 96 ? 12.891 -9.242 -3.635 1 96.75 96 LEU B C 1
ATOM 2469 O O . LEU B 1 96 ? 12.852 -8.57 -2.602 1 96.75 96 LEU B O 1
ATOM 2473 N N . PHE B 1 97 ? 12.656 -10.484 -3.654 1 98.5 97 PHE B N 1
ATOM 2474 C CA . PHE B 1 97 ? 12.023 -11.172 -2.537 1 98.5 97 PHE B CA 1
ATOM 2475 C C . PHE B 1 97 ? 13.07 -11.688 -1.553 1 98.5 97 PHE B C 1
ATOM 2477 O O . PHE B 1 97 ? 12.734 -12.367 -0.581 1 98.5 97 PHE B O 1
ATOM 2484 N N . SER B 1 98 ? 14.359 -11.305 -1.794 1 98.62 98 SER B N 1
ATOM 2485 C CA . SER B 1 98 ? 15.383 -11.531 -0.785 1 98.62 98 SER B CA 1
ATOM 2486 C C . SER B 1 98 ? 15.234 -10.562 0.383 1 98.62 98 SER B C 1
ATOM 2488 O O . SER B 1 98 ? 15.852 -10.758 1.437 1 98.62 98 SER B O 1
ATOM 2490 N N . LEU B 1 99 ? 14.461 -9.523 0.188 1 98.81 99 LEU B N 1
ATOM 2491 C CA . LEU B 1 99 ? 14.133 -8.641 1.299 1 98.81 99 LEU B CA 1
ATOM 2492 C C . LEU B 1 99 ? 13.242 -9.344 2.312 1 98.81 99 LEU B C 1
ATOM 2494 O O . LEU B 1 99 ? 12.109 -9.719 1.994 1 98.81 99 LEU B O 1
ATOM 2498 N N . PRO B 1 100 ? 13.719 -9.523 3.518 1 98.75 100 PRO B N 1
ATOM 2499 C CA . PRO B 1 100 ? 12.891 -10.211 4.508 1 98.75 100 PRO B CA 1
ATOM 2500 C C . PRO B 1 100 ? 11.57 -9.492 4.773 1 98.75 100 PRO B C 1
ATOM 2502 O O . PRO B 1 100 ? 11.531 -8.258 4.809 1 98.75 100 PRO B O 1
ATOM 2505 N N . VAL B 1 101 ? 10.523 -10.266 4.996 1 98.88 101 VAL B N 1
ATOM 2506 C CA . VAL B 1 101 ? 9.18 -9.719 5.156 1 98.88 101 VAL B CA 1
ATOM 2507 C C . VAL B 1 101 ? 9.148 -8.797 6.379 1 98.88 101 VAL B C 1
ATOM 2509 O O . VAL B 1 101 ? 8.438 -7.793 6.387 1 98.88 101 VAL B O 1
ATOM 2512 N N . GLU B 1 102 ? 9.938 -9.109 7.379 1 98.69 102 GLU B N 1
ATOM 2513 C CA . GLU B 1 102 ? 9.977 -8.305 8.594 1 98.69 102 GLU B CA 1
ATOM 2514 C C . GLU B 1 102 ? 10.453 -6.883 8.297 1 98.69 102 GLU B C 1
ATOM 2516 O O . GLU B 1 102 ? 10 -5.93 8.938 1 98.69 102 GLU B O 1
ATOM 2521 N N . GLN B 1 103 ? 11.352 -6.762 7.324 1 98.81 103 GLN B N 1
ATOM 2522 C CA . GLN B 1 103 ? 11.844 -5.441 6.949 1 98.81 103 GLN B CA 1
ATOM 2523 C C . GLN B 1 103 ? 10.812 -4.688 6.109 1 98.81 103 GLN B C 1
ATOM 2525 O O . GLN B 1 103 ? 10.68 -3.467 6.23 1 98.81 103 GLN B O 1
ATOM 2530 N N . VAL B 1 104 ? 10.07 -5.391 5.277 1 98.88 104 VAL B N 1
ATOM 2531 C CA . VAL B 1 104 ? 8.953 -4.793 4.551 1 98.88 104 VAL B CA 1
ATOM 2532 C C . VAL B 1 104 ? 7.934 -4.227 5.539 1 98.88 104 VAL B C 1
ATOM 2534 O O . VAL B 1 104 ? 7.504 -3.078 5.406 1 98.88 104 VAL B O 1
ATOM 2537 N N . GLU B 1 105 ? 7.645 -5.023 6.555 1 98.75 105 GLU B N 1
ATOM 2538 C CA . GLU B 1 105 ? 6.652 -4.633 7.555 1 98.75 105 GLU B CA 1
ATOM 2539 C C . GLU B 1 105 ? 7.145 -3.451 8.383 1 98.75 105 GLU B C 1
ATOM 2541 O O . GLU B 1 105 ? 6.359 -2.576 8.758 1 98.75 105 GLU B O 1
ATOM 2546 N N . ALA B 1 106 ? 8.383 -3.463 8.688 1 98.75 106 ALA B N 1
ATOM 2547 C CA . ALA B 1 106 ? 8.953 -2.357 9.453 1 98.75 106 ALA B CA 1
ATOM 2548 C C . ALA B 1 106 ? 8.844 -1.044 8.688 1 98.75 106 ALA B C 1
ATOM 2550 O O . ALA B 1 106 ? 8.461 -0.017 9.25 1 98.75 106 ALA B O 1
ATOM 2551 N N . ASP B 1 107 ? 9.164 -1.077 7.438 1 98.81 107 ASP B N 1
ATOM 2552 C CA . ASP B 1 107 ? 9.062 0.117 6.605 1 98.81 107 ASP B CA 1
ATOM 2553 C C . ASP B 1 107 ? 7.613 0.57 6.473 1 98.81 107 ASP B C 1
ATOM 2555 O O . ASP B 1 107 ? 7.324 1.768 6.512 1 98.81 107 ASP B O 1
ATOM 2559 N N . LEU B 1 108 ? 6.703 -0.361 6.336 1 98.69 108 LEU B N 1
ATOM 2560 C CA . LEU B 1 108 ? 5.277 -0.064 6.254 1 98.69 108 LEU B CA 1
ATOM 2561 C C . LEU B 1 108 ? 4.785 0.588 7.539 1 98.69 108 LEU B C 1
ATOM 2563 O O . LEU B 1 108 ? 3.93 1.477 7.5 1 98.69 108 LEU B O 1
ATOM 2567 N N . ARG B 1 109 ? 5.281 0.069 8.617 1 98.56 109 ARG B N 1
ATOM 2568 C CA . ARG B 1 109 ? 4.863 0.637 9.8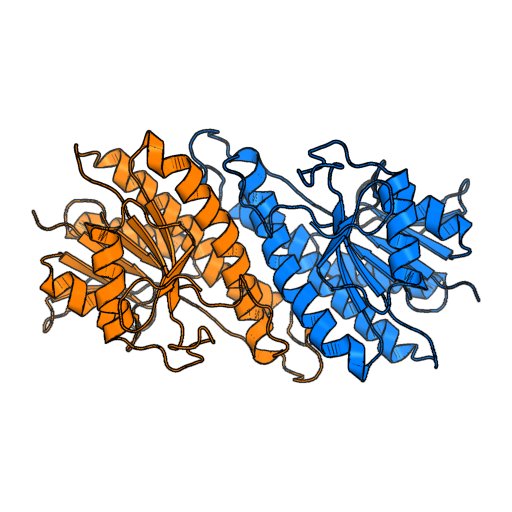98 1 98.56 109 ARG B CA 1
ATOM 2569 C C . ARG B 1 109 ? 5.199 2.123 9.977 1 98.56 109 ARG B C 1
ATOM 2571 O O . ARG B 1 109 ? 4.375 2.93 10.398 1 98.56 109 ARG B O 1
ATOM 2578 N N . LEU B 1 110 ? 6.336 2.443 9.57 1 98.75 110 LEU B N 1
ATOM 2579 C CA . LEU B 1 110 ? 6.75 3.842 9.57 1 98.75 110 LEU B CA 1
ATOM 2580 C C . LEU B 1 110 ? 5.926 4.648 8.57 1 98.75 110 LEU B C 1
ATOM 2582 O O . LEU B 1 110 ? 5.328 5.668 8.93 1 98.75 110 LEU B O 1
ATOM 2586 N N . MET B 1 111 ? 5.785 4.184 7.359 1 98.88 111 MET B N 1
ATOM 2587 C CA . MET B 1 111 ? 5.309 5.012 6.258 1 98.88 111 MET B CA 1
ATOM 2588 C C . MET B 1 111 ? 3.785 4.996 6.184 1 98.88 111 MET B C 1
ATOM 2590 O O . MET B 1 111 ? 3.178 5.891 5.594 1 98.88 111 MET B O 1
ATOM 2594 N N . ASN B 1 112 ? 3.225 3.936 6.773 1 98.88 112 ASN B N 1
ATOM 2595 C CA . ASN B 1 112 ? 1.771 3.852 6.676 1 98.88 112 ASN B CA 1
ATOM 2596 C C . ASN B 1 112 ? 1.113 3.943 8.047 1 98.88 112 ASN B C 1
ATOM 2598 O O . ASN B 1 112 ? 0.292 4.832 8.289 1 98.88 112 ASN B O 1
ATOM 2602 N N . SER B 1 113 ? 1.521 3.057 8.977 1 98.94 113 SER B N 1
ATOM 2603 C CA . SER B 1 113 ? 0.88 3.039 10.289 1 98.94 113 SER B CA 1
ATOM 2604 C C . SER B 1 113 ? 1.12 4.344 11.039 1 98.94 113 SER B C 1
ATOM 2606 O O . SER B 1 113 ? 0.192 4.914 11.617 1 98.94 113 SER B O 1
ATOM 2608 N N . GLY B 1 114 ? 2.367 4.773 11.047 1 98.94 114 GLY B N 1
ATOM 2609 C CA . GLY B 1 114 ? 2.666 6.059 11.664 1 98.94 114 GLY B CA 1
ATOM 2610 C C . GLY B 1 114 ? 1.888 7.207 11.047 1 98.94 114 GLY B C 1
ATOM 2611 O O . GLY B 1 114 ? 1.324 8.031 11.773 1 98.94 114 GLY B O 1
ATOM 2612 N N . ALA B 1 115 ? 1.802 7.242 9.75 1 98.94 115 ALA B N 1
ATOM 2613 C CA . ALA B 1 115 ? 1.081 8.289 9.039 1 98.94 115 ALA B CA 1
ATOM 2614 C C . ALA B 1 115 ? -0.42 8.195 9.297 1 98.94 115 ALA B C 1
ATOM 2616 O O . ALA B 1 115 ? -1.095 9.219 9.445 1 98.94 115 ALA B O 1
ATOM 2617 N N . TRP B 1 116 ? -0.948 7.016 9.312 1 98.94 116 TRP B N 1
ATOM 2618 C CA . TRP B 1 116 ? -2.359 6.777 9.594 1 98.94 116 TRP B CA 1
ATOM 2619 C C . TRP B 1 116 ? -2.748 7.344 10.953 1 98.94 116 TRP B C 1
ATOM 2621 O O . TRP B 1 116 ? -3.736 8.07 11.07 1 98.94 116 TRP B O 1
ATOM 2631 N N . VAL B 1 117 ? -1.937 7.039 11.914 1 98.94 117 VAL B N 1
ATOM 2632 C CA . VAL B 1 117 ? -2.189 7.504 13.273 1 98.94 117 VAL B CA 1
ATOM 2633 C C . VAL B 1 117 ? -2.051 9.023 13.336 1 98.94 117 VAL B C 1
ATOM 2635 O O . VAL B 1 117 ? -2.867 9.703 13.961 1 98.94 117 VAL B O 1
ATOM 2638 N N . ALA B 1 118 ? -1.065 9.547 12.68 1 98.94 118 ALA B N 1
ATOM 2639 C CA . ALA B 1 118 ? -0.885 10.992 12.625 1 98.94 118 ALA B CA 1
ATOM 2640 C C . ALA B 1 118 ? -2.111 11.68 12.031 1 98.94 118 ALA B C 1
ATOM 2642 O O . ALA B 1 118 ? -2.574 12.695 12.555 1 98.94 118 ALA B O 1
ATOM 2643 N N . ALA B 1 119 ? -2.605 11.133 10.945 1 98.94 119 ALA B N 1
ATOM 2644 C CA . ALA B 1 119 ? -3.789 11.695 10.297 1 98.94 119 ALA B CA 1
ATOM 2645 C C . ALA B 1 119 ? -5 11.641 11.227 1 98.94 119 ALA B C 1
ATOM 2647 O O . ALA B 1 119 ? -5.785 12.586 11.289 1 98.94 119 ALA B O 1
ATOM 2648 N N . GLY B 1 120 ? -5.117 10.523 11.938 1 98.69 120 GLY B N 1
ATOM 2649 C CA . GLY B 1 120 ? -6.184 10.43 12.922 1 98.69 120 GLY B CA 1
ATOM 2650 C C . GLY B 1 120 ? -6.09 11.484 14.008 1 98.69 120 GLY B C 1
ATOM 2651 O O . GLY B 1 120 ? -7.098 12.086 14.391 1 98.69 120 GLY B O 1
ATOM 2652 N N . GLU B 1 121 ? -4.902 11.695 14.492 1 98.75 121 GLU B N 1
ATOM 2653 C CA . GLU B 1 121 ? -4.68 12.727 15.5 1 98.75 121 GLU B CA 1
ATOM 2654 C C . GLU B 1 121 ? -4.984 14.117 14.953 1 98.75 121 GLU B C 1
ATOM 2656 O O . GLU B 1 121 ? -5.535 14.961 15.656 1 98.75 121 GLU B O 1
ATOM 2661 N N . ALA B 1 122 ? -4.598 14.344 13.703 1 98.5 122 ALA B N 1
ATOM 2662 C CA . ALA B 1 122 ? -4.891 15.625 13.062 1 98.5 122 ALA B CA 1
ATOM 2663 C C . ALA B 1 122 ? -6.398 15.867 13 1 98.5 122 ALA B C 1
ATOM 2665 O O . ALA B 1 122 ? -6.879 16.922 13.422 1 98.5 122 ALA B O 1
ATOM 2666 N N . VAL B 1 123 ? -7.109 14.898 12.523 1 97.25 123 VAL B N 1
ATOM 2667 C CA . VAL B 1 123 ? -8.555 15 12.367 1 97.25 123 VAL B CA 1
ATOM 2668 C C . VAL B 1 123 ? -9.211 15.219 13.727 1 97.25 123 VAL B C 1
ATOM 2670 O O . VAL B 1 123 ? -10.125 16.047 13.859 1 97.25 123 VAL B O 1
ATOM 2673 N N . SER B 1 124 ? -8.734 14.516 14.727 1 97 124 SER B N 1
ATOM 2674 C CA . SER B 1 124 ? -9.242 14.711 16.078 1 97 124 SER B CA 1
ATOM 2675 C C . SER B 1 124 ? -9.008 16.141 16.562 1 97 124 SER B C 1
ATOM 2677 O O . SER B 1 124 ? -9.914 16.766 17.109 1 97 124 SER B O 1
ATOM 2679 N N . GLY B 1 125 ? -7.871 16.625 16.312 1 97 125 GLY B N 1
ATOM 2680 C CA . GLY B 1 125 ? -7.547 18 16.688 1 97 125 GLY B CA 1
ATOM 2681 C C . GLY B 1 125 ? -8.375 19.031 15.945 1 97 125 GLY B C 1
ATOM 2682 O O . GLY B 1 125 ? -8.844 20 16.547 1 97 125 GLY B O 1
ATOM 2683 N N . TRP B 1 126 ? -8.5 18.781 14.633 1 96.81 126 TRP B N 1
ATOM 2684 C CA . TRP B 1 126 ? -9.297 19.688 13.812 1 96.81 126 TRP B CA 1
ATOM 2685 C C . TRP B 1 126 ? -10.742 19.719 14.273 1 96.81 126 TRP B C 1
ATOM 2687 O O . TRP B 1 126 ? -11.406 20.766 14.203 1 96.81 126 TRP B O 1
ATOM 2697 N N . THR B 1 127 ? -11.203 18.578 14.703 1 94.44 127 THR B N 1
ATOM 2698 C CA . THR 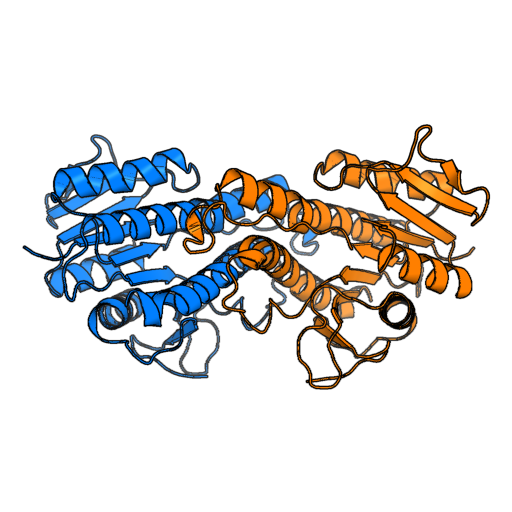B 1 127 ? -12.57 18.484 15.203 1 94.44 127 THR B CA 1
ATOM 2699 C C . THR B 1 127 ? -12.719 19.219 16.531 1 94.44 127 THR B C 1
ATOM 2701 O O . THR B 1 127 ? -13.672 19.969 16.734 1 94.44 127 THR B O 1
ATOM 2704 N N . GLU B 1 128 ? -11.766 19.047 17.328 1 94.06 128 GLU B N 1
ATOM 2705 C CA . GLU B 1 128 ? -11.828 19.625 18.672 1 94.06 128 GLU B CA 1
ATOM 2706 C C . GLU B 1 128 ? -11.672 21.141 18.625 1 94.06 128 GLU B C 1
ATOM 2708 O O . GLU B 1 128 ? -12.344 21.859 19.375 1 94.06 128 GLU B O 1
ATOM 2713 N N . ASP B 1 129 ? -10.758 21.531 17.75 1 91.56 129 ASP B N 1
ATOM 2714 C CA . ASP B 1 129 ? -10.461 22.969 17.688 1 91.56 129 ASP B CA 1
ATOM 2715 C C . ASP B 1 129 ? -11.266 23.641 16.578 1 91.56 129 ASP B C 1
ATOM 2717 O O . ASP B 1 129 ? -10.922 24.75 16.141 1 91.56 129 ASP B O 1
ATOM 2721 N N . ALA B 1 130 ? -12.305 23.062 16.266 1 78.69 130 ALA B N 1
ATOM 2722 C CA . ALA B 1 130 ? -13.094 23.516 15.125 1 78.69 130 ALA B CA 1
ATOM 2723 C C . ALA B 1 130 ? -13.398 25 15.227 1 78.69 130 ALA B C 1
ATOM 2725 O O . ALA B 1 130 ? -13.914 25.469 16.25 1 78.69 130 ALA B O 1
ATOM 2726 N N . GLU B 1 131 ? -12.594 25.672 14.391 1 67.12 131 GLU B N 1
ATOM 2727 C CA . GLU B 1 131 ? -12.914 27.094 14.211 1 67.12 131 GLU B CA 1
ATOM 2728 C C . GLU B 1 131 ? -13.43 27.375 12.805 1 67.12 131 GLU B C 1
ATOM 2730 O O . GLU B 1 131 ? -13 26.734 11.844 1 67.12 131 GLU B O 1
ATOM 2735 N N . GLU B 1 132 ? -14.32 28.188 12.82 1 60.31 132 GLU B N 1
ATOM 2736 C CA . GLU B 1 132 ? -14.883 28.562 11.523 1 60.31 132 GLU B CA 1
ATOM 2737 C C . GLU B 1 132 ? -13.789 29 10.555 1 60.31 132 GLU B C 1
ATOM 2739 O O . GLU B 1 132 ? -12.953 29.828 10.883 1 60.31 132 GLU B O 1
ATOM 2744 N N . GLY B 1 133 ? -13.688 28.438 9.461 1 57.41 133 GLY B N 1
ATOM 2745 C CA . GLY B 1 133 ? -12.727 28.828 8.438 1 57.41 133 GLY B CA 1
ATOM 2746 C C . GLY B 1 133 ? -11.422 28.062 8.516 1 57.41 133 GLY B C 1
ATOM 2747 O O . GLY B 1 133 ? -10.617 28.094 7.582 1 57.41 133 GLY B O 1
ATOM 2748 N N . ALA B 1 134 ? -11.164 27.547 9.758 1 61.81 134 ALA B N 1
ATOM 2749 C CA . ALA B 1 134 ? -9.883 26.859 9.906 1 61.81 134 ALA B CA 1
ATOM 2750 C C . ALA B 1 134 ? -9.914 25.484 9.227 1 61.81 134 ALA B C 1
ATOM 2752 O O . ALA B 1 134 ? -10.734 24.641 9.57 1 61.81 134 ALA B O 1
ATOM 2753 N N . LYS B 1 135 ? -9.008 25.5 8.195 1 85.44 135 LYS B N 1
ATOM 2754 C CA . LYS B 1 135 ? -9.141 24.297 7.379 1 85.44 135 LYS B CA 1
ATOM 2755 C C . LYS B 1 135 ? -7.926 23.391 7.539 1 85.44 135 LYS B C 1
ATOM 2757 O O . LYS B 1 135 ? -6.793 23.797 7.285 1 85.44 135 LYS B O 1
ATOM 2762 N N . GLY B 1 136 ? -8.062 22.266 8.086 1 95.69 136 GLY B N 1
ATOM 2763 C CA . GLY B 1 136 ? -7.031 21.266 8.312 1 95.69 136 GLY B CA 1
ATOM 2764 C C . GLY B 1 136 ? -6.379 20.766 7.039 1 95.69 136 GLY B C 1
ATOM 2765 O O . GLY B 1 136 ? -7.047 20.609 6.016 1 95.69 136 GLY B O 1
ATOM 2766 N N . ARG B 1 137 ? -5.023 20.766 7.02 1 97.81 137 ARG B N 1
ATOM 2767 C CA . ARG B 1 137 ? -4.254 20.25 5.898 1 97.81 137 ARG B CA 1
ATOM 2768 C C . ARG B 1 137 ? -3.307 19.141 6.352 1 97.81 137 ARG B C 1
ATOM 2770 O O . ARG B 1 137 ? -2.549 19.312 7.309 1 97.81 137 ARG B O 1
ATOM 2777 N N . PHE B 1 138 ? -3.471 18 5.746 1 98.62 138 PHE B N 1
ATOM 2778 C CA . PHE B 1 138 ? -2.516 16.906 5.902 1 98.62 138 PHE B CA 1
ATOM 2779 C C . PHE B 1 138 ? -1.731 16.688 4.617 1 98.62 138 PHE B C 1
ATOM 2781 O O . PHE B 1 138 ? -2.316 16.406 3.57 1 98.62 138 PHE B O 1
ATOM 2788 N N . ILE B 1 139 ? -0.406 16.828 4.715 1 98.94 139 ILE B N 1
ATOM 2789 C CA . ILE B 1 139 ? 0.448 16.672 3.541 1 98.94 139 ILE B CA 1
ATOM 2790 C C . ILE B 1 139 ? 1.388 15.484 3.734 1 98.94 139 ILE B C 1
ATOM 2792 O O . ILE B 1 139 ? 2.225 15.492 4.641 1 98.94 139 ILE B O 1
ATOM 2796 N N . TYR B 1 140 ? 1.195 14.477 2.963 1 98.94 140 TYR B N 1
ATOM 2797 C CA . TYR B 1 140 ? 2.086 13.328 2.896 1 98.94 140 TYR B CA 1
ATOM 2798 C C . TYR B 1 140 ? 3.131 13.508 1.803 1 98.94 140 TYR B C 1
ATOM 2800 O O . TYR B 1 140 ? 2.789 13.695 0.633 1 98.94 140 TYR B O 1
ATOM 2808 N N . THR B 1 141 ? 4.418 13.508 2.191 1 98.75 141 THR B N 1
ATOM 2809 C CA . THR B 1 141 ? 5.48 13.602 1.194 1 98.75 141 THR B CA 1
ATOM 2810 C C . THR B 1 141 ? 5.57 12.305 0.387 1 98.75 141 THR B C 1
ATOM 2812 O O . THR B 1 141 ? 6.07 11.297 0.882 1 98.75 141 THR B O 1
ATOM 2815 N N . GLY B 1 142 ? 5.066 12.406 -0.802 1 98.25 142 GLY B N 1
ATOM 2816 C CA . GLY B 1 142 ? 5.02 11.242 -1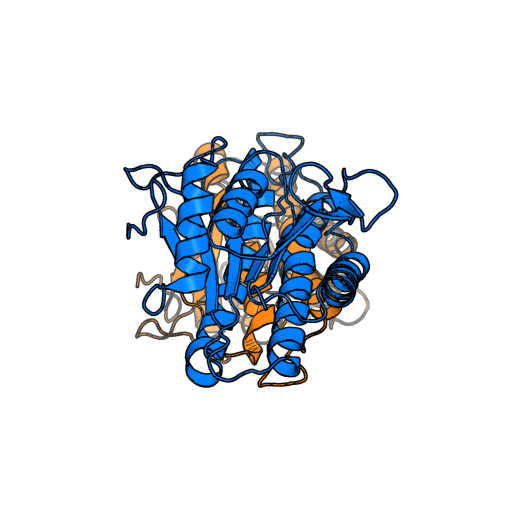.671 1 98.25 142 GLY B CA 1
ATOM 2817 C C . GLY B 1 142 ? 6.117 11.234 -2.721 1 98.25 142 GLY B C 1
ATOM 2818 O O . GLY B 1 142 ? 7.211 11.75 -2.484 1 98.25 142 GLY B O 1
ATOM 2819 N N . ASN B 1 143 ? 5.984 10.562 -3.723 1 97.88 143 ASN B N 1
ATOM 2820 C CA . ASN B 1 143 ? 6.824 10.477 -4.91 1 97.88 143 ASN B CA 1
ATOM 2821 C C . ASN B 1 143 ? 6.078 9.836 -6.082 1 97.88 143 ASN B C 1
ATOM 2823 O O . ASN B 1 143 ? 4.859 9.68 -6.027 1 97.88 143 ASN B O 1
ATOM 2827 N N . LEU B 1 144 ? 6.809 9.469 -7.094 1 97.69 144 LEU B N 1
ATOM 2828 C CA . LEU B 1 144 ? 6.238 9.094 -8.383 1 97.69 144 LEU B CA 1
ATOM 2829 C C . LEU B 1 144 ? 5.781 7.637 -8.367 1 97.69 144 LEU B C 1
ATOM 2831 O O . LEU B 1 144 ? 5.121 7.184 -9.305 1 97.69 144 LEU B O 1
ATOM 2835 N N . LEU B 1 145 ? 5.988 6.836 -7.363 1 96.88 145 LEU B N 1
ATOM 2836 C CA . LEU B 1 145 ? 5.938 5.383 -7.434 1 96.88 145 LEU B CA 1
ATOM 2837 C C . LEU B 1 145 ? 4.492 4.887 -7.406 1 96.88 145 LEU B C 1
ATOM 2839 O O . LEU B 1 145 ? 4.223 3.73 -7.738 1 96.88 145 LEU B O 1
ATOM 2843 N N . ASN B 1 146 ? 3.555 5.738 -6.992 1 95.38 146 ASN B N 1
ATOM 2844 C CA . ASN B 1 146 ? 2.148 5.355 -7.059 1 95.38 146 ASN B CA 1
ATOM 2845 C C . ASN B 1 146 ? 1.627 5.379 -8.492 1 95.38 146 ASN B C 1
ATOM 2847 O O . ASN B 1 146 ? 0.604 4.762 -8.797 1 95.38 146 ASN B O 1
ATOM 2851 N N . ALA B 1 147 ? 2.344 6.102 -9.344 1 94.62 147 ALA B N 1
ATOM 2852 C CA . ALA B 1 147 ? 1.888 6.301 -10.719 1 94.62 147 ALA B CA 1
ATOM 2853 C C . ALA B 1 147 ? 2.705 5.461 -11.695 1 94.62 147 ALA B C 1
ATOM 2855 O O . ALA B 1 147 ? 2.184 4.996 -12.711 1 94.62 147 ALA B O 1
ATOM 2856 N N . ILE B 1 148 ? 3.955 5.301 -11.383 1 93.94 148 ILE B N 1
ATOM 2857 C CA . ILE B 1 148 ? 4.871 4.625 -12.297 1 93.94 148 ILE B CA 1
ATOM 2858 C C . ILE B 1 148 ? 5.727 3.625 -11.523 1 93.94 148 ILE B C 1
ATOM 2860 O O . ILE B 1 148 ? 6.68 4.012 -10.844 1 93.94 148 ILE B O 1
ATOM 2864 N N . PRO B 1 149 ? 5.41 2.377 -11.711 1 92 149 PRO B N 1
ATOM 2865 C CA . PRO B 1 149 ? 6.312 1.392 -11.109 1 92 149 PRO B CA 1
ATOM 2866 C C . PRO B 1 149 ? 7.691 1.382 -11.773 1 92 149 PRO B C 1
ATOM 2868 O O . PRO B 1 149 ? 7.797 1.229 -12.992 1 92 149 PRO B O 1
ATOM 2871 N N . LEU B 1 150 ? 8.727 1.616 -11.039 1 95.12 150 LEU B N 1
ATOM 2872 C CA . LEU B 1 150 ? 10.094 1.553 -11.539 1 95.12 150 LEU B CA 1
ATOM 2873 C C . LEU B 1 150 ? 10.703 0.178 -11.289 1 95.12 150 LEU B C 1
ATOM 2875 O O . LEU B 1 150 ? 10.656 -0.329 -10.164 1 95.12 150 LEU B O 1
ATOM 2879 N N . PRO B 1 151 ? 11.281 -0.438 -12.328 1 95.69 151 PRO B N 1
ATOM 2880 C CA . PRO B 1 151 ? 11.891 -1.76 -12.156 1 95.69 151 PRO B CA 1
ATOM 2881 C C . PRO B 1 151 ? 13.242 -1.7 -11.438 1 95.69 151 PRO B C 1
ATOM 2883 O O . PRO B 1 151 ? 14.25 -2.176 -11.969 1 95.69 151 PRO B O 1
ATOM 2886 N N . VAL B 1 152 ? 13.289 -1.123 -10.266 1 95.88 152 VAL B N 1
ATOM 2887 C CA . VAL B 1 152 ? 14.461 -0.937 -9.422 1 95.88 152 VAL B CA 1
ATOM 2888 C C . VAL B 1 152 ? 14.234 -1.593 -8.062 1 95.88 152 VAL B C 1
ATOM 2890 O O . VAL B 1 152 ? 13.656 -0.981 -7.164 1 95.88 152 VAL B O 1
ATOM 2893 N N . PRO B 1 153 ? 14.773 -2.838 -7.875 1 97.25 153 PRO B N 1
ATOM 2894 C CA . PRO B 1 153 ? 14.531 -3.598 -6.645 1 97.25 153 PRO B CA 1
ATOM 2895 C C . PRO B 1 153 ? 14.875 -2.807 -5.387 1 97.25 153 PRO B C 1
ATOM 2897 O O . PRO B 1 153 ? 14.195 -2.945 -4.363 1 97.25 153 PRO B O 1
ATOM 2900 N N . LEU B 1 154 ? 15.828 -1.939 -5.48 1 97.19 154 LEU B N 1
ATOM 2901 C CA . LEU B 1 154 ? 16.266 -1.11 -4.359 1 97.19 154 LEU B CA 1
ATOM 2902 C C . LEU B 1 154 ? 15.094 -0.306 -3.795 1 97.19 154 LEU B C 1
ATOM 2904 O O . LEU B 1 154 ? 15.055 -0.02 -2.596 1 97.19 154 LEU B O 1
ATOM 2908 N N . LEU B 1 155 ? 14.062 0.019 -4.594 1 97.56 155 LEU B N 1
ATOM 2909 C CA . LEU B 1 155 ? 13 0.949 -4.234 1 97.56 155 LEU B CA 1
ATOM 2910 C C . LEU B 1 155 ? 11.75 0.199 -3.785 1 97.56 155 LEU B C 1
ATOM 2912 O O . LEU B 1 155 ? 10.727 0.815 -3.475 1 97.56 155 LEU B O 1
ATOM 2916 N N . VAL B 1 156 ? 11.836 -1.102 -3.672 1 98.38 156 VAL B N 1
ATOM 2917 C CA . VAL B 1 156 ? 10.602 -1.883 -3.594 1 98.38 156 VAL B CA 1
ATOM 2918 C C . VAL B 1 156 ? 9.891 -1.592 -2.275 1 98.38 156 VAL B C 1
ATOM 2920 O O . VAL B 1 156 ? 8.672 -1.383 -2.252 1 98.38 156 VAL B O 1
ATOM 2923 N N . SER B 1 157 ? 10.641 -1.545 -1.147 1 98.62 157 SER B N 1
ATOM 2924 C CA . SER B 1 157 ? 9.969 -1.314 0.124 1 98.62 157 SER B CA 1
ATOM 2925 C C . SER B 1 157 ? 9.438 0.112 0.216 1 98.62 157 SER B C 1
ATOM 2927 O O . SER B 1 157 ? 8.375 0.348 0.801 1 98.62 157 SER B O 1
ATOM 2929 N N . LEU B 1 158 ? 10.141 1.058 -0.366 1 98.44 158 LEU B N 1
ATOM 2930 C CA . LEU B 1 158 ? 9.68 2.438 -0.432 1 98.44 158 LEU B CA 1
ATOM 2931 C C . LEU B 1 158 ? 8.367 2.535 -1.208 1 98.44 158 LEU B C 1
ATOM 2933 O O . LEU B 1 158 ? 7.422 3.184 -0.757 1 98.44 158 LEU B O 1
ATOM 2937 N N . GLY B 1 159 ? 8.336 1.852 -2.359 1 98.44 159 GLY B N 1
ATOM 2938 C CA . GLY B 1 159 ? 7.129 1.833 -3.172 1 98.44 159 GLY B CA 1
ATOM 2939 C C . GLY B 1 159 ? 5.934 1.236 -2.455 1 98.44 159 GLY B C 1
ATOM 2940 O O . GLY B 1 159 ? 4.828 1.777 -2.521 1 98.44 159 GLY B O 1
ATOM 2941 N N . ILE B 1 160 ? 6.164 0.16 -1.737 1 98.81 160 ILE B N 1
ATOM 2942 C CA . ILE B 1 160 ? 5.094 -0.492 -0.995 1 98.81 160 ILE B CA 1
ATOM 2943 C C . ILE B 1 160 ? 4.504 0.481 0.022 1 98.81 160 ILE B C 1
ATOM 2945 O O . ILE B 1 160 ? 3.287 0.681 0.067 1 98.81 160 ILE B O 1
ATOM 2949 N N . GLY B 1 161 ? 5.332 1.089 0.781 1 98.75 161 GLY B N 1
ATOM 2950 C CA . GLY B 1 161 ? 4.883 1.992 1.828 1 98.75 161 GLY B CA 1
ATOM 2951 C C . GLY B 1 161 ? 4.16 3.215 1.292 1 98.75 161 GLY B C 1
ATOM 2952 O O . GLY B 1 161 ? 3.102 3.59 1.799 1 98.75 161 GLY B O 1
ATOM 2953 N N . LYS B 1 162 ? 4.723 3.832 0.289 1 98.5 162 LYS B N 1
ATOM 2954 C CA . LYS B 1 162 ? 4.148 5.062 -0.244 1 98.5 162 LYS B CA 1
ATOM 2955 C C . LYS B 1 162 ? 2.834 4.789 -0.968 1 98.5 162 LYS B C 1
ATOM 2957 O O . LYS B 1 162 ? 1.922 5.621 -0.945 1 98.5 162 LYS B O 1
ATOM 2962 N N . ASN B 1 163 ? 2.707 3.658 -1.602 1 98.69 163 ASN B N 1
ATOM 2963 C CA . ASN B 1 163 ? 1.452 3.301 -2.254 1 98.69 163 ASN B CA 1
ATOM 2964 C C . ASN B 1 163 ? 0.356 3.004 -1.234 1 98.69 163 ASN B C 1
ATOM 2966 O O . ASN B 1 163 ? -0.802 3.373 -1.437 1 98.69 163 ASN B O 1
ATOM 2970 N N . ALA B 1 164 ? 0.73 2.293 -0.16 1 98.81 164 ALA B N 1
ATOM 2971 C CA . ALA B 1 164 ? -0.234 2.082 0.917 1 98.81 164 ALA B CA 1
ATOM 2972 C C . ALA B 1 164 ? -0.783 3.408 1.43 1 98.81 164 ALA B C 1
ATOM 2974 O O . ALA B 1 164 ? -1.998 3.578 1.557 1 98.81 164 ALA B O 1
ATOM 2975 N N . ALA B 1 165 ? 0.084 4.359 1.622 1 98.81 165 ALA B N 1
ATOM 2976 C CA . ALA B 1 165 ? -0.31 5.66 2.154 1 98.81 165 ALA B CA 1
ATOM 2977 C C . ALA B 1 165 ? -1.125 6.449 1.132 1 98.81 165 ALA B C 1
ATOM 2979 O O . ALA B 1 165 ? -2.123 7.082 1.48 1 98.81 165 ALA B O 1
ATOM 2980 N N . TRP B 1 166 ? -0.683 6.406 -0.097 1 98.75 166 TRP B N 1
ATOM 2981 C CA . TRP B 1 166 ? -1.418 7.121 -1.136 1 98.75 166 TRP B CA 1
ATOM 2982 C C . TRP B 1 166 ? -2.887 6.711 -1.145 1 98.75 166 TRP B C 1
ATOM 2984 O O . TRP B 1 166 ? -3.77 7.547 -1.347 1 98.75 166 TRP B O 1
ATOM 2994 N N . SER B 1 167 ? -3.121 5.469 -0.928 1 98.69 167 SER B N 1
ATOM 2995 C CA . SER B 1 167 ? -4.473 4.918 -0.968 1 98.69 167 SER B CA 1
ATOM 2996 C C . SER B 1 167 ? -5.395 5.648 0.004 1 98.69 167 SER B C 1
ATOM 2998 O O . SER B 1 167 ? -6.41 6.215 -0.402 1 98.69 167 SER B O 1
ATOM 3000 N N . TRP B 1 168 ? -5.004 5.75 1.229 1 98.81 168 TRP B N 1
ATOM 3001 C CA . TRP B 1 168 ? -5.922 6.32 2.207 1 98.81 168 TRP B CA 1
ATOM 3002 C C . TRP B 1 168 ? -5.867 7.844 2.186 1 98.81 168 TRP B C 1
ATOM 3004 O O . TRP B 1 168 ? -6.84 8.516 2.543 1 98.81 168 TRP B O 1
ATOM 3014 N N . VAL B 1 169 ? -4.754 8.445 1.769 1 98.88 169 VAL B N 1
ATOM 3015 C CA . VAL B 1 169 ? -4.68 9.898 1.636 1 98.88 169 VAL B CA 1
ATOM 3016 C C . VAL B 1 169 ? -5.715 10.375 0.622 1 98.88 169 VAL B C 1
ATOM 3018 O O . VAL B 1 169 ? -6.445 11.336 0.878 1 98.88 169 VAL B O 1
ATOM 3021 N N . SER B 1 170 ? -5.785 9.695 -0.493 1 98.19 170 SER B N 1
ATOM 3022 C CA . SER B 1 170 ? -6.727 10.047 -1.548 1 98.19 170 SER B CA 1
ATOM 3023 C C . SER B 1 170 ? -8.172 9.875 -1.085 1 98.19 170 SER B C 1
ATOM 3025 O O . SER B 1 170 ? -9.023 10.719 -1.354 1 98.19 170 SER B O 1
ATOM 3027 N N . VAL B 1 171 ? -8.406 8.82 -0.38 1 98.12 171 VAL B N 1
ATOM 3028 C CA . VAL B 1 171 ? -9.742 8.562 0.13 1 98.12 171 VAL B CA 1
ATOM 3029 C C . VAL B 1 171 ? -10.125 9.617 1.166 1 98.12 171 VAL B C 1
ATOM 3031 O O . VAL B 1 171 ? -11.234 10.148 1.14 1 98.12 171 VAL B O 1
ATOM 3034 N N . ALA B 1 172 ? -9.219 9.906 2.031 1 98.38 172 ALA B N 1
ATOM 3035 C CA . ALA B 1 172 ? -9.477 10.906 3.066 1 98.38 172 ALA B CA 1
ATOM 3036 C C . ALA B 1 172 ? -9.836 12.258 2.451 1 98.38 172 ALA B C 1
ATOM 3038 O O . ALA B 1 172 ? -10.797 12.898 2.873 1 98.38 172 ALA B O 1
ATOM 3039 N N . ASP B 1 173 ? -9.07 12.664 1.475 1 97.25 173 ASP B N 1
ATOM 3040 C CA . ASP B 1 173 ? -9.359 13.938 0.814 1 97.25 173 ASP B CA 1
ATOM 3041 C C . ASP B 1 173 ? -10.773 13.945 0.24 1 97.25 173 ASP B C 1
ATOM 3043 O O . ASP B 1 173 ? -11.523 14.898 0.461 1 97.25 173 ASP B O 1
ATOM 3047 N N . ALA B 1 174 ? -11.086 12.898 -0.436 1 96.5 174 ALA B N 1
ATOM 3048 C CA . ALA B 1 174 ? -12.383 12.812 -1.106 1 96.5 174 ALA B CA 1
ATOM 3049 C C . ALA B 1 174 ? -13.523 12.82 -0.095 1 96.5 174 ALA B C 1
ATOM 3051 O O . ALA B 1 174 ? -14.594 13.367 -0.366 1 96.5 174 ALA B O 1
ATOM 3052 N N . VAL B 1 175 ? -13.297 12.266 1.052 1 96 175 VAL B N 1
ATOM 3053 C CA . VAL B 1 175 ? -14.336 12.102 2.062 1 96 175 VAL B CA 1
ATOM 3054 C C . VAL B 1 175 ? -14.539 13.414 2.814 1 96 175 VAL B C 1
ATOM 3056 O O . VAL B 1 175 ? -15.672 13.797 3.123 1 96 175 VAL B O 1
ATOM 3059 N N . TYR B 1 176 ? -13.461 14.164 2.992 1 94.69 176 TYR B N 1
ATOM 3060 C CA . TYR B 1 176 ? -13.547 15.227 3.988 1 94.69 176 TYR B CA 1
ATOM 3061 C C . TYR B 1 176 ? -13.602 16.594 3.322 1 94.69 176 TYR B C 1
ATOM 3063 O O . TYR B 1 176 ? -14.07 17.562 3.924 1 94.69 176 TYR B O 1
ATOM 3071 N N . LYS B 1 177 ? -13.117 16.719 2.113 1 94.19 177 LYS B N 1
ATOM 3072 C CA . LYS B 1 177 ? -12.883 18.047 1.547 1 94.19 177 LYS B CA 1
ATOM 3073 C C . LYS B 1 177 ? -14.188 18.828 1.431 1 94.19 177 LYS B C 1
ATOM 3075 O O . LYS B 1 177 ? -14.25 20 1.811 1 94.19 177 LYS B O 1
ATOM 3080 N N . GLU B 1 178 ? -15.258 18.234 0.963 1 91.69 178 GLU B N 1
ATOM 3081 C CA . GLU B 1 178 ? -16.516 18.969 0.758 1 91.69 178 GLU B CA 1
ATOM 3082 C C . GLU B 1 178 ? -17.25 19.172 2.074 1 91.69 178 GLU B C 1
ATOM 3084 O O . GLU B 1 178 ? -17.797 20.25 2.328 1 91.69 178 GLU B O 1
ATOM 3089 N N . LYS B 1 179 ? -17.188 18.234 2.957 1 90.12 179 LYS B N 1
ATOM 3090 C CA . LYS B 1 179 ? -18.016 18.25 4.16 1 90.12 179 LYS B CA 1
ATOM 3091 C C . LYS B 1 179 ? -17.344 19.031 5.281 1 90.12 179 LYS B C 1
ATOM 3093 O O . LYS B 1 179 ? -18.016 19.672 6.098 1 90.12 179 LYS B O 1
ATOM 3098 N N . LYS B 1 180 ? -16 18.953 5.32 1 91.44 180 LYS B N 1
ATOM 3099 C CA . LYS B 1 180 ? -15.305 19.516 6.477 1 91.44 180 LYS B CA 1
ATOM 3100 C C . LYS B 1 180 ? -14.367 20.641 6.059 1 91.44 180 LYS B C 1
ATOM 3102 O O . LYS B 1 180 ? -13.906 21.422 6.898 1 91.44 180 LYS B O 1
ATOM 3107 N N . GLY B 1 181 ? -14.086 20.672 4.801 1 92.44 181 GLY B N 1
ATOM 3108 C CA . GLY B 1 181 ? -13.109 21.641 4.32 1 92.44 181 GLY B CA 1
ATOM 3109 C C . GLY B 1 181 ? -11.68 21.234 4.582 1 92.44 181 GLY B C 1
ATOM 3110 O O . GLY B 1 181 ? -10.75 22.016 4.371 1 92.44 181 GLY B O 1
ATOM 3111 N N . TRP B 1 182 ? -11.438 19.984 5.125 1 95.38 182 TRP B N 1
ATOM 3112 C CA . TRP B 1 182 ? -10.094 19.453 5.316 1 95.38 182 TRP B CA 1
ATOM 3113 C C . TRP B 1 182 ? -9.547 18.891 4.012 1 95.38 182 TRP B C 1
ATOM 3115 O O . TRP B 1 182 ? -10.297 18.344 3.197 1 95.38 182 TRP B O 1
ATOM 3125 N N . ARG B 1 183 ? -8.289 19.047 3.826 1 97.06 183 ARG B N 1
ATOM 3126 C CA . ARG B 1 183 ? -7.656 18.484 2.635 1 97.06 183 ARG B CA 1
ATOM 3127 C C . ARG B 1 183 ? -6.52 17.547 3.008 1 97.06 183 ARG B C 1
ATOM 3129 O O . ARG B 1 183 ? -5.805 17.781 3.986 1 97.06 183 ARG B O 1
ATOM 3136 N N . PHE B 1 184 ? -6.395 16.547 2.299 1 97.88 184 PHE B N 1
ATOM 3137 C CA . PHE B 1 184 ? -5.293 15.586 2.35 1 97.88 184 PHE B CA 1
ATOM 3138 C C . PHE B 1 184 ? -4.57 15.523 1.009 1 97.88 184 PHE B C 1
ATOM 3140 O O . PHE B 1 184 ? -5.199 15.352 -0.036 1 97.88 184 PHE B O 1
ATOM 3147 N N . PHE B 1 185 ? -3.223 15.672 1.078 1 98.5 185 PHE B N 1
ATOM 3148 C CA . PHE B 1 185 ? -2.457 15.703 -0.163 1 98.5 185 PHE B CA 1
ATOM 3149 C C . PHE B 1 185 ? -1.347 14.664 -0.145 1 98.5 185 PHE B C 1
ATOM 3151 O O . PHE B 1 185 ? -0.695 14.461 0.882 1 98.5 185 PHE B O 1
ATOM 3158 N N . TYR B 1 186 ? -1.198 13.945 -1.197 1 98.69 186 TYR B N 1
ATOM 3159 C CA . TYR B 1 186 ? 0.005 13.219 -1.577 1 98.69 186 TYR B CA 1
ATOM 3160 C C . TYR B 1 186 ? 0.854 14.031 -2.547 1 98.69 186 TYR B C 1
ATOM 3162 O O . TYR B 1 186 ? 0.489 14.195 -3.713 1 98.69 186 TYR B O 1
ATOM 3170 N N . ALA B 1 187 ? 2.004 14.531 -2.066 1 98.75 187 ALA B N 1
ATOM 3171 C CA . ALA B 1 187 ? 2.76 15.523 -2.83 1 98.75 187 ALA B CA 1
ATOM 3172 C C . ALA B 1 187 ? 3.984 14.891 -3.486 1 98.75 187 ALA B C 1
ATOM 3174 O O . ALA B 1 187 ? 4.852 14.344 -2.799 1 98.75 187 ALA B O 1
ATOM 3175 N N . ASP B 1 188 ? 4.113 14.992 -4.766 1 98.62 188 ASP B N 1
ATOM 3176 C CA . ASP B 1 188 ? 5.113 14.32 -5.594 1 98.62 188 ASP B CA 1
ATOM 3177 C C . ASP B 1 188 ? 5.941 15.336 -6.383 1 98.62 188 ASP B C 1
ATOM 3179 O O . ASP B 1 188 ? 5.473 15.883 -7.383 1 98.62 188 ASP B O 1
ATOM 3183 N N . GLU B 1 189 ? 7.137 15.594 -5.898 1 98.69 189 GLU B N 1
ATOM 3184 C CA . GLU B 1 189 ? 8.055 16.469 -6.633 1 98.69 189 GLU B CA 1
ATOM 3185 C C . GLU B 1 189 ? 8.609 15.758 -7.863 1 98.69 189 GLU B C 1
ATOM 3187 O O . GLU B 1 189 ? 9.016 14.594 -7.789 1 98.69 189 GLU B O 1
ATOM 3192 N N . ARG B 1 190 ? 8.617 16.438 -8.953 1 98.5 190 ARG B N 1
ATOM 3193 C CA . ARG B 1 190 ? 9.086 15.906 -10.234 1 98.5 190 ARG B CA 1
ATOM 3194 C C . ARG B 1 190 ? 10.156 16.812 -10.836 1 98.5 190 ARG B C 1
ATOM 3196 O O . ARG B 1 190 ? 10.273 17.984 -10.469 1 98.5 190 ARG B O 1
ATOM 3203 N N . LYS B 1 191 ? 10.992 16.203 -11.75 1 97.75 191 LYS B N 1
ATOM 3204 C CA . LYS B 1 191 ? 11.766 17.031 -12.672 1 97.75 191 LYS B CA 1
ATOM 3205 C C . LYS B 1 191 ? 10.867 17.688 -13.703 1 97.75 191 LYS B C 1
ATOM 3207 O O . LYS B 1 191 ? 9.703 17.312 -13.859 1 97.75 191 LYS B O 1
ATOM 3212 N N . ALA B 1 192 ? 11.398 18.609 -14.391 1 97.56 192 ALA B N 1
ATOM 3213 C CA . ALA B 1 192 ? 10.617 19.406 -15.344 1 97.56 192 ALA B CA 1
ATOM 3214 C C . ALA B 1 192 ? 9.984 18.516 -16.406 1 97.56 192 ALA B C 1
ATOM 3216 O O . ALA B 1 192 ? 8.891 18.812 -16.906 1 97.56 192 ALA B O 1
ATOM 3217 N N . ASP B 1 193 ? 10.586 17.422 -16.766 1 97.25 193 ASP B N 1
ATOM 3218 C CA . ASP B 1 193 ? 10.086 16.531 -17.828 1 97.25 193 ASP B CA 1
ATOM 3219 C C . ASP B 1 193 ? 9.094 15.516 -17.266 1 97.25 193 ASP B C 1
ATOM 3221 O O . ASP B 1 193 ? 8.648 14.617 -17.984 1 97.25 193 ASP B O 1
ATOM 3225 N N . GLY B 1 194 ? 8.82 15.594 -15.977 1 97.38 194 GLY B N 1
ATOM 3226 C CA . GLY B 1 194 ? 7.836 14.727 -15.344 1 97.38 194 GLY B CA 1
ATOM 3227 C C . GLY B 1 194 ? 8.445 13.5 -14.703 1 97.38 194 GLY B C 1
ATOM 3228 O O . GLY B 1 194 ? 7.758 12.734 -14.023 1 97.38 194 GLY B O 1
ATOM 3229 N N . SER B 1 195 ? 9.742 13.359 -14.906 1 96.75 195 SER B N 1
ATOM 3230 C CA . SER B 1 195 ? 10.398 12.195 -14.32 1 96.75 195 SER B CA 1
ATOM 3231 C C . SER B 1 195 ? 10.688 12.414 -12.836 1 96.75 195 SER B C 1
ATOM 3233 O O . SER B 1 195 ? 10.484 13.508 -12.312 1 96.75 195 SER B O 1
ATOM 3235 N N . SER B 1 196 ? 11.047 11.367 -12.172 1 96 196 SER B N 1
ATOM 3236 C CA . SER B 1 196 ? 11.312 11.383 -10.734 1 96 196 SER B CA 1
ATOM 3237 C C . SER B 1 196 ? 12.445 12.352 -10.391 1 96 196 SER B C 1
ATOM 3239 O O . SER B 1 196 ? 13.43 12.445 -11.117 1 96 196 SER B O 1
ATOM 3241 N N . ILE B 1 197 ? 12.352 12.945 -9.227 1 96.12 197 ILE B N 1
ATOM 3242 C CA . ILE B 1 197 ? 13.414 13.812 -8.734 1 96.12 197 ILE B CA 1
ATOM 3243 C C . ILE B 1 197 ? 14.555 12.969 -8.172 1 96.12 197 ILE B C 1
ATOM 3245 O O . ILE B 1 197 ? 15.641 13.492 -7.906 1 96.12 197 ILE B O 1
ATOM 3249 N N . GLY B 1 198 ? 14.289 11.664 -7.988 1 92.69 198 GLY B N 1
ATOM 3250 C CA . GLY B 1 198 ? 15.297 10.75 -7.477 1 92.69 198 GLY B CA 1
ATOM 3251 C C . GLY B 1 198 ? 15.664 11.016 -6.031 1 92.69 198 GLY B C 1
ATOM 3252 O O . GLY B 1 198 ? 14.789 11.211 -5.188 1 92.69 198 GLY B O 1
ATOM 3253 N N . ASN B 1 199 ? 16.906 10.992 -5.703 1 91 199 ASN B N 1
ATOM 3254 C CA . ASN B 1 199 ? 17.359 11.125 -4.32 1 91 199 ASN B CA 1
ATOM 3255 C C . ASN B 1 199 ? 17.844 12.539 -4.023 1 91 199 ASN B C 1
ATOM 3257 O O . ASN B 1 199 ? 18.547 12.766 -3.041 1 91 199 ASN B O 1
ATOM 3261 N N . VAL B 1 200 ? 17.391 13.492 -4.848 1 93.62 200 VAL B N 1
ATOM 3262 C CA . VAL B 1 200 ? 17.891 14.852 -4.652 1 93.62 200 VAL B CA 1
ATOM 3263 C C . VAL B 1 200 ? 16.719 15.82 -4.605 1 93.62 200 VAL B C 1
ATOM 3265 O O . VAL B 1 200 ? 16.703 16.828 -5.332 1 93.62 200 VAL B O 1
ATOM 3268 N N . PRO B 1 201 ? 15.766 15.539 -3.713 1 95.75 201 PRO B N 1
ATOM 3269 C CA . PRO B 1 201 ? 14.672 16.5 -3.605 1 95.75 201 PRO B CA 1
ATOM 3270 C C . PRO B 1 201 ? 15.156 17.891 -3.191 1 95.75 201 PRO B C 1
ATOM 3272 O O . PRO B 1 201 ? 16.234 18.031 -2.59 1 95.75 201 PRO B O 1
ATOM 3275 N N . ASP B 1 202 ? 14.406 18.875 -3.572 1 97.75 202 ASP B N 1
ATOM 3276 C CA . ASP B 1 202 ? 14.789 20.266 -3.369 1 97.75 202 ASP B CA 1
ATOM 3277 C C . ASP B 1 202 ? 14.062 20.875 -2.168 1 97.75 202 ASP B C 1
ATOM 3279 O O . ASP B 1 202 ? 12.836 20.969 -2.164 1 97.75 202 ASP B O 1
ATOM 3283 N N . ALA B 1 203 ? 14.797 21.297 -1.202 1 98 203 ALA B N 1
ATOM 3284 C CA . ALA B 1 203 ? 14.266 21.828 0.047 1 98 203 ALA B CA 1
ATOM 3285 C C . ALA B 1 203 ? 13.391 23.047 -0.211 1 98 203 ALA B C 1
ATOM 3287 O O . ALA B 1 203 ? 12.305 23.188 0.365 1 98 203 ALA B O 1
ATOM 3288 N N . GLU B 1 204 ? 13.867 23.922 -1.057 1 98.19 204 GLU B N 1
ATOM 3289 C CA . GLU B 1 204 ? 13.141 25.141 -1.37 1 98.19 204 GLU B CA 1
ATOM 3290 C C . GLU B 1 204 ? 11.844 24.844 -2.113 1 98.19 204 GLU B C 1
ATOM 3292 O O . GLU B 1 204 ? 10.797 25.422 -1.816 1 98.19 204 GLU B O 1
ATOM 3297 N N . SER B 1 205 ? 11.984 23.969 -3.082 1 98.62 205 SER B N 1
ATOM 3298 C CA . SER B 1 205 ? 10.82 23.578 -3.865 1 98.62 205 SER B CA 1
ATOM 3299 C C . SER B 1 205 ? 9.719 23 -2.975 1 98.62 205 SER B C 1
ATOM 3301 O O . SER B 1 205 ? 8.562 23.406 -3.062 1 98.62 205 SER B O 1
ATOM 3303 N N . ASN B 1 206 ? 10.039 22.078 -2.078 1 98.75 206 ASN B N 1
ATOM 3304 C CA . ASN B 1 206 ? 9.078 21.469 -1.18 1 98.75 206 ASN B CA 1
ATOM 3305 C C . ASN B 1 206 ? 8.508 22.469 -0.185 1 98.75 206 ASN B C 1
ATOM 3307 O O . ASN B 1 206 ? 7.293 22.516 0.026 1 98.75 206 ASN B O 1
ATOM 3311 N N . GLY B 1 207 ? 9.375 23.266 0.392 1 98.75 207 GLY B N 1
ATOM 3312 C CA . GLY B 1 207 ? 8.914 24.266 1.335 1 98.75 207 GLY B CA 1
ATOM 3313 C C . GLY B 1 207 ? 7.887 25.219 0.742 1 98.75 207 GLY B C 1
ATOM 3314 O O . GLY B 1 207 ? 6.82 25.422 1.322 1 98.75 207 GLY B O 1
ATOM 3315 N N . LYS B 1 208 ? 8.234 25.75 -0.424 1 98.06 208 LYS B N 1
ATOM 3316 C CA . LYS B 1 208 ? 7.348 26.688 -1.108 1 98.06 208 LYS B CA 1
ATOM 3317 C C . LYS B 1 208 ? 6 26.031 -1.418 1 98.06 208 LYS B C 1
ATOM 3319 O O . LYS B 1 208 ? 4.949 26.609 -1.122 1 98.06 208 LYS B O 1
ATOM 3324 N N . PHE B 1 209 ? 6.012 24.859 -1.966 1 98.56 209 PHE B N 1
ATOM 3325 C CA . PHE B 1 209 ? 4.793 24.219 -2.432 1 98.56 209 PHE B CA 1
ATOM 3326 C C . PHE B 1 209 ? 3.918 23.797 -1.256 1 98.56 209 PHE B C 1
ATOM 3328 O O . PHE B 1 209 ? 2.688 23.859 -1.337 1 98.56 209 PHE B O 1
ATOM 3335 N N . TYR B 1 210 ? 4.504 23.312 -0.148 1 98.69 210 TYR B N 1
ATOM 3336 C CA . TYR B 1 210 ? 3.721 22.844 0.988 1 98.69 210 TYR B CA 1
ATOM 3337 C C . TYR B 1 210 ? 2.998 24 1.67 1 98.69 210 TYR B C 1
ATOM 3339 O O . TYR B 1 210 ? 1.874 23.844 2.15 1 98.69 210 TYR B O 1
ATOM 3347 N N . VAL B 1 211 ? 3.621 25.188 1.703 1 98.19 211 VAL B N 1
ATOM 3348 C CA . VAL B 1 211 ? 2.916 26.359 2.203 1 98.19 211 VAL B CA 1
ATOM 3349 C C . VAL B 1 211 ? 1.748 26.688 1.276 1 98.19 211 VAL B C 1
ATOM 3351 O O . VAL B 1 211 ? 0.656 27.031 1.74 1 98.19 211 VAL B O 1
ATOM 3354 N N . GLU B 1 212 ? 2.021 26.578 -0.034 1 97.06 212 GLU B N 1
ATOM 3355 C CA . GLU B 1 212 ? 0.935 26.812 -0.982 1 97.06 212 GLU B CA 1
ATOM 3356 C C . GLU B 1 212 ? -0.217 25.828 -0.74 1 97.06 212 GLU B C 1
ATOM 3358 O O . GLU B 1 212 ? -1.386 26.219 -0.792 1 97.06 212 GLU B O 1
ATOM 3363 N N . LEU B 1 213 ? 0.08 24.547 -0.474 1 97.69 213 LEU B N 1
ATOM 3364 C CA . LEU B 1 213 ? -0.953 23.562 -0.188 1 97.69 213 LEU B CA 1
ATOM 3365 C C . LEU B 1 213 ? -1.711 23.922 1.086 1 97.69 213 LEU B C 1
ATOM 3367 O O . LEU B 1 213 ? -2.92 23.703 1.178 1 97.69 213 LEU B O 1
ATOM 3371 N N . ALA B 1 214 ? -1.069 24.484 2.059 1 96.25 214 ALA B N 1
ATOM 3372 C CA . ALA B 1 214 ? -1.665 24.828 3.346 1 96.25 214 ALA B CA 1
ATOM 3373 C C . ALA B 1 214 ? -2.607 26.016 3.209 1 96.25 214 ALA B C 1
ATOM 3375 O O . ALA B 1 214 ? -3.643 26.078 3.875 1 96.25 214 ALA B O 1
ATOM 3376 N N . GLU B 1 215 ? -2.344 26.953 2.289 1 92.19 215 GLU B N 1
ATOM 3377 C CA . GLU B 1 215 ? -3.037 28.234 2.291 1 92.19 215 GLU B CA 1
ATOM 3378 C C . GLU B 1 215 ? -3.953 28.375 1.077 1 92.19 215 GLU B C 1
ATOM 3380 O O . GLU B 1 215 ? -4.891 29.172 1.088 1 92.19 215 GLU B O 1
ATOM 3385 N N . GLY B 1 216 ? -3.711 27.781 -0.02 1 77.75 216 GLY B N 1
ATOM 3386 C CA . GLY B 1 216 ? -4.391 28.25 -1.215 1 77.75 216 GLY B CA 1
ATOM 3387 C C . GLY B 1 216 ? -4.926 27.125 -2.08 1 77.75 216 GLY B C 1
ATOM 3388 O O . GLY B 1 216 ? -5.668 27.375 -3.033 1 77.75 216 GLY B O 1
ATOM 3389 N N . ALA B 1 217 ? -4.652 25.906 -1.933 1 69.88 217 ALA B N 1
ATOM 3390 C CA . ALA B 1 217 ? -4.789 24.891 -2.971 1 69.88 217 ALA B CA 1
ATOM 3391 C C . ALA B 1 217 ? -6.18 24.25 -2.936 1 69.88 217 ALA B C 1
ATOM 3393 O O . ALA B 1 217 ? -6.305 23.016 -2.91 1 69.88 217 ALA B O 1
ATOM 3394 N N . LYS B 1 218 ? -7.195 25.094 -3.217 1 73 218 LYS B N 1
ATOM 3395 C CA . LYS B 1 218 ? -8.547 24.578 -3.027 1 73 218 LYS B CA 1
ATOM 3396 C C . LYS B 1 218 ? -8.93 23.625 -4.156 1 73 218 LYS B C 1
ATOM 3398 O O . LYS B 1 218 ? -9.578 22.594 -3.918 1 73 218 LYS B O 1
ATOM 3403 N N . ASP B 1 219 ? -8.398 23.891 -5.344 1 88.88 219 ASP B N 1
ATOM 3404 C CA . ASP B 1 219 ? -8.922 23.109 -6.461 1 88.88 219 ASP B CA 1
ATOM 3405 C C . ASP B 1 219 ? -7.902 22.078 -6.926 1 88.88 219 ASP B C 1
ATOM 3407 O O . ASP B 1 219 ? -8.055 21.484 -7.996 1 88.88 219 ASP B O 1
ATOM 3411 N N . LEU B 1 220 ? -6.949 21.859 -6.172 1 95.75 220 LEU B N 1
ATOM 3412 C CA . LEU B 1 220 ? -5.938 20.891 -6.566 1 95.75 220 LEU B CA 1
ATOM 3413 C C . LEU B 1 220 ? -6.398 19.469 -6.266 1 95.75 220 LEU B C 1
ATOM 3415 O O . LEU B 1 220 ? -7.164 19.234 -5.324 1 95.75 220 LEU B O 1
ATOM 3419 N N . PRO B 1 221 ? -6 18.516 -7.133 1 96.38 221 PRO B N 1
ATOM 3420 C CA . PRO B 1 221 ? -6.277 17.125 -6.773 1 96.38 221 PRO B CA 1
ATOM 3421 C C . PRO B 1 221 ? -5.516 16.688 -5.523 1 96.38 221 PRO B C 1
ATOM 3423 O O . PRO B 1 221 ? -4.617 17.391 -5.059 1 96.38 221 PRO B O 1
ATOM 3426 N N . SER B 1 222 ? -5.953 15.641 -4.914 1 96.81 222 SER B N 1
ATOM 3427 C CA . SER B 1 222 ? -5.293 15.133 -3.713 1 96.81 222 SER B CA 1
ATOM 3428 C C . SER B 1 222 ? -3.879 14.656 -4.02 1 96.81 222 SER B C 1
ATOM 3430 O O . SER B 1 222 ? -2.971 14.82 -3.203 1 96.81 222 SER B O 1
ATOM 3432 N N . THR B 1 223 ? -3.709 13.961 -5.184 1 97.56 223 THR B N 1
ATOM 3433 C CA . THR B 1 223 ? -2.371 13.633 -5.66 1 97.56 223 THR B CA 1
ATOM 3434 C C . THR B 1 223 ? -1.8 14.773 -6.496 1 97.56 223 THR B C 1
ATOM 3436 O O . THR B 1 223 ? -2.221 14.984 -7.637 1 97.56 223 THR B O 1
ATOM 3439 N N . VAL B 1 224 ? -0.832 15.469 -5.945 1 98.06 224 VAL B N 1
ATOM 3440 C CA . VAL B 1 224 ? -0.317 16.656 -6.625 1 98.06 224 VAL B CA 1
ATOM 3441 C C . VAL B 1 224 ? 1.139 16.422 -7.027 1 98.06 224 VAL B C 1
ATOM 3443 O O . VAL B 1 224 ? 1.913 15.836 -6.27 1 98.06 224 VAL B O 1
ATOM 3446 N N . THR B 1 225 ? 1.455 16.828 -8.203 1 98.25 225 THR B N 1
ATOM 3447 C CA . THR B 1 225 ? 2.832 16.891 -8.68 1 98.25 225 THR B CA 1
ATOM 3448 C C . THR B 1 225 ? 3.311 18.328 -8.766 1 98.25 225 THR B C 1
ATOM 3450 O O . THR B 1 225 ? 2.51 19.25 -8.977 1 98.25 225 THR B O 1
ATOM 3453 N N . PHE B 1 226 ? 4.578 18.5 -8.562 1 98.38 226 PHE B N 1
ATOM 3454 C CA . PHE B 1 226 ? 5.062 19.875 -8.625 1 98.38 226 PHE B CA 1
ATOM 3455 C C . PHE B 1 226 ? 6.523 19.906 -9.055 1 98.38 226 PHE B C 1
ATOM 3457 O O . PHE B 1 226 ? 7.246 18.922 -8.906 1 98.38 226 PHE B O 1
ATOM 3464 N N . VAL B 1 227 ? 6.926 20.953 -9.633 1 98.38 227 VAL B N 1
ATOM 3465 C CA . VAL B 1 227 ? 8.273 21.297 -10.086 1 98.38 227 VAL B CA 1
ATOM 3466 C C . VAL B 1 227 ? 8.648 22.688 -9.609 1 98.38 227 VAL B C 1
ATOM 3468 O O . VAL B 1 227 ? 7.902 23.641 -9.812 1 98.38 227 VAL B O 1
ATOM 3471 N N . ASP B 1 228 ? 9.703 22.781 -8.891 1 97.38 228 ASP B N 1
ATOM 3472 C CA . ASP B 1 228 ? 10.219 24.078 -8.438 1 97.38 228 ASP B CA 1
ATOM 3473 C C . ASP B 1 228 ? 9.18 24.828 -7.621 1 97.38 228 ASP B C 1
ATOM 3475 O O . ASP B 1 228 ? 8.945 26.016 -7.852 1 97.38 228 ASP B O 1
ATOM 3479 N N . GLY B 1 229 ? 8.469 24.156 -6.832 1 97.19 229 GLY B N 1
ATOM 3480 C CA . GLY B 1 229 ? 7.543 24.75 -5.879 1 97.19 229 GLY B CA 1
ATOM 3481 C C . GLY B 1 229 ? 6.223 25.172 -6.504 1 97.19 229 GLY B C 1
ATOM 3482 O O . GLY B 1 229 ? 5.48 25.969 -5.93 1 97.19 229 GLY B O 1
ATOM 3483 N N . LYS B 1 230 ? 5.941 24.656 -7.695 1 96.69 230 LYS B N 1
ATOM 3484 C CA . LYS B 1 230 ? 4.703 24.984 -8.391 1 96.69 230 LYS B CA 1
ATOM 3485 C C . LYS B 1 230 ? 3.998 23.734 -8.906 1 96.69 230 LYS B C 1
ATOM 3487 O O . LYS B 1 230 ? 4.641 22.828 -9.43 1 96.69 230 LYS B O 1
ATOM 3492 N N . TYR B 1 231 ? 2.682 23.781 -8.711 1 97.25 231 TYR B N 1
ATOM 3493 C CA . TYR B 1 231 ? 1.88 22.672 -9.203 1 97.25 231 TYR B CA 1
ATOM 3494 C C . TYR B 1 231 ? 2.064 22.484 -10.711 1 97.25 231 TYR B C 1
ATOM 3496 O O . TYR B 1 231 ? 2.059 23.469 -11.461 1 97.25 231 TYR B O 1
ATOM 3504 N N . GLN B 1 232 ? 2.33 21.344 -11.109 1 97.19 232 GLN B N 1
ATOM 3505 C CA . GLN B 1 232 ? 2.393 21 -12.531 1 97.19 232 GLN B CA 1
ATOM 3506 C C . GLN B 1 232 ? 1.719 19.656 -12.789 1 97.19 232 GLN B C 1
ATOM 3508 O O . GLN B 1 232 ? 2.074 18.641 -12.18 1 97.19 232 GLN B O 1
ATOM 3513 N N . LYS B 1 233 ? 0.746 19.625 -13.688 1 95.12 233 LYS B N 1
ATOM 3514 C CA . LYS B 1 233 ? 0.094 18.391 -14.102 1 95.12 233 LYS B CA 1
ATOM 3515 C C . LYS B 1 233 ? 0.908 17.672 -15.164 1 95.12 233 LYS B C 1
ATOM 3517 O O . LYS B 1 233 ? 1.416 18.297 -16.094 1 95.12 233 LYS B O 1
ATOM 3522 N N . PHE B 1 234 ? 1.158 16.531 -15.023 1 95.25 234 PHE B N 1
ATOM 3523 C CA . PHE B 1 234 ? 1.828 15.711 -16.031 1 95.25 234 PHE B CA 1
ATOM 3524 C C . PHE B 1 234 ? 0.867 14.695 -16.641 1 95.25 234 PHE B C 1
ATOM 3526 O O . PHE B 1 234 ? -0.085 14.266 -15.977 1 95.25 234 PHE B O 1
#

InterPro domains:
  IPR002347 Short-chain dehydrogenase/reductase SDR [PF00106] (4-91)
  IPR036291 NAD(P)-binding domain superfamily [SSF51735] (4-170)

Nearest PDB structures (foldseek):
  4pn3-assembly1_D  TM=7.778E-01  e=1.088E-10  Brucella melitensis 64/150
  7w61-assembly1_A  TM=7.707E-01  e=9.611E-11  Helicoverpa armigera
  4pn3-assembly2_F  TM=7.735E-01  e=3.131E-10  Brucella melitensis 64/150
  4pn3-assembly2_H  TM=7.666E-01  e=2.442E-10  Brucella melitensis 64/150
  4pn3-assembly2_E  TM=7.407E-01  e=2.942E-10  Brucella melitensis 64/150

Foldseek 3Di:
DAAEEEEEPQDPFQNVLQQVLSVVVRHAYEYEEQPDDDDPQDADPVSRHTYGHADLLDLVRLLVSQVRVCVVVVAGHQEYEYEDADFDAQPDQVDLPSPDVVVLVSRLSNLPVSLVSNVVSQVVRCVVVPDVPREHEYEYAAACCLPDPDPGSRCVSRSVNRNNRVVVLQVVQVVDCVPPVYHGAHEYEAAPVRHTPPPDDGNNLSNLQSVCRSPPPSPDHRYFYDYSVGTDDD/DAAEEEEEPQDPFQNVLQQVLSVVVRHAYEYEEQPDDPDPQDADPVSRHTYGHADLLDLVRLLVSQVRVCVVVVAGHQEYEYEDADFDAQPDQVDLPSPDVVVLVSRLSNLPVSLVSNVVSQVVRCVVVPDVPREHEYEYAAACCLPDPDPGSRCVSRSVNRNNRVVVLQVVQVVDCVPPVYHGAHEYEAAPVRHTPPPDDGNNLSNLQSVCRSPPPSPDHRYFYDYSVGTDDD

pLDDT: mean 96.07, std 5.93, range [57.41, 98.94]

Organism: Colletotrichum higginsianum (strain IMI 349063) (NCBI:txid759273)